Protein AF-A0A7J2IZG7-F1 (afdb_monomer)

Structure (mmCIF, N/CA/C/O backbone):
data_AF-A0A7J2IZG7-F1
#
_entry.id   AF-A0A7J2IZG7-F1
#
loop_
_atom_site.group_PDB
_atom_site.id
_atom_site.type_symbol
_atom_site.label_atom_id
_atom_site.label_alt_id
_atom_site.label_comp_id
_atom_site.label_asym_id
_atom_site.label_entity_id
_atom_site.label_seq_id
_atom_site.pdbx_PDB_ins_code
_atom_site.Cartn_x
_atom_site.Cartn_y
_atom_site.Cartn_z
_atom_site.occupancy
_atom_site.B_iso_or_equiv
_atom_site.auth_seq_id
_atom_site.auth_comp_id
_atom_site.auth_asym_id
_atom_site.auth_atom_id
_atom_site.pdbx_PDB_model_num
ATOM 1 N N . MET A 1 1 ? -26.236 -33.815 19.095 1.00 72.50 1 MET A N 1
ATOM 2 C CA . MET A 1 1 ? -26.694 -32.553 19.721 1.00 72.50 1 MET A CA 1
ATOM 3 C C . MET A 1 1 ? -25.904 -31.410 19.101 1.00 72.50 1 MET A C 1
ATOM 5 O O . MET A 1 1 ? -24.695 -31.546 18.998 1.00 72.50 1 MET A O 1
ATOM 9 N N . VAL A 1 2 ? -26.557 -30.341 18.637 1.00 78.56 2 VAL A N 1
ATOM 10 C CA . VAL A 1 2 ? -25.862 -29.136 18.138 1.00 78.56 2 VAL A CA 1
ATOM 11 C C . VAL A 1 2 ? -25.321 -28.386 19.352 1.00 78.56 2 VAL A C 1
ATOM 13 O O . VAL A 1 2 ? -26.098 -28.081 20.257 1.00 78.56 2 VAL A O 1
ATOM 16 N N . THR A 1 3 ? -24.015 -28.130 19.413 1.00 88.12 3 THR A N 1
ATOM 17 C CA . THR A 1 3 ? -23.432 -27.434 20.567 1.00 88.12 3 THR A CA 1
ATOM 18 C C . THR A 1 3 ? -23.828 -25.954 20.558 1.00 88.12 3 THR A C 1
ATOM 20 O O . THR A 1 3 ? -24.168 -25.383 19.519 1.00 88.12 3 THR A O 1
ATOM 23 N N . LYS A 1 4 ? -23.774 -25.293 21.720 1.00 85.00 4 LYS A N 1
ATOM 24 C CA . LYS A 1 4 ? -23.987 -23.836 21.821 1.00 85.00 4 LYS A CA 1
ATOM 25 C C . LYS A 1 4 ? -23.024 -23.055 20.909 1.00 85.00 4 LYS A C 1
ATOM 27 O O . LYS A 1 4 ? -23.403 -22.029 20.354 1.00 85.00 4 LYS A O 1
ATOM 32 N N . VAL A 1 5 ? -21.810 -23.575 20.718 1.00 82.50 5 VAL A N 1
ATOM 33 C CA . VAL A 1 5 ? -20.773 -23.015 19.836 1.00 82.50 5 VAL A CA 1
ATOM 34 C C . VAL A 1 5 ? -21.194 -23.096 18.371 1.00 82.50 5 VAL A C 1
ATOM 36 O O . VAL A 1 5 ? -21.150 -22.092 17.663 1.00 82.50 5 VAL A O 1
ATOM 39 N N . ASP A 1 6 ? -21.730 -24.240 17.938 1.00 89.25 6 ASP A N 1
ATOM 40 C CA . ASP A 1 6 ? -22.246 -24.405 16.573 1.00 89.25 6 ASP A CA 1
ATOM 41 C C . ASP A 1 6 ? -23.387 -23.428 16.258 1.00 89.25 6 ASP A C 1
ATOM 43 O O . ASP A 1 6 ? -23.516 -22.959 15.124 1.00 89.25 6 ASP A O 1
ATOM 47 N N . GLN A 1 7 ? -24.226 -23.110 17.251 1.00 91.38 7 GLN A N 1
ATOM 48 C CA . GLN A 1 7 ? -25.291 -22.116 17.099 1.00 91.38 7 GLN A CA 1
ATOM 49 C C . GLN A 1 7 ? -24.721 -20.707 16.904 1.00 91.38 7 GLN A C 1
ATOM 51 O O . GLN A 1 7 ? -25.135 -20.021 15.971 1.00 91.38 7 GLN A O 1
ATOM 56 N N . ILE A 1 8 ? -23.738 -20.308 17.720 1.00 89.50 8 ILE A N 1
ATOM 57 C CA . ILE A 1 8 ? -23.060 -19.005 17.607 1.00 89.50 8 ILE A CA 1
ATOM 58 C C . ILE A 1 8 ? -22.387 -18.875 16.240 1.00 89.50 8 ILE A C 1
ATOM 60 O O . ILE A 1 8 ? -22.603 -17.893 15.535 1.00 89.50 8 ILE A O 1
ATOM 64 N N . ARG A 1 9 ? -21.643 -19.898 15.809 1.00 92.06 9 ARG A N 1
ATOM 65 C CA . ARG A 1 9 ? -20.971 -19.913 14.504 1.00 92.06 9 ARG A CA 1
ATOM 66 C C . ARG A 1 9 ? -21.959 -19.753 13.346 1.00 92.06 9 ARG A C 1
ATOM 68 O O . ARG A 1 9 ? -21.699 -19.003 12.403 1.00 92.06 9 ARG A O 1
ATOM 75 N N . LYS A 1 10 ? -23.107 -20.438 13.408 1.00 94.69 10 LYS A N 1
ATOM 76 C CA . LYS A 1 10 ? -24.188 -20.286 12.419 1.00 94.69 10 LYS A CA 1
ATOM 77 C C . LYS A 1 10 ? -24.789 -18.880 12.439 1.00 94.69 10 LYS A C 1
ATOM 79 O O . LYS A 1 10 ? -25.080 -18.348 11.369 1.00 94.69 10 LYS A O 1
ATOM 84 N N . GLU A 1 11 ? -24.965 -18.279 13.615 1.00 94.38 11 GLU A N 1
ATOM 85 C CA . GLU A 1 11 ? -25.497 -16.918 13.749 1.00 94.38 11 GLU A CA 1
ATOM 86 C C . GLU A 1 11 ? -24.538 -15.874 13.163 1.00 94.38 11 GLU A C 1
ATOM 88 O O . GLU A 1 11 ? -24.967 -15.061 12.341 1.00 94.38 11 GLU A O 1
ATOM 93 N N . ILE A 1 12 ? -23.241 -15.971 13.479 1.00 94.06 12 ILE A N 1
ATOM 94 C CA . ILE A 1 12 ? -22.186 -15.101 12.941 1.00 94.06 12 ILE A CA 1
ATOM 95 C C . ILE A 1 12 ? -22.172 -15.160 11.412 1.00 94.06 12 ILE A C 1
ATOM 97 O O . ILE A 1 12 ? -22.295 -14.127 10.755 1.00 94.06 12 ILE A O 1
ATOM 101 N N . LYS A 1 13 ? -22.109 -16.367 10.829 1.00 95.06 13 LYS A N 1
ATOM 102 C CA . LYS A 1 13 ? -22.129 -16.541 9.366 1.00 95.06 13 LYS A CA 1
ATOM 103 C C . LYS A 1 13 ? -23.402 -15.975 8.740 1.00 95.06 13 LYS A C 1
ATOM 105 O O . LYS A 1 13 ? -23.339 -15.277 7.734 1.00 95.06 13 LYS A O 1
ATOM 110 N N . LYS A 1 14 ? -24.565 -16.218 9.355 1.00 96.69 14 LYS A N 1
ATOM 111 C CA . LYS A 1 14 ? -25.849 -15.688 8.876 1.00 96.69 14 LYS A CA 1
ATOM 112 C C . LYS A 1 14 ? -25.883 -14.157 8.894 1.00 96.69 14 LYS A C 1
ATOM 114 O O . LYS A 1 14 ? -26.407 -13.558 7.955 1.00 96.69 14 LYS A O 1
ATOM 119 N N . LYS A 1 15 ? -25.368 -13.517 9.951 1.00 95.38 15 LYS A N 1
ATOM 120 C CA . LYS A 1 15 ? -25.312 -12.052 10.046 1.00 95.38 15 LYS A CA 1
ATOM 121 C C . LYS A 1 15 ? -24.295 -11.467 9.071 1.00 95.38 15 LYS A C 1
ATOM 123 O O . LYS A 1 15 ? -24.625 -10.489 8.418 1.00 95.38 15 LYS A O 1
ATOM 128 N N . ALA A 1 16 ? -23.139 -12.092 8.885 1.00 92.75 16 ALA A N 1
ATOM 129 C CA . ALA A 1 16 ? -22.153 -11.631 7.914 1.00 92.75 16 ALA A CA 1
ATOM 130 C C . ALA A 1 16 ? -22.661 -11.717 6.468 1.00 92.75 16 ALA A C 1
ATOM 132 O O . ALA A 1 16 ? -22.525 -10.762 5.711 1.00 92.75 16 ALA A O 1
ATOM 133 N N . GLU A 1 17 ? -23.349 -12.802 6.100 1.00 93.88 17 GLU A N 1
ATOM 134 C CA . GLU A 1 17 ? -24.009 -12.908 4.790 1.00 93.88 17 GLU A CA 1
ATOM 135 C C . GLU A 1 17 ? -25.122 -11.864 4.615 1.00 93.88 17 GLU A C 1
ATOM 137 O O . GLU A 1 17 ? -25.330 -11.323 3.526 1.00 93.88 17 GLU A O 1
ATOM 142 N N . LYS A 1 18 ? -25.838 -11.536 5.699 1.00 95.12 18 LYS A N 1
ATOM 143 C CA . LYS A 1 18 ? -26.799 -10.429 5.692 1.00 95.12 18 LYS A CA 1
ATOM 144 C C . LYS A 1 18 ? -26.092 -9.093 5.439 1.00 95.12 18 LYS A C 1
ATOM 146 O O . LYS A 1 18 ? -26.563 -8.350 4.583 1.00 95.12 18 LYS A O 1
ATOM 151 N N . GLU A 1 19 ? -24.987 -8.812 6.129 1.00 93.00 19 GLU A N 1
ATOM 152 C CA . GLU A 1 19 ? -24.196 -7.590 5.929 1.00 93.00 19 GLU A CA 1
ATOM 153 C C . GLU A 1 19 ? -23.676 -7.473 4.502 1.00 93.00 19 GLU A C 1
ATOM 155 O O . GLU A 1 19 ? -23.896 -6.448 3.866 1.00 93.00 19 GLU A O 1
ATOM 160 N N . LYS A 1 20 ? -23.075 -8.540 3.964 1.00 93.19 20 LYS A N 1
ATOM 161 C CA . LYS A 1 20 ? -22.620 -8.608 2.571 1.00 93.19 20 LYS A CA 1
ATOM 162 C C . LYS A 1 20 ? -23.741 -8.230 1.599 1.00 93.19 20 LYS A C 1
ATOM 164 O O . LYS A 1 20 ? -23.558 -7.386 0.721 1.00 93.19 20 LYS A O 1
ATOM 169 N N . ARG A 1 21 ? -24.926 -8.832 1.765 1.00 93.75 21 ARG A N 1
ATOM 170 C CA . ARG A 1 21 ? -26.090 -8.557 0.911 1.00 93.75 21 ARG A CA 1
ATOM 171 C C . ARG A 1 21 ? -26.573 -7.112 1.037 1.00 93.75 21 ARG A C 1
ATOM 173 O O . ARG A 1 21 ? -26.917 -6.503 0.028 1.00 93.75 21 ARG A O 1
ATOM 180 N N . GLU A 1 22 ? -26.624 -6.568 2.250 1.00 92.81 22 GLU A N 1
ATOM 181 C CA . GLU A 1 22 ? -27.059 -5.186 2.496 1.00 92.81 22 GLU A CA 1
ATOM 182 C C . GLU A 1 22 ? -26.060 -4.152 1.967 1.00 92.81 22 GLU A C 1
ATOM 184 O O . GLU A 1 22 ? -26.479 -3.143 1.398 1.00 92.81 22 GLU A O 1
ATOM 189 N N . ALA A 1 23 ? -24.761 -4.436 2.081 1.00 90.56 23 ALA A N 1
ATOM 190 C CA . ALA A 1 23 ? -23.685 -3.651 1.483 1.00 90.56 23 ALA A CA 1
ATOM 191 C C . ALA A 1 23 ? -23.710 -3.694 -0.057 1.00 90.56 23 ALA A C 1
ATOM 193 O O . ALA A 1 23 ? -23.205 -2.779 -0.705 1.00 90.56 23 ALA A O 1
ATOM 194 N N . ARG A 1 24 ? -24.360 -4.719 -0.639 1.00 91.75 24 ARG A N 1
ATOM 195 C CA . ARG A 1 24 ? -24.277 -5.102 -2.062 1.00 91.75 24 ARG A CA 1
ATOM 196 C C . ARG A 1 24 ? -22.849 -5.434 -2.488 1.00 91.75 24 ARG A C 1
ATOM 198 O O . ARG A 1 24 ? -22.462 -5.171 -3.624 1.00 91.75 24 ARG A O 1
ATOM 205 N N . PHE A 1 25 ? -22.096 -6.028 -1.571 1.00 91.56 25 PHE A N 1
ATOM 206 C CA . PHE A 1 25 ? -20.735 -6.457 -1.826 1.00 91.56 25 PHE A CA 1
ATOM 207 C C . PHE A 1 25 ? -20.747 -7.709 -2.711 1.00 91.56 25 PHE A C 1
ATOM 209 O O . PHE A 1 25 ? -21.344 -8.732 -2.360 1.00 91.56 25 PHE A O 1
ATOM 216 N N . ASP A 1 26 ? -20.112 -7.612 -3.877 1.00 90.88 26 ASP A N 1
ATOM 217 C CA . ASP A 1 26 ? -20.041 -8.678 -4.880 1.00 90.88 26 ASP A CA 1
ATOM 218 C C . ASP A 1 26 ? -18.920 -9.693 -4.607 1.00 90.88 26 ASP A C 1
ATOM 220 O O . ASP A 1 26 ? -18.872 -10.745 -5.241 1.00 90.88 26 ASP A O 1
ATOM 224 N N . GLY A 1 27 ? -18.056 -9.406 -3.633 1.00 91.56 27 GLY A N 1
ATOM 225 C CA . GLY A 1 27 ? -16.977 -10.280 -3.198 1.00 91.56 27 GLY A CA 1
ATOM 226 C C . GLY A 1 27 ? -17.399 -11.441 -2.294 1.00 91.56 27 GLY A C 1
ATOM 227 O O . GLY A 1 27 ? -18.581 -11.683 -2.024 1.00 91.56 27 GLY A O 1
ATOM 228 N N . ARG A 1 28 ? -16.421 -12.198 -1.800 1.00 93.94 28 ARG A N 1
ATOM 229 C CA . ARG A 1 28 ? -16.622 -13.313 -0.863 1.00 93.94 28 ARG A CA 1
ATOM 230 C C . ARG A 1 28 ? -16.336 -12.857 0.565 1.00 93.94 28 ARG A C 1
ATOM 232 O O . ARG A 1 28 ? -15.438 -12.064 0.781 1.00 93.94 28 ARG A O 1
ATOM 239 N N . VAL A 1 29 ? -17.097 -13.360 1.536 1.00 94.56 29 VAL A N 1
ATOM 240 C CA . VAL A 1 29 ? -16.804 -13.164 2.962 1.00 94.56 29 VAL A CA 1
ATOM 241 C C . VAL A 1 29 ? -16.568 -14.541 3.573 1.00 94.56 29 VAL A C 1
ATOM 243 O O . VAL A 1 29 ? -17.490 -15.353 3.662 1.00 94.56 29 VAL A O 1
ATOM 246 N N . SER A 1 30 ? -15.323 -14.827 3.936 1.00 95.50 30 SER A N 1
ATOM 247 C CA . SER A 1 30 ? -14.917 -16.031 4.650 1.00 95.50 30 SER A CA 1
ATOM 248 C C . SER A 1 30 ? -14.811 -15.726 6.138 1.00 95.50 30 SER A C 1
ATOM 250 O O . SER A 1 30 ? -14.184 -14.753 6.550 1.00 95.50 30 SER A O 1
ATOM 252 N N . ILE A 1 31 ? -15.451 -16.563 6.954 1.00 96.62 31 ILE A N 1
ATOM 253 C CA . ILE A 1 31 ? -15.382 -16.467 8.410 1.00 96.62 31 ILE A CA 1
ATOM 254 C C . ILE A 1 31 ? -14.882 -17.787 8.962 1.00 96.62 31 ILE A C 1
ATOM 256 O O . ILE A 1 31 ? -15.552 -18.828 8.846 1.00 96.62 31 ILE A O 1
ATOM 260 N N . GLU A 1 32 ? -13.734 -17.703 9.617 1.00 96.12 32 GLU A N 1
ATOM 261 C CA . GLU A 1 32 ? -13.014 -18.831 10.167 1.00 96.12 32 GLU A CA 1
ATOM 262 C C . GLU A 1 32 ? -12.889 -18.723 11.683 1.00 96.12 32 GLU A C 1
ATOM 264 O O . GLU A 1 32 ? -12.471 -17.720 12.254 1.00 96.12 32 GLU A O 1
ATOM 269 N N . GLU A 1 33 ? -13.255 -19.809 12.348 1.00 95.94 33 GLU A N 1
ATOM 270 C CA . GLU A 1 33 ? -13.002 -19.993 13.768 1.00 95.94 33 GLU A CA 1
ATOM 271 C C . GLU A 1 33 ? -11.688 -20.756 13.904 1.00 95.94 33 GLU A C 1
ATOM 273 O O . GLU A 1 33 ? -11.514 -21.787 13.248 1.00 95.94 33 GLU A O 1
ATOM 278 N N . ARG A 1 34 ? -10.766 -20.261 14.733 1.00 95.94 34 ARG A N 1
ATOM 279 C CA . ARG A 1 34 ? -9.458 -20.890 14.952 1.00 95.94 34 ARG A CA 1
ATOM 280 C C . ARG A 1 34 ? -9.175 -21.053 16.441 1.00 95.94 34 ARG A C 1
ATOM 282 O O . ARG A 1 34 ? -9.606 -20.241 17.254 1.00 95.94 34 ARG A O 1
ATOM 289 N N . GLU A 1 35 ? -8.431 -22.092 16.809 1.00 95.62 35 GLU A N 1
ATOM 290 C CA . GLU A 1 35 ? -7.892 -22.222 18.176 1.00 95.62 35 GLU A CA 1
ATOM 291 C C . GLU A 1 35 ? -6.762 -21.207 18.390 1.00 95.62 35 GLU A C 1
ATOM 293 O O . GLU A 1 35 ? -6.706 -20.491 19.389 1.00 95.62 35 GLU A O 1
ATOM 298 N N . VAL A 1 36 ? -5.895 -21.091 17.383 1.00 92.75 36 VAL A N 1
ATOM 299 C CA . VAL A 1 36 ? -4.787 -20.144 17.338 1.00 92.75 36 VAL A CA 1
ATOM 300 C C . VAL A 1 36 ? -4.870 -19.377 16.028 1.00 92.75 36 VAL A C 1
ATOM 302 O O . VAL A 1 36 ? -4.873 -19.964 14.948 1.00 92.75 36 VAL A O 1
ATOM 305 N N . ILE A 1 37 ? -4.939 -18.054 16.132 1.00 89.81 37 ILE A N 1
ATOM 306 C CA . ILE A 1 37 ? -4.743 -17.169 14.987 1.00 89.81 37 ILE A CA 1
ATOM 307 C C . ILE A 1 37 ? -3.238 -17.041 14.805 1.00 89.81 37 ILE A C 1
ATOM 309 O O . ILE A 1 37 ? -2.526 -16.716 15.756 1.00 89.81 37 ILE A O 1
ATOM 313 N N . VAL A 1 38 ? -2.759 -17.351 13.609 1.00 86.56 38 VAL A N 1
ATOM 314 C CA . VAL A 1 38 ? -1.343 -17.269 13.265 1.00 86.56 38 VAL A CA 1
ATOM 315 C C . VAL A 1 38 ? -1.162 -16.049 12.392 1.00 86.56 38 VAL A C 1
ATOM 317 O O . VAL A 1 38 ? -1.884 -15.874 11.413 1.00 86.56 38 VAL A O 1
ATOM 320 N N . ASP A 1 39 ? -0.201 -15.218 12.763 1.00 76.19 39 ASP A N 1
ATOM 321 C CA . ASP A 1 39 ? 0.195 -14.089 11.952 1.00 76.19 39 ASP A CA 1
ATOM 322 C C . ASP A 1 39 ? 0.791 -14.614 10.635 1.00 76.19 39 ASP A C 1
ATOM 324 O O . ASP A 1 39 ? 1.742 -15.407 10.675 1.00 76.19 39 ASP A O 1
ATOM 328 N N . PRO A 1 40 ? 0.232 -14.242 9.473 1.00 70.00 40 PRO A N 1
ATOM 329 C CA . PRO A 1 40 ? 0.629 -14.845 8.207 1.00 70.00 40 PRO A CA 1
ATOM 330 C C . PRO A 1 40 ? 2.098 -14.580 7.866 1.00 70.00 40 PRO A C 1
ATOM 332 O O . PRO A 1 40 ? 2.703 -15.397 7.172 1.00 70.00 40 PRO A O 1
ATOM 335 N N . SER A 1 41 ? 2.688 -13.507 8.399 1.00 61.00 41 SER A N 1
ATOM 336 C CA . SER A 1 41 ? 4.081 -13.160 8.140 1.00 61.00 41 SER A CA 1
ATOM 337 C C . SER A 1 41 ? 5.078 -13.845 9.042 1.00 61.00 41 SER A C 1
ATOM 339 O O . SER A 1 41 ? 6.000 -14.500 8.572 1.00 61.00 41 SER A O 1
ATOM 341 N N . THR A 1 42 ? 4.890 -13.704 10.349 1.00 71.75 42 THR A N 1
ATOM 342 C CA . THR A 1 42 ? 5.840 -14.234 11.325 1.00 71.75 42 THR A CA 1
ATOM 343 C C . THR A 1 42 ? 5.633 -15.725 11.551 1.00 71.75 42 THR A C 1
ATOM 345 O O . THR A 1 42 ? 6.467 -16.370 12.178 1.00 71.75 42 THR A O 1
ATOM 348 N N . ARG A 1 43 ? 4.498 -16.277 11.092 1.00 80.69 43 ARG A N 1
ATOM 349 C CA . ARG A 1 43 ? 4.010 -17.619 11.442 1.00 80.69 43 ARG A CA 1
ATOM 350 C C . ARG A 1 43 ? 3.875 -17.827 12.954 1.00 80.69 43 ARG A C 1
ATOM 352 O O . ARG A 1 43 ? 3.699 -18.956 13.412 1.00 80.69 43 ARG A O 1
ATOM 359 N N . LEU A 1 44 ? 3.904 -16.745 13.735 1.00 79.44 44 LEU A N 1
ATOM 360 C CA . LEU A 1 44 ? 3.772 -16.786 15.181 1.00 79.44 44 LEU A CA 1
ATOM 361 C C . LEU A 1 44 ? 2.302 -16.645 15.594 1.00 79.44 44 LEU A C 1
ATOM 363 O O . LEU A 1 44 ? 1.532 -15.924 14.954 1.00 79.44 44 LEU A O 1
ATOM 367 N N . PRO A 1 45 ? 1.898 -17.284 16.702 1.00 84.12 45 PRO A N 1
ATOM 368 C CA . PRO A 1 45 ? 0.591 -17.065 17.303 1.00 84.12 45 PRO A CA 1
ATOM 369 C C . PRO A 1 45 ? 0.333 -15.586 17.634 1.00 84.12 45 PRO A C 1
ATOM 371 O O . PRO A 1 45 ? 1.095 -14.947 18.369 1.00 84.12 45 PRO A O 1
ATOM 374 N N . GLN A 1 46 ? -0.789 -15.048 17.160 1.00 84.19 46 GLN A N 1
ATOM 375 C CA . GLN A 1 46 ? -1.286 -13.744 17.579 1.00 84.19 46 GLN A CA 1
ATOM 376 C C . GLN A 1 46 ? -1.935 -13.844 18.966 1.00 84.19 46 GLN A C 1
ATOM 378 O O . GLN A 1 46 ? -2.676 -14.783 19.282 1.00 84.19 46 GLN A O 1
ATOM 383 N N . LYS A 1 47 ? -1.669 -12.847 19.820 1.00 87.62 47 LYS A N 1
ATOM 384 C CA . LYS A 1 47 ? -2.331 -12.737 21.133 1.00 87.62 47 LYS A CA 1
ATOM 385 C C . LYS A 1 47 ? -3.793 -12.303 20.973 1.00 87.62 47 LYS A C 1
ATOM 387 O O . LYS A 1 47 ? -4.653 -12.876 21.636 1.00 87.62 47 LYS A O 1
ATOM 392 N N . ASN A 1 48 ? -4.068 -11.399 20.032 1.00 90.12 48 ASN A N 1
ATOM 393 C CA . ASN A 1 48 ? -5.412 -10.909 19.725 1.00 90.12 48 ASN A CA 1
ATOM 394 C C . ASN A 1 48 ? -6.369 -12.053 19.366 1.00 90.12 48 ASN A C 1
ATOM 396 O O . ASN A 1 48 ? -5.971 -13.100 18.849 1.00 90.12 48 ASN A O 1
ATOM 400 N N . SER A 1 49 ? -7.643 -11.844 19.666 1.00 95.62 49 SER A N 1
ATOM 401 C CA . SER A 1 49 ? -8.715 -12.811 19.448 1.00 95.62 49 SER A CA 1
ATOM 402 C C . SER A 1 49 ? -9.358 -12.693 18.075 1.00 95.62 49 SER A C 1
ATOM 404 O O . SER A 1 49 ? -10.192 -13.532 17.744 1.00 95.62 49 SER A O 1
ATOM 406 N N . PHE A 1 50 ? -8.992 -11.675 17.297 1.00 95.00 50 PHE A N 1
ATOM 407 C CA . PHE A 1 50 ? -9.566 -11.380 15.991 1.00 95.00 50 PHE A CA 1
ATOM 408 C C . PHE A 1 50 ? -8.478 -10.962 15.005 1.00 95.00 50 PHE A C 1
ATOM 410 O O . PHE A 1 50 ? -7.551 -10.243 15.379 1.00 95.00 50 PHE A O 1
ATOM 417 N N . ALA A 1 51 ? -8.649 -11.368 13.752 1.00 91.75 51 ALA A N 1
ATOM 418 C CA . ALA A 1 51 ? -7.931 -10.839 12.604 1.00 91.75 51 ALA A CA 1
ATOM 419 C C . ALA A 1 51 ? -8.923 -10.635 11.454 1.00 91.75 51 ALA A C 1
ATOM 421 O O . ALA A 1 51 ? -9.885 -11.395 11.318 1.00 91.75 51 ALA A O 1
ATOM 422 N N . GLY A 1 52 ? -8.707 -9.594 10.662 1.00 90.50 52 GLY A N 1
ATOM 423 C CA . GLY A 1 52 ? -9.506 -9.260 9.493 1.00 90.50 52 GLY A CA 1
ATOM 424 C C . GLY A 1 52 ? -8.587 -8.844 8.360 1.00 90.50 52 GLY A C 1
ATOM 425 O O . GLY A 1 52 ? -7.467 -8.405 8.602 1.00 90.50 52 GLY A O 1
ATOM 426 N N . GLY A 1 53 ? -9.033 -9.030 7.132 1.00 89.75 53 GLY A N 1
ATOM 427 C CA . GLY A 1 53 ? -8.352 -8.487 5.974 1.00 89.75 53 GLY A CA 1
ATOM 428 C C . GLY A 1 53 ? -9.187 -8.674 4.724 1.00 89.75 53 GLY A C 1
ATOM 429 O O . GLY A 1 53 ? -10.048 -9.556 4.658 1.00 89.75 53 GLY A O 1
ATOM 430 N N . ILE A 1 54 ? -8.907 -7.860 3.715 1.00 86.62 54 ILE A N 1
ATOM 431 C CA . ILE A 1 54 ? -9.480 -8.007 2.384 1.00 86.62 54 ILE A CA 1
ATOM 432 C C . ILE A 1 54 ? -8.392 -8.207 1.333 1.00 86.62 54 ILE A C 1
ATOM 434 O O . ILE A 1 54 ? -7.388 -7.496 1.271 1.00 86.62 54 ILE A O 1
ATOM 438 N N . ASP A 1 55 ? -8.620 -9.181 0.460 1.00 82.69 55 ASP A N 1
ATOM 439 C CA . ASP A 1 55 ? -7.970 -9.277 -0.834 1.00 82.69 55 ASP A CA 1
ATOM 440 C C . ASP A 1 55 ? -8.905 -8.660 -1.883 1.00 82.69 55 ASP A C 1
ATOM 442 O O . ASP A 1 55 ? -9.868 -9.291 -2.295 1.00 82.69 55 ASP A O 1
ATOM 446 N N . PRO A 1 56 ? -8.695 -7.420 -2.328 1.00 72.50 56 PRO A N 1
ATOM 447 C CA . PRO A 1 56 ? -9.598 -6.716 -3.226 1.00 72.50 56 PRO A CA 1
ATOM 448 C C . PRO A 1 56 ? -9.434 -7.108 -4.699 1.00 72.50 56 PRO A C 1
ATOM 450 O O . PRO A 1 56 ? -10.301 -6.745 -5.493 1.00 72.50 56 PRO A O 1
ATOM 453 N N . LYS A 1 57 ? -8.402 -7.882 -5.083 1.00 76.50 57 LYS A N 1
ATOM 454 C CA . LYS A 1 57 ? -8.338 -8.499 -6.422 1.00 76.50 57 LYS A CA 1
ATOM 455 C C . LYS A 1 57 ? -9.377 -9.598 -6.541 1.00 76.50 57 LYS A C 1
ATOM 457 O O . LYS A 1 57 ? -10.118 -9.654 -7.518 1.00 76.50 57 LYS A O 1
ATOM 462 N N . THR A 1 58 ? -9.429 -10.465 -5.538 1.00 85.75 58 THR A N 1
ATOM 463 C CA . THR A 1 58 ? -10.444 -11.524 -5.434 1.00 85.75 58 THR A CA 1
ATOM 464 C C . THR A 1 58 ? -11.745 -11.029 -4.797 1.00 85.75 58 THR A C 1
ATOM 466 O O . THR A 1 58 ? -12.776 -11.694 -4.894 1.00 85.75 58 THR A O 1
ATOM 469 N N . LYS A 1 59 ? -11.701 -9.846 -4.174 1.00 87.88 59 LYS A N 1
ATOM 470 C CA . LYS A 1 59 ? -12.722 -9.296 -3.277 1.00 87.88 59 LYS A CA 1
ATOM 471 C C . LYS A 1 59 ? -13.077 -10.270 -2.149 1.00 87.88 59 LYS A C 1
ATOM 473 O O . LYS A 1 59 ? -14.241 -10.380 -1.770 1.00 87.88 59 LYS A O 1
ATOM 478 N N . GLU A 1 60 ? -12.107 -11.017 -1.638 1.00 91.69 60 GLU A N 1
ATOM 479 C CA . GLU A 1 60 ? -12.306 -11.933 -0.517 1.00 91.69 60 GLU A CA 1
ATOM 480 C C . GLU A 1 60 ? -11.976 -11.228 0.801 1.00 91.69 60 GLU A C 1
ATOM 482 O O . GLU A 1 60 ? -10.838 -10.845 1.048 1.00 91.69 60 GLU A O 1
ATOM 487 N N . VAL A 1 61 ? -12.992 -11.038 1.641 1.00 91.31 61 VAL A N 1
ATOM 488 C CA . VAL A 1 61 ? -12.850 -10.639 3.043 1.00 91.31 61 VAL A CA 1
ATOM 489 C C . VAL A 1 61 ? -12.631 -11.899 3.860 1.00 91.31 61 VAL A C 1
ATOM 491 O O . VAL A 1 61 ? -13.504 -12.768 3.880 1.00 91.31 61 VAL A O 1
ATOM 494 N N . GLU A 1 62 ? -11.516 -11.989 4.566 1.00 94.25 62 GLU A N 1
ATOM 495 C CA . GLU A 1 62 ? -11.239 -13.063 5.511 1.00 94.25 62 GLU A CA 1
ATOM 496 C C . 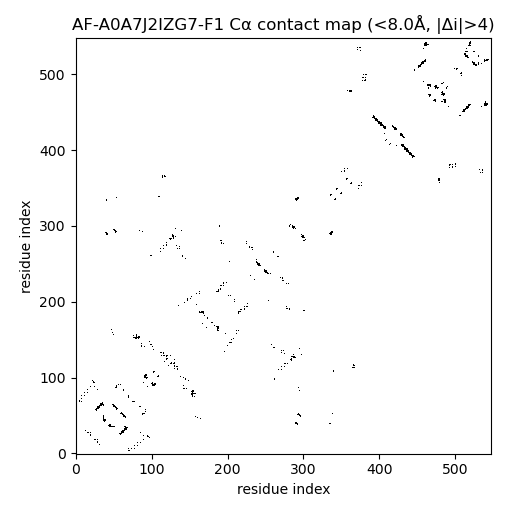GLU A 1 62 ? -11.309 -12.522 6.938 1.00 94.25 62 GLU A C 1
ATOM 498 O O . GLU A 1 62 ? -10.647 -11.546 7.285 1.00 94.25 62 GLU A O 1
ATOM 503 N N . ILE A 1 63 ? -12.123 -13.158 7.781 1.00 95.19 63 ILE A N 1
ATOM 504 C CA . ILE A 1 63 ? -12.240 -12.812 9.197 1.00 95.19 63 ILE A CA 1
ATOM 505 C C . ILE A 1 63 ? -11.974 -14.059 10.020 1.00 95.19 63 ILE A C 1
ATOM 507 O O . ILE A 1 63 ? -12.692 -15.057 9.914 1.00 95.19 63 ILE A O 1
ATOM 511 N N . GLN A 1 64 ? -10.969 -13.980 10.881 1.00 95.88 64 GLN A N 1
ATOM 512 C CA . GLN A 1 64 ? -10.611 -15.038 11.810 1.00 95.88 64 GLN A CA 1
ATOM 513 C C . GLN A 1 64 ? -10.955 -14.609 13.237 1.00 95.88 64 GLN A C 1
ATOM 515 O O . GLN A 1 64 ? -10.714 -13.467 13.630 1.00 95.88 64 GLN A O 1
ATOM 520 N N . TYR A 1 65 ? -11.494 -15.526 14.039 1.00 96.62 65 TYR A N 1
ATOM 521 C CA . TYR A 1 65 ? -11.699 -15.294 15.469 1.00 96.62 65 TYR A CA 1
ATOM 522 C C . TYR A 1 65 ? -11.336 -16.519 16.315 1.00 96.62 65 TYR A C 1
ATOM 524 O O . TYR A 1 65 ? -11.495 -17.665 15.885 1.00 96.62 65 TYR A O 1
ATOM 532 N N . LYS A 1 66 ? -10.858 -16.281 17.543 1.00 96.19 66 LYS A N 1
ATOM 533 C CA . LYS A 1 66 ? -10.509 -17.347 18.489 1.00 96.19 66 LYS A CA 1
ATOM 534 C C . LYS A 1 66 ? -11.754 -18.034 19.037 1.00 96.19 66 LYS A C 1
ATOM 536 O O . LYS A 1 66 ? -12.627 -17.378 19.615 1.00 96.19 66 LYS A O 1
ATOM 541 N N . ARG A 1 67 ? -11.790 -19.364 18.943 1.00 95.44 67 ARG A N 1
ATOM 542 C CA . ARG A 1 67 ? -12.872 -20.201 19.479 1.00 95.44 67 ARG A CA 1
ATOM 543 C C . ARG A 1 67 ? -13.122 -19.936 20.962 1.00 95.44 67 ARG A C 1
ATOM 545 O O . ARG A 1 67 ? -14.247 -19.640 21.358 1.00 95.44 67 ARG A O 1
ATOM 552 N N . GLU A 1 68 ? -12.061 -19.954 21.766 1.00 95.44 68 GLU A N 1
ATOM 553 C CA . GLU A 1 68 ? -12.131 -19.717 23.213 1.00 95.44 68 GLU A CA 1
ATOM 554 C C . GLU A 1 68 ? -12.809 -18.374 23.548 1.00 95.44 68 GLU A C 1
ATOM 556 O O . GLU A 1 68 ? -13.619 -18.278 24.477 1.00 95.44 68 GLU A O 1
ATOM 561 N N . TYR A 1 69 ? -12.521 -17.324 22.770 1.00 95.19 69 TYR A N 1
ATOM 562 C CA . TYR A 1 69 ? -13.134 -16.014 22.971 1.00 95.19 69 TYR A CA 1
ATOM 563 C C . TYR A 1 69 ? -14.634 -16.049 22.655 1.00 95.19 69 TYR A C 1
ATOM 565 O O . TYR A 1 69 ? -15.434 -15.506 23.421 1.00 95.19 69 TYR A O 1
ATOM 573 N N . ALA A 1 70 ? -15.036 -16.706 21.564 1.00 95.00 70 ALA A N 1
ATOM 574 C CA . ALA A 1 70 ? -16.443 -16.855 21.190 1.00 95.00 70 ALA A CA 1
ATOM 575 C C . ALA A 1 70 ? -17.243 -17.682 22.208 1.00 95.00 70 ALA A C 1
ATOM 577 O O . ALA A 1 70 ? -18.393 -17.352 22.498 1.00 95.00 70 ALA A O 1
ATOM 578 N N . GLU A 1 71 ? -16.631 -18.694 22.820 1.00 94.69 71 GLU A N 1
ATOM 579 C CA . GLU A 1 71 ? -17.252 -19.490 23.883 1.00 94.69 71 GLU A CA 1
ATOM 580 C C . GLU A 1 71 ? -17.494 -18.660 25.152 1.00 94.69 71 GLU A C 1
ATOM 582 O O . GLU A 1 71 ? -18.589 -18.686 25.727 1.00 94.69 71 GLU A O 1
ATOM 587 N N . LYS A 1 72 ? -16.496 -17.870 25.567 1.00 95.56 72 LYS A N 1
ATOM 588 C CA . LYS A 1 72 ? -16.560 -17.039 26.781 1.00 95.56 72 LYS A CA 1
ATOM 589 C C . LYS A 1 72 ? -17.417 -15.786 26.607 1.00 95.56 72 LYS A C 1
ATOM 591 O O . LYS A 1 72 ? -18.106 -15.365 27.537 1.00 95.56 72 LYS A O 1
ATOM 596 N N . LYS A 1 73 ? -17.350 -15.148 25.437 1.00 96.12 73 LYS A N 1
ATOM 597 C CA . LYS A 1 73 ? -17.918 -13.820 25.159 1.00 96.12 73 LYS A CA 1
ATOM 598 C C . LYS A 1 73 ? -18.700 -13.819 23.825 1.00 96.12 73 LYS A C 1
ATOM 600 O O . LYS A 1 73 ? -18.430 -12.975 22.968 1.00 96.12 73 LYS A O 1
ATOM 605 N N . PRO A 1 74 ? -19.731 -14.670 23.646 1.00 95.31 74 PRO A N 1
ATOM 606 C CA . PRO A 1 74 ? -20.355 -14.930 22.340 1.00 95.31 74 PRO A CA 1
ATOM 607 C C . PRO A 1 74 ? -20.929 -13.687 21.661 1.00 95.31 74 PRO A C 1
ATOM 609 O O . PRO A 1 74 ? -20.657 -13.429 20.494 1.00 95.31 74 PRO A O 1
ATOM 612 N N . LYS A 1 75 ? -21.657 -12.849 22.411 1.00 95.31 75 LYS A N 1
ATOM 613 C CA . LYS A 1 75 ? -22.211 -11.597 21.873 1.00 95.31 75 LYS A CA 1
ATOM 614 C C . LYS A 1 75 ? -21.127 -10.585 21.493 1.00 95.31 75 LYS A C 1
ATOM 616 O O . LYS A 1 75 ? -21.356 -9.791 20.588 1.00 95.31 75 LYS A O 1
ATOM 621 N N . LYS A 1 76 ? -19.981 -10.560 22.189 1.00 96.19 76 LYS A N 1
ATOM 622 C CA . LYS A 1 76 ? -18.876 -9.666 21.806 1.00 96.19 76 LYS A CA 1
ATOM 623 C C . LYS A 1 76 ? -18.226 -10.170 20.524 1.00 96.19 76 LYS A C 1
ATOM 625 O O . LYS A 1 76 ? -18.124 -9.396 19.586 1.00 96.19 76 LYS A O 1
ATOM 630 N N . ALA A 1 77 ? -17.898 -11.463 20.477 1.00 96.19 77 ALA A N 1
ATOM 631 C CA . ALA A 1 77 ? -17.308 -12.104 19.306 1.00 96.19 77 ALA A CA 1
ATOM 632 C C . ALA A 1 77 ? -18.140 -11.866 18.048 1.00 96.19 77 ALA A C 1
ATOM 634 O O . ALA A 1 77 ? -17.619 -11.398 17.045 1.00 96.19 77 ALA A O 1
ATOM 635 N N . GLU A 1 78 ? -19.449 -12.096 18.142 1.00 96.12 78 GLU A N 1
ATOM 636 C CA . GLU A 1 78 ? -20.360 -11.874 17.031 1.00 96.12 78 GLU A CA 1
ATOM 637 C C . GLU A 1 78 ? -20.312 -10.438 16.506 1.00 96.12 78 GLU A C 1
ATOM 639 O O . GLU A 1 78 ? -20.048 -10.223 15.329 1.00 96.12 78 GLU A O 1
ATOM 644 N N . ASN A 1 79 ? -20.545 -9.444 17.362 1.00 96.50 79 ASN A N 1
ATOM 645 C CA . ASN A 1 79 ? -20.568 -8.054 16.912 1.00 96.50 79 ASN A CA 1
ATOM 646 C C . ASN A 1 79 ? -19.195 -7.590 16.410 1.00 96.50 79 ASN A C 1
ATOM 648 O O . ASN A 1 79 ? -19.142 -6.810 15.467 1.00 96.50 79 ASN A O 1
ATOM 652 N N . THR A 1 80 ? -18.100 -8.063 17.014 1.00 96.94 80 THR A N 1
ATOM 653 C CA . THR A 1 80 ? -16.741 -7.758 16.553 1.00 96.94 80 THR A CA 1
ATOM 654 C C . THR A 1 80 ? -16.487 -8.314 15.160 1.00 96.94 80 THR A C 1
ATOM 656 O O . THR A 1 80 ? -16.058 -7.557 14.300 1.00 96.94 80 THR A O 1
ATOM 659 N N . VAL A 1 81 ? -16.831 -9.578 14.895 1.00 96.62 81 VAL A N 1
ATOM 660 C CA . VAL A 1 81 ? -16.706 -10.170 13.552 1.00 96.62 81 VAL A CA 1
ATOM 661 C C . VAL A 1 81 ? -17.540 -9.400 12.527 1.00 96.62 81 VAL A C 1
ATOM 663 O O . VAL A 1 81 ? -17.070 -9.130 11.427 1.00 96.62 81 VAL A O 1
ATOM 666 N N . ILE A 1 82 ? -18.761 -9.002 12.888 1.00 96.69 82 ILE A N 1
ATOM 667 C CA . ILE A 1 82 ? -19.635 -8.226 12.001 1.00 96.69 82 ILE A CA 1
ATOM 668 C C . ILE A 1 82 ? -19.058 -6.845 11.682 1.00 96.69 82 ILE A C 1
ATOM 670 O O . ILE A 1 82 ? -19.044 -6.448 10.519 1.00 96.69 82 ILE A O 1
ATOM 674 N N . ASP A 1 83 ? -18.574 -6.119 12.685 1.00 96.50 83 ASP A N 1
ATOM 675 C CA . ASP A 1 83 ? -18.025 -4.783 12.471 1.00 96.50 83 ASP A CA 1
ATOM 676 C C . ASP A 1 83 ? -16.664 -4.806 11.759 1.00 96.50 83 ASP A C 1
ATOM 678 O O . ASP A 1 83 ? -16.430 -3.937 10.923 1.00 96.50 83 ASP A O 1
ATOM 682 N N . ILE A 1 84 ? -15.815 -5.812 12.010 1.00 95.56 84 ILE A N 1
ATOM 683 C CA . ILE A 1 84 ? -14.603 -6.052 11.206 1.00 95.56 84 ILE A CA 1
ATOM 684 C C . ILE A 1 84 ? -15.004 -6.309 9.752 1.00 95.56 84 ILE A C 1
ATOM 686 O O . ILE A 1 84 ? -14.487 -5.666 8.854 1.00 95.56 84 ILE A O 1
ATOM 690 N N . GLY A 1 85 ? -15.998 -7.165 9.500 1.00 94.00 85 GLY A N 1
ATOM 691 C CA . GLY A 1 85 ? -16.464 -7.415 8.135 1.00 94.00 85 GLY A CA 1
ATOM 692 C C . GLY A 1 85 ? -16.957 -6.156 7.422 1.00 94.00 85 GLY A C 1
ATOM 693 O O . GLY A 1 85 ? -16.653 -5.958 6.251 1.00 94.00 85 GLY A O 1
ATOM 694 N N . ARG A 1 86 ? -17.676 -5.269 8.120 1.00 94.19 86 ARG A N 1
ATOM 695 C CA . ARG A 1 86 ? -18.089 -3.967 7.563 1.00 94.19 86 ARG A CA 1
ATOM 696 C C . ARG A 1 86 ? -16.890 -3.078 7.232 1.00 94.19 86 ARG A C 1
ATOM 698 O O . ARG A 1 86 ? -16.903 -2.427 6.191 1.00 94.19 86 ARG A O 1
ATOM 705 N N . HIS A 1 87 ? -15.887 -3.057 8.108 1.00 93.88 87 HIS A N 1
ATOM 706 C CA . HIS A 1 87 ? -14.632 -2.342 7.892 1.00 93.88 87 HIS A CA 1
ATOM 707 C C . HIS A 1 87 ? -13.926 -2.845 6.634 1.00 93.88 87 HIS A C 1
ATOM 709 O O . HIS A 1 87 ? -13.756 -2.079 5.694 1.00 93.88 87 HIS A O 1
ATOM 715 N N . GLU A 1 88 ? -13.666 -4.148 6.540 1.00 91.62 88 GLU A N 1
ATOM 716 C CA . GLU A 1 88 ? -12.974 -4.730 5.385 1.00 91.62 88 GLU A CA 1
ATOM 717 C C . GLU A 1 88 ? -13.738 -4.524 4.063 1.00 91.62 88 GLU A C 1
ATOM 719 O O . GLU A 1 88 ? -13.138 -4.255 3.028 1.00 91.62 88 GLU A O 1
ATOM 724 N N . ILE A 1 89 ? -15.077 -4.587 4.070 1.00 89.56 89 ILE A N 1
ATOM 725 C CA . ILE A 1 89 ? -15.890 -4.298 2.871 1.00 89.56 89 ILE A CA 1
ATOM 726 C C . ILE A 1 89 ? -15.752 -2.826 2.437 1.00 89.56 89 ILE A C 1
ATOM 728 O O . ILE A 1 89 ? -15.827 -2.521 1.239 1.00 89.56 89 ILE A O 1
ATOM 732 N N . THR A 1 90 ? -15.566 -1.908 3.390 1.00 86.81 90 THR A N 1
ATOM 733 C CA . THR A 1 90 ? -15.500 -0.467 3.115 1.00 86.81 90 THR A CA 1
ATOM 734 C C . THR A 1 90 ? -14.250 -0.105 2.314 1.00 86.81 90 THR A C 1
ATOM 736 O O . THR A 1 90 ? -14.375 0.665 1.360 1.00 86.81 90 THR A O 1
ATOM 739 N N . HIS A 1 91 ? -13.119 -0.777 2.550 1.00 82.31 91 HIS A N 1
ATOM 740 C CA . HIS A 1 91 ? -11.877 -0.603 1.783 1.00 82.31 91 HIS A CA 1
ATOM 741 C C . HIS A 1 91 ? -12.051 -0.754 0.253 1.00 82.31 91 HIS A C 1
ATOM 743 O O . HIS A 1 91 ? -11.314 -0.156 -0.536 1.00 82.31 91 HIS A O 1
ATOM 749 N N . VAL A 1 92 ? -13.065 -1.499 -0.219 1.00 73.81 92 VAL A N 1
ATOM 750 C CA . VAL A 1 92 ? -13.232 -1.884 -1.642 1.00 73.81 92 VAL A CA 1
ATOM 751 C C . VAL A 1 92 ? -14.416 -1.193 -2.309 1.00 73.81 92 VAL A C 1
ATOM 753 O O . VAL A 1 92 ? -15.220 -1.835 -2.977 1.00 73.81 92 VAL A O 1
ATOM 756 N N . LYS A 1 93 ? -14.566 0.133 -2.127 1.00 66.31 93 LYS A N 1
ATOM 757 C CA . LYS A 1 93 ? -15.661 0.957 -2.715 1.00 66.31 93 LYS A CA 1
ATOM 758 C C . LYS A 1 93 ? -17.077 0.369 -2.509 1.00 66.31 93 LYS A C 1
ATOM 760 O O . LYS A 1 93 ? -18.028 0.782 -3.173 1.00 66.31 93 LYS A O 1
ATOM 765 N N . GLY A 1 94 ? -17.210 -0.612 -1.617 1.00 62.03 94 GLY A N 1
ATOM 766 C CA . GLY A 1 94 ? -18.090 -1.766 -1.817 1.00 62.03 94 GLY A CA 1
ATOM 767 C C . GLY A 1 94 ? -19.208 -1.882 -0.797 1.00 62.03 94 GLY A C 1
ATOM 768 O O . GLY A 1 94 ? -20.005 -2.814 -0.880 1.00 62.03 94 GLY A O 1
ATOM 769 N N . ASP A 1 95 ? -19.308 -0.929 0.128 1.00 73.69 95 ASP A N 1
ATOM 770 C CA . ASP A 1 95 ? -20.491 -0.761 0.959 1.00 73.69 95 ASP A CA 1
ATOM 771 C C . ASP A 1 95 ? -21.298 0.449 0.476 1.00 73.69 95 ASP A C 1
ATOM 773 O O . ASP A 1 95 ? -20.963 1.604 0.727 1.00 73.69 95 ASP A O 1
ATOM 777 N N . ARG A 1 96 ? -22.420 0.190 -0.205 1.00 79.31 96 ARG A N 1
ATOM 778 C CA . ARG A 1 96 ? -23.319 1.247 -0.703 1.00 79.31 96 ARG A CA 1
ATOM 779 C C . ARG A 1 96 ? -23.959 2.082 0.425 1.00 79.31 96 ARG A C 1
ATOM 781 O O . ARG A 1 96 ? -24.590 3.104 0.153 1.00 79.31 96 ARG A O 1
ATOM 788 N N . ARG A 1 97 ? -23.880 1.631 1.682 1.00 81.00 97 ARG A N 1
ATOM 789 C CA . ARG A 1 97 ? -24.485 2.295 2.850 1.00 81.00 97 ARG A CA 1
ATOM 790 C C . ARG A 1 97 ? -23.595 3.412 3.393 1.00 81.00 97 ARG A C 1
ATOM 792 O O . ARG A 1 97 ? -24.112 4.347 4.014 1.00 81.00 97 ARG A O 1
ATOM 799 N N . VAL A 1 98 ? -22.287 3.344 3.147 1.00 77.94 98 VAL A N 1
ATOM 800 C CA . VAL A 1 98 ? -21.349 4.430 3.453 1.00 77.94 98 VAL A CA 1
ATOM 801 C C . VAL A 1 98 ? -21.151 5.313 2.225 1.00 77.94 98 VAL A C 1
ATOM 803 O O . VAL A 1 98 ? -21.438 4.919 1.098 1.00 77.94 98 VAL A O 1
ATOM 806 N N . LYS A 1 99 ? -20.744 6.566 2.450 1.00 68.19 99 LYS A N 1
ATOM 807 C CA . LYS A 1 99 ? -20.596 7.538 1.358 1.00 68.19 99 LYS A CA 1
ATOM 808 C C . LYS A 1 99 ? -19.445 7.164 0.427 1.00 68.19 99 LYS A C 1
ATOM 810 O O . LYS A 1 99 ? -19.617 7.236 -0.785 1.00 68.19 99 LYS A O 1
ATOM 815 N N . GLN A 1 100 ? -18.313 6.779 1.010 1.00 74.25 100 GLN A N 1
ATOM 816 C CA . GLN A 1 100 ? -17.055 6.468 0.342 1.00 74.25 100 GLN A CA 1
ATOM 817 C C . GLN A 1 100 ? -16.288 5.431 1.168 1.00 74.25 100 GLN A C 1
ATOM 819 O O . GLN A 1 100 ? -16.399 5.415 2.395 1.00 74.25 100 GLN A O 1
ATOM 824 N N . GLY A 1 101 ? -15.530 4.587 0.473 1.00 77.50 101 GLY A N 1
ATOM 825 C CA . GLY A 1 101 ? -14.518 3.717 1.064 1.00 77.50 101 GLY A CA 1
ATOM 826 C C . GLY A 1 101 ? -13.131 4.329 0.931 1.00 77.50 101 GLY A C 1
ATOM 827 O O . GLY A 1 101 ? -12.860 4.962 -0.094 1.00 77.50 101 GLY A O 1
ATOM 828 N N . CYS A 1 102 ? -12.268 4.153 1.926 1.00 78.69 102 CYS A N 1
ATOM 829 C CA . CYS A 1 102 ? -10.884 4.605 1.910 1.00 78.69 102 CYS A CA 1
ATOM 830 C C . CYS A 1 102 ? -9.944 3.405 1.709 1.00 78.69 102 CYS A C 1
ATOM 832 O O . CYS A 1 102 ? -10.168 2.375 2.319 1.00 78.69 102 CYS A O 1
ATOM 834 N N . PRO A 1 103 ? -8.939 3.484 0.822 1.00 82.88 103 PRO A N 1
ATOM 835 C CA . PRO A 1 103 ? -8.725 4.538 -0.168 1.00 82.88 103 PRO A CA 1
ATOM 836 C C . PRO A 1 103 ? -9.668 4.391 -1.377 1.00 82.88 103 PRO A C 1
ATOM 838 O O . PRO A 1 103 ? -9.762 5.289 -2.213 1.00 82.88 103 PRO A O 1
ATOM 841 N N . GLY A 1 104 ? -10.347 3.247 -1.526 1.00 82.62 104 GLY A N 1
ATOM 842 C CA . GLY A 1 104 ? -11.306 2.954 -2.596 1.00 82.62 104 GLY A CA 1
ATOM 843 C C . GLY A 1 104 ? -10.720 2.810 -4.015 1.00 82.62 104 GLY A C 1
ATOM 844 O O . GLY A 1 104 ? -11.369 2.234 -4.889 1.00 82.62 104 GLY A O 1
ATOM 845 N N . THR A 1 105 ? -9.518 3.325 -4.285 1.00 85.12 105 THR A N 1
ATOM 846 C CA . THR A 1 105 ? -8.764 3.166 -5.546 1.00 85.12 105 THR A CA 1
ATOM 847 C C . THR A 1 105 ? -7.266 3.163 -5.287 1.00 85.12 105 THR A C 1
ATOM 849 O O . THR A 1 105 ? -6.817 3.886 -4.397 1.00 85.12 105 THR A O 1
ATOM 852 N N . LEU A 1 106 ? -6.504 2.487 -6.152 1.00 84.06 106 LEU A N 1
ATOM 853 C CA . LEU A 1 106 ? -5.041 2.494 -6.117 1.00 84.06 106 LEU A CA 1
ATOM 854 C C . LEU A 1 106 ? -4.473 3.912 -6.250 1.00 84.06 106 LEU A C 1
ATOM 856 O O . LEU A 1 106 ? -3.550 4.269 -5.532 1.00 84.06 106 LEU A O 1
ATOM 860 N N . GLU A 1 107 ? -5.045 4.758 -7.109 1.00 88.44 107 GLU A N 1
ATOM 861 C CA . GLU A 1 107 ? -4.546 6.122 -7.316 1.00 88.44 107 GLU A CA 1
ATOM 862 C C . GLU A 1 107 ? -4.610 6.973 -6.040 1.00 88.44 107 GLU A C 1
ATOM 864 O O . GLU A 1 107 ? -3.712 7.772 -5.779 1.00 88.44 107 GLU A O 1
ATOM 869 N N . LYS A 1 108 ? -5.662 6.794 -5.234 1.00 91.31 108 LYS A N 1
ATOM 870 C CA . LYS A 1 108 ? -5.812 7.487 -3.946 1.00 91.31 108 LYS A CA 1
ATOM 871 C C . LYS A 1 108 ? -4.879 6.921 -2.890 1.00 91.31 108 LYS A C 1
ATOM 873 O O . LYS A 1 108 ? -4.282 7.707 -2.162 1.00 91.31 108 LYS A O 1
ATOM 878 N N . HIS A 1 109 ? -4.722 5.598 -2.851 1.00 91.44 109 HIS A N 1
ATOM 879 C CA . HIS A 1 109 ? -3.739 4.964 -1.981 1.00 91.44 109 HIS A CA 1
ATOM 880 C C . HIS A 1 109 ? -2.335 5.505 -2.270 1.00 91.44 109 HIS A C 1
ATOM 882 O O . HIS A 1 109 ? -1.671 5.977 -1.359 1.00 91.44 109 HIS A O 1
ATOM 888 N N . ILE A 1 110 ? -1.920 5.547 -3.543 1.00 89.00 110 ILE A N 1
ATOM 889 C CA . ILE A 1 110 ? -0.616 6.091 -3.954 1.00 89.00 110 ILE A CA 1
ATOM 890 C C . ILE A 1 110 ? -0.469 7.554 -3.518 1.00 89.00 110 ILE A C 1
ATOM 892 O O . ILE A 1 110 ? 0.579 7.926 -3.003 1.00 89.00 110 ILE A O 1
ATOM 896 N N . ALA A 1 111 ? -1.509 8.380 -3.667 1.00 93.38 111 ALA A N 1
ATOM 897 C CA . ALA A 1 111 ? -1.451 9.781 -3.251 1.00 93.38 111 ALA A CA 1
ATOM 898 C C . ALA A 1 111 ? -1.288 9.948 -1.725 1.00 93.38 111 ALA A C 1
ATOM 900 O O . ALA A 1 111 ? -0.527 10.806 -1.277 1.00 93.38 111 ALA A O 1
ATOM 901 N N . ILE A 1 112 ? -1.971 9.119 -0.924 1.00 95.56 112 ILE A N 1
ATOM 902 C CA . ILE A 1 112 ? -1.792 9.055 0.537 1.00 95.56 112 ILE A CA 1
ATOM 903 C C . ILE A 1 112 ? -0.373 8.570 0.861 1.00 95.56 112 ILE A C 1
ATOM 905 O O . ILE A 1 112 ? 0.340 9.201 1.641 1.00 95.56 112 ILE A O 1
ATOM 909 N N . TYR A 1 113 ? 0.059 7.485 0.220 1.00 94.19 113 TYR A N 1
ATOM 910 C CA . TYR A 1 113 ? 1.362 6.861 0.413 1.00 94.19 113 TYR A CA 1
ATOM 911 C C . TYR A 1 113 ? 2.513 7.823 0.121 1.00 94.19 113 TYR A C 1
ATOM 913 O O . TYR A 1 113 ? 3.456 7.918 0.906 1.00 94.19 113 TYR A O 1
ATOM 921 N N . GLU A 1 114 ? 2.449 8.563 -0.987 1.00 92.56 114 GLU A N 1
ATOM 922 C CA . GLU A 1 114 ? 3.440 9.575 -1.360 1.00 92.56 114 GLU A CA 1
ATOM 923 C C . GLU A 1 114 ? 3.543 10.678 -0.306 1.00 92.56 114 GLU A C 1
ATOM 925 O O . GLU A 1 114 ? 4.654 11.011 0.115 1.00 92.56 114 GLU A O 1
ATOM 930 N N . ALA A 1 115 ? 2.401 11.190 0.162 1.00 97.12 115 ALA A N 1
ATOM 931 C CA . ALA A 1 115 ? 2.350 12.242 1.171 1.00 97.12 115 ALA A CA 1
ATOM 932 C C . ALA A 1 115 ? 2.954 11.791 2.512 1.00 97.12 115 ALA A C 1
ATOM 934 O O . ALA A 1 115 ? 3.714 12.532 3.138 1.00 97.12 115 ALA A O 1
ATOM 935 N N . VAL A 1 116 ? 2.670 10.555 2.933 1.00 96.75 116 VAL A N 1
ATOM 936 C CA . VAL A 1 116 ? 3.262 9.951 4.137 1.00 96.75 116 VAL A CA 1
ATOM 937 C C . VAL A 1 116 ? 4.759 9.679 3.941 1.00 96.75 116 VAL A C 1
ATOM 939 O O . VAL A 1 116 ? 5.564 9.978 4.825 1.00 96.75 116 VAL A O 1
ATOM 942 N N . SER A 1 117 ? 5.157 9.156 2.777 1.00 95.25 117 SER A N 1
ATOM 943 C CA . SER A 1 117 ? 6.556 8.833 2.457 1.00 95.25 117 SER A CA 1
ATOM 944 C C . SER A 1 117 ? 7.455 10.063 2.498 1.00 95.25 117 SER A C 1
ATOM 946 O O . SER A 1 117 ? 8.550 9.994 3.050 1.00 95.25 117 SER A O 1
ATOM 948 N N . GLU A 1 118 ? 6.998 11.191 1.941 1.00 95.00 118 GLU A N 1
ATOM 949 C CA . GLU A 1 118 ? 7.725 12.470 1.954 1.00 95.00 118 GLU A CA 1
ATOM 950 C C . GLU A 1 118 ? 8.128 12.878 3.384 1.00 95.00 118 GLU A C 1
ATOM 952 O O . GLU A 1 118 ? 9.262 13.298 3.632 1.00 95.00 118 GLU A O 1
ATOM 957 N N . VAL A 1 119 ? 7.217 12.695 4.342 1.00 97.44 119 VAL A N 1
ATOM 958 C CA . VAL A 1 119 ? 7.424 13.053 5.751 1.00 97.44 119 VAL A CA 1
ATOM 959 C C . VAL A 1 119 ? 8.311 12.050 6.476 1.00 97.44 119 VAL A C 1
ATOM 961 O O . VAL A 1 119 ? 9.190 12.443 7.239 1.00 97.44 119 VAL A O 1
ATOM 964 N N . LEU A 1 120 ? 8.045 10.756 6.315 1.00 95.81 120 LEU A N 1
ATOM 965 C CA . LEU A 1 120 ? 8.674 9.733 7.148 1.00 95.81 120 LEU A CA 1
ATOM 966 C C . LEU A 1 120 ? 10.066 9.357 6.644 1.00 95.81 120 LEU A C 1
ATOM 968 O O . LEU A 1 120 ? 11.001 9.284 7.443 1.00 95.81 120 LEU A O 1
ATOM 972 N N . MET A 1 121 ? 10.245 9.189 5.331 1.00 92.69 121 MET A N 1
ATOM 973 C CA . MET A 1 121 ? 11.548 8.809 4.776 1.00 92.69 121 MET A CA 1
ATOM 974 C C . MET A 1 121 ? 12.602 9.899 5.009 1.00 92.69 121 MET A C 1
ATOM 976 O O . MET A 1 121 ? 13.756 9.585 5.290 1.00 92.69 121 MET A O 1
ATOM 980 N N . SER A 1 122 ? 12.212 11.181 4.992 1.00 94.31 122 SER A N 1
ATOM 981 C CA . SER A 1 122 ? 13.117 12.295 5.325 1.00 94.31 122 SER A CA 1
ATOM 982 C C . SER A 1 122 ? 13.560 12.309 6.796 1.00 94.31 122 SER A C 1
ATOM 984 O O . SER A 1 122 ? 14.591 12.895 7.119 1.00 94.31 122 SER A O 1
ATOM 986 N N . LYS A 1 123 ? 12.829 11.619 7.681 1.00 96.38 123 LYS A N 1
ATOM 987 C CA . LYS A 1 123 ? 13.163 11.418 9.101 1.00 96.38 123 LYS A CA 1
ATOM 988 C C . LYS A 1 123 ? 13.855 10.070 9.376 1.00 96.38 123 LYS A C 1
ATOM 990 O O . LYS A 1 123 ? 14.029 9.711 10.537 1.00 96.38 123 LYS A O 1
ATOM 995 N N . GLY A 1 124 ? 14.227 9.318 8.336 1.00 94.50 124 GLY A N 1
ATOM 996 C CA . GLY A 1 124 ? 14.937 8.037 8.452 1.00 94.50 124 GLY A CA 1
ATOM 997 C C . GLY A 1 124 ? 14.053 6.815 8.725 1.00 94.50 124 GLY A C 1
ATOM 998 O O . GLY A 1 124 ? 14.583 5.741 8.998 1.00 94.50 124 GLY A O 1
ATOM 999 N N . TYR A 1 125 ? 12.727 6.949 8.655 1.00 93.94 125 TYR A N 1
ATOM 1000 C CA . TYR A 1 125 ? 11.807 5.813 8.770 1.00 93.94 125 TYR A CA 1
ATOM 1001 C C . TYR A 1 125 ? 11.872 4.920 7.527 1.00 93.94 125 TYR A C 1
ATOM 1003 O O . TYR A 1 125 ? 12.125 5.394 6.415 1.00 93.94 125 TYR A O 1
ATOM 1011 N N . ASN A 1 126 ? 11.617 3.624 7.711 1.00 88.38 126 ASN A N 1
ATOM 1012 C CA . ASN A 1 126 ? 11.669 2.648 6.625 1.00 88.38 126 ASN A CA 1
ATOM 1013 C C . ASN A 1 126 ? 10.315 2.529 5.891 1.00 88.38 126 ASN A C 1
ATOM 1015 O O . ASN A 1 126 ? 9.325 3.174 6.237 1.00 88.38 126 ASN A O 1
ATOM 1019 N N . GLN A 1 127 ? 10.261 1.690 4.855 1.00 86.31 127 GLN A N 1
ATOM 1020 C CA . GLN A 1 127 ? 9.045 1.496 4.061 1.00 86.31 127 GLN A CA 1
ATOM 1021 C C . GLN A 1 127 ? 7.884 0.883 4.867 1.00 86.31 127 GLN A C 1
ATOM 1023 O O . GLN A 1 127 ? 6.727 1.218 4.624 1.00 86.31 127 GLN A O 1
ATOM 1028 N N . PHE A 1 128 ? 8.168 0.028 5.850 1.00 84.81 128 PHE A N 1
ATOM 1029 C CA . PHE A 1 128 ? 7.139 -0.588 6.690 1.00 84.81 128 PHE A CA 1
ATOM 1030 C C . PHE A 1 128 ? 6.489 0.430 7.626 1.00 84.81 128 PHE A C 1
ATOM 1032 O O . PHE A 1 128 ? 5.280 0.377 7.842 1.00 84.81 128 PHE A O 1
ATOM 1039 N N . ASP A 1 129 ? 7.262 1.390 8.137 1.00 90.62 129 ASP A N 1
ATOM 1040 C CA . ASP A 1 129 ? 6.736 2.504 8.929 1.00 90.62 129 ASP A CA 1
ATOM 1041 C C . ASP A 1 129 ? 5.773 3.367 8.102 1.00 90.62 129 ASP A C 1
ATOM 1043 O O . ASP A 1 129 ? 4.724 3.785 8.592 1.00 90.62 129 ASP A O 1
ATOM 1047 N N . VAL A 1 130 ? 6.104 3.595 6.826 1.00 92.19 130 VAL A N 1
ATOM 1048 C CA . VAL A 1 130 ? 5.225 4.294 5.878 1.00 92.19 130 VAL A CA 1
ATOM 1049 C C . VAL A 1 130 ? 3.922 3.528 5.688 1.00 92.19 130 VAL A C 1
ATOM 1051 O O . VAL A 1 130 ? 2.858 4.096 5.916 1.00 92.19 130 VAL A O 1
ATOM 1054 N N . GLN A 1 131 ? 3.995 2.241 5.343 1.00 88.44 131 GLN A N 1
ATOM 1055 C CA . GLN A 1 131 ? 2.818 1.383 5.150 1.00 88.44 131 GLN A CA 1
ATOM 1056 C C . GLN A 1 131 ? 1.920 1.345 6.383 1.00 88.44 131 GLN A C 1
ATOM 1058 O O . GLN A 1 131 ? 0.702 1.472 6.290 1.00 88.44 131 GLN A O 1
ATOM 1063 N N . TYR A 1 132 ? 2.534 1.231 7.558 1.00 89.69 132 TYR A N 1
ATOM 1064 C CA . TYR A 1 132 ? 1.843 1.269 8.836 1.00 89.69 132 TYR A CA 1
ATOM 1065 C C . TYR A 1 132 ? 1.021 2.552 8.991 1.00 89.69 132 TYR A C 1
ATOM 1067 O O . TYR A 1 132 ? -0.157 2.493 9.342 1.00 89.69 132 TYR A O 1
ATOM 1075 N N . ILE A 1 133 ? 1.639 3.714 8.758 1.00 95.00 133 ILE A N 1
ATOM 1076 C CA . ILE A 1 133 ? 0.979 5.014 8.919 1.00 95.00 133 ILE A CA 1
ATOM 1077 C C . ILE A 1 133 ? -0.110 5.220 7.866 1.00 95.00 133 ILE A C 1
ATOM 1079 O O . ILE A 1 133 ? -1.171 5.741 8.205 1.00 95.00 133 ILE A O 1
ATOM 1083 N N . VAL A 1 134 ? 0.125 4.788 6.624 1.00 94.69 134 VAL A N 1
ATOM 1084 C CA . VAL A 1 134 ? -0.878 4.817 5.550 1.00 94.69 134 VAL A CA 1
ATOM 1085 C C . VAL A 1 134 ? -2.104 4.000 5.953 1.00 94.69 134 VAL A C 1
ATOM 1087 O O . VAL A 1 134 ? -3.201 4.549 5.985 1.00 94.69 134 VAL A O 1
ATOM 1090 N N . ASN A 1 135 ? -1.915 2.745 6.373 1.00 91.06 135 ASN A N 1
ATOM 1091 C CA . ASN A 1 135 ? -3.009 1.876 6.814 1.00 91.06 135 ASN A CA 1
ATOM 1092 C C . ASN A 1 135 ? -3.749 2.457 8.022 1.00 91.06 135 ASN A C 1
ATOM 1094 O O . ASN A 1 135 ? -4.973 2.491 8.041 1.00 91.06 135 ASN A O 1
ATOM 1098 N N . ALA A 1 136 ? -3.025 2.984 9.016 1.00 94.38 136 ALA A N 1
ATOM 1099 C CA . ALA A 1 136 ? -3.652 3.627 10.168 1.00 94.38 136 ALA A CA 1
ATOM 1100 C C . ALA A 1 136 ? -4.481 4.859 9.762 1.00 94.38 136 ALA A C 1
ATOM 1102 O O . ALA A 1 136 ? -5.555 5.090 10.315 1.00 94.38 136 ALA A O 1
ATOM 1103 N N . PHE A 1 137 ? -4.011 5.655 8.800 1.00 96.94 137 PHE A N 1
ATOM 1104 C CA . PHE A 1 137 ? -4.770 6.791 8.288 1.00 96.94 137 PHE A CA 1
ATOM 1105 C C . PHE A 1 137 ? -6.026 6.345 7.521 1.00 96.94 137 PHE A C 1
ATOM 1107 O O . PHE A 1 137 ? -7.106 6.881 7.768 1.00 96.94 137 PHE A O 1
ATOM 1114 N N . GLU A 1 138 ? -5.912 5.347 6.643 1.00 94.38 138 GLU A N 1
ATOM 1115 C CA . GLU A 1 138 ? -7.044 4.783 5.893 1.00 94.38 138 GLU A CA 1
ATOM 1116 C C . GLU A 1 138 ? -8.099 4.192 6.842 1.00 94.38 138 GLU A C 1
ATOM 1118 O O . GLU A 1 138 ? -9.276 4.557 6.771 1.00 94.38 138 GLU A O 1
ATOM 1123 N N . ASP A 1 139 ? -7.669 3.404 7.832 1.00 94.12 139 ASP A N 1
ATOM 1124 C CA . ASP A 1 139 ? -8.538 2.837 8.867 1.00 94.12 139 ASP A CA 1
ATOM 1125 C C . ASP A 1 139 ? -9.225 3.920 9.708 1.00 94.12 139 ASP A C 1
ATOM 1127 O O . ASP A 1 139 ? -10.378 3.762 10.120 1.00 94.12 139 ASP A O 1
ATOM 1131 N N . PHE A 1 140 ? -8.539 5.036 9.979 1.00 95.56 140 PHE A N 1
ATOM 1132 C CA . PHE A 1 140 ? -9.133 6.183 10.663 1.00 95.56 140 PHE A CA 1
ATOM 1133 C C . PHE A 1 140 ? -10.311 6.754 9.866 1.00 95.56 140 PHE A C 1
ATOM 1135 O O . PHE A 1 140 ? -11.371 6.988 10.455 1.00 95.56 140 PHE A O 1
ATOM 1142 N N . ILE A 1 141 ? -10.162 6.938 8.552 1.00 94.88 141 ILE A N 1
ATOM 1143 C CA . ILE A 1 141 ? -11.241 7.428 7.683 1.00 94.88 141 ILE A CA 1
ATOM 1144 C C . ILE A 1 141 ? -12.395 6.417 7.631 1.00 94.88 141 ILE A C 1
ATOM 1146 O O . ILE A 1 141 ? -13.555 6.788 7.849 1.00 94.88 141 ILE A O 1
ATOM 1150 N N . ASP A 1 142 ? -12.092 5.136 7.438 1.00 92.00 142 ASP A N 1
ATOM 1151 C CA . ASP A 1 142 ? -13.102 4.083 7.307 1.00 92.00 142 ASP A CA 1
ATOM 1152 C C . ASP A 1 142 ? -13.902 3.862 8.593 1.00 92.00 142 ASP A C 1
ATOM 1154 O O . ASP A 1 142 ? -15.139 3.852 8.579 1.00 92.00 142 ASP A O 1
ATOM 1158 N N . ASN A 1 143 ? -13.236 3.787 9.744 1.00 93.69 143 ASN A N 1
ATOM 1159 C CA . ASN A 1 143 ? -13.914 3.607 11.030 1.00 93.69 143 ASN A CA 1
ATOM 1160 C C . ASN A 1 143 ? -14.808 4.792 11.386 1.00 93.69 143 ASN A C 1
ATOM 1162 O O . ASN A 1 143 ? -15.858 4.638 12.024 1.00 93.69 143 ASN A O 1
ATOM 1166 N N . ILE A 1 144 ? -14.416 5.988 10.961 1.00 91.88 144 ILE A N 1
ATOM 1167 C CA . ILE A 1 144 ? -15.219 7.190 11.118 1.00 91.88 144 ILE A CA 1
ATOM 1168 C C . ILE A 1 144 ? -16.471 7.131 10.246 1.00 91.88 144 ILE A C 1
ATOM 1170 O O . ILE A 1 144 ? -17.568 7.389 10.758 1.00 91.88 144 ILE A O 1
ATOM 1174 N N . ASN A 1 145 ? -16.332 6.721 8.987 1.00 90.69 145 ASN A N 1
ATOM 1175 C CA . ASN A 1 145 ? -17.446 6.541 8.058 1.00 90.69 145 ASN A CA 1
ATOM 1176 C C . ASN A 1 145 ? -18.442 5.490 8.539 1.00 90.69 145 ASN A C 1
ATOM 1178 O O . ASN A 1 145 ? -19.654 5.728 8.523 1.00 90.69 145 ASN A O 1
ATOM 1182 N N . LEU A 1 146 ? -17.946 4.371 9.062 1.00 92.19 146 LEU A N 1
ATOM 1183 C CA . LEU A 1 146 ? -18.790 3.364 9.694 1.00 92.19 146 LEU A CA 1
ATOM 1184 C C . LEU A 1 146 ? -19.535 3.925 10.904 1.00 92.19 146 LEU A C 1
ATOM 1186 O O . LEU A 1 146 ? -20.727 3.669 11.066 1.00 92.19 146 LEU A O 1
ATOM 1190 N N . SER A 1 147 ? -18.872 4.730 11.737 1.00 92.81 147 SER A N 1
ATOM 1191 C CA . SER A 1 147 ? -19.483 5.291 12.947 1.00 92.81 147 SER A CA 1
ATOM 1192 C C . SER A 1 147 ? -20.637 6.267 12.677 1.00 92.81 147 SER A C 1
ATOM 1194 O O . SER A 1 147 ? -21.434 6.536 13.583 1.00 92.81 147 SER A O 1
ATOM 1196 N N . ASP A 1 148 ? -20.722 6.844 11.474 1.00 91.00 148 ASP A N 1
ATOM 1197 C CA . ASP A 1 148 ? -21.841 7.704 11.064 1.00 91.00 148 ASP A CA 1
ATOM 1198 C C . ASP A 1 148 ? -23.121 6.890 10.822 1.00 91.00 148 ASP A C 1
ATOM 1200 O O . ASP A 1 148 ? -24.229 7.358 11.082 1.00 91.00 148 ASP A O 1
ATOM 1204 N N . ARG A 1 149 ? -22.969 5.646 10.355 1.00 91.12 149 ARG A N 1
ATOM 1205 C CA . ARG A 1 149 ? -24.078 4.791 9.910 1.00 91.12 149 ARG A CA 1
ATOM 1206 C C . ARG A 1 149 ? -24.414 3.657 10.867 1.00 91.12 149 ARG A C 1
ATOM 1208 O O . ARG A 1 149 ? -25.562 3.216 10.898 1.00 91.12 149 ARG A O 1
ATOM 1215 N N . PHE A 1 150 ? -23.442 3.191 11.643 1.00 93.31 150 PHE A N 1
ATOM 1216 C CA . PHE A 1 150 ? -23.553 1.977 12.440 1.00 93.31 150 PHE A CA 1
ATOM 1217 C C . PHE A 1 150 ? -23.188 2.206 13.908 1.00 93.31 150 PHE A C 1
ATOM 1219 O O . PHE A 1 150 ? -22.344 3.027 14.270 1.00 93.31 150 PHE A O 1
ATOM 1226 N N . ASP A 1 151 ? -23.809 1.408 14.775 1.00 92.25 151 ASP A N 1
ATOM 1227 C CA . ASP A 1 151 ? -23.405 1.269 16.171 1.00 92.25 151 ASP A CA 1
ATOM 1228 C C . ASP A 1 151 ? -22.200 0.322 16.255 1.00 92.25 151 ASP A C 1
ATOM 1230 O O . ASP A 1 151 ? -22.353 -0.884 16.428 1.00 92.25 151 ASP A O 1
ATOM 1234 N N . ILE A 1 152 ? -21.005 0.896 16.113 1.00 93.94 152 ILE A N 1
ATOM 1235 C CA . ILE A 1 152 ? -19.683 0.240 16.054 1.00 93.94 152 ILE A CA 1
ATOM 1236 C C . ILE A 1 152 ? -19.221 -0.395 17.389 1.00 93.94 152 ILE A C 1
ATOM 1238 O O . ILE A 1 152 ? -18.093 -0.209 17.857 1.00 93.94 152 ILE A O 1
ATOM 1242 N N . LYS A 1 153 ? -20.117 -1.106 18.084 1.00 96.31 153 LYS A N 1
ATOM 1243 C CA . LYS A 1 153 ? -19.816 -1.805 19.350 1.00 96.31 153 LYS A CA 1
ATOM 1244 C C . LYS A 1 153 ? -18.753 -2.879 19.168 1.00 96.31 153 LYS A C 1
ATOM 1246 O O . LYS A 1 153 ? -17.937 -3.069 20.067 1.00 96.31 153 LYS A O 1
ATOM 1251 N N . GLY A 1 154 ? -18.789 -3.575 18.040 1.00 96.62 154 GLY A N 1
ATOM 1252 C CA . GLY A 1 154 ? -17.831 -4.598 17.668 1.00 96.62 154 GLY A CA 1
ATOM 1253 C C . GLY A 1 154 ? -16.422 -4.044 17.522 1.00 96.62 154 GLY A C 1
ATOM 1254 O O . GLY A 1 154 ? -15.512 -4.636 18.099 1.00 96.62 154 GLY A O 1
ATOM 1255 N N . LEU A 1 155 ? -16.250 -2.881 16.876 1.00 96.06 155 LEU A N 1
ATOM 1256 C CA . LEU A 1 155 ? -14.945 -2.201 16.813 1.00 96.06 155 LEU A CA 1
ATOM 1257 C C . LEU A 1 155 ? -14.452 -1.780 18.201 1.00 96.06 155 LEU A C 1
ATOM 1259 O O . LEU A 1 155 ? -13.289 -1.975 18.531 1.00 96.06 155 LEU A O 1
ATOM 1263 N N . ILE A 1 156 ? -15.327 -1.268 19.073 1.00 97.25 156 ILE A N 1
ATOM 1264 C CA . ILE A 1 156 ? -14.932 -0.942 20.456 1.00 97.25 156 ILE A CA 1
ATOM 1265 C C . ILE A 1 156 ? -14.434 -2.195 21.192 1.00 97.25 156 ILE A C 1
ATOM 1267 O O . ILE A 1 156 ? -13.474 -2.118 21.954 1.00 97.25 156 ILE A O 1
ATOM 1271 N N . TRP A 1 157 ? -15.067 -3.350 20.978 1.00 97.12 157 TRP A N 1
ATOM 1272 C CA . TRP A 1 157 ? -14.619 -4.613 21.569 1.00 97.12 157 TRP A CA 1
ATOM 1273 C C . TRP A 1 157 ? -13.366 -5.183 20.918 1.00 97.12 157 TRP A C 1
ATOM 1275 O O . TRP A 1 157 ? -12.575 -5.804 21.621 1.00 97.12 157 TRP A O 1
ATOM 1285 N N . PHE A 1 158 ? -13.157 -4.927 19.630 1.00 96.25 158 PHE A N 1
ATOM 1286 C CA . PHE A 1 158 ? -11.900 -5.209 18.956 1.00 96.25 158 PHE A CA 1
ATOM 1287 C C . PHE A 1 158 ? -10.754 -4.418 19.599 1.00 96.25 158 PHE A C 1
ATOM 1289 O O . PHE A 1 158 ? -9.781 -5.009 20.052 1.00 96.25 158 PHE A O 1
ATOM 1296 N N . TYR A 1 159 ? -10.907 -3.102 19.773 1.00 96.12 159 TYR A N 1
ATOM 1297 C CA . TYR A 1 159 ? -9.896 -2.288 20.453 1.00 96.12 159 TYR A CA 1
ATOM 1298 C C . TYR A 1 159 ? -9.711 -2.683 21.922 1.00 96.12 159 TYR A C 1
ATOM 1300 O O . TYR A 1 159 ? -8.585 -2.677 22.419 1.00 96.12 159 TYR A O 1
ATOM 1308 N N . GLU A 1 160 ? -10.785 -3.061 22.626 1.00 96.12 160 GLU A N 1
ATOM 1309 C CA . GLU A 1 160 ? -10.675 -3.636 23.972 1.00 96.12 160 GLU A CA 1
ATOM 1310 C C . GLU A 1 160 ? -9.820 -4.909 23.960 1.00 96.12 160 GLU A C 1
ATOM 1312 O O . GLU A 1 160 ? -8.935 -5.023 24.798 1.00 96.12 160 GLU A O 1
ATOM 1317 N N . ASP A 1 161 ? -10.043 -5.825 23.015 1.00 95.12 161 ASP A N 1
ATOM 1318 C CA . ASP A 1 161 ? -9.261 -7.056 22.864 1.00 95.12 161 ASP A CA 1
ATOM 1319 C C . ASP A 1 161 ? -7.786 -6.766 22.554 1.00 95.12 161 ASP A C 1
ATOM 1321 O O . ASP A 1 161 ? -6.914 -7.332 23.210 1.00 95.12 161 ASP A O 1
ATOM 1325 N N . VAL A 1 162 ? -7.489 -5.814 21.665 1.00 91.75 162 VAL A N 1
ATOM 1326 C CA . VAL A 1 162 ? -6.106 -5.363 21.424 1.00 91.75 162 VAL A CA 1
ATOM 1327 C C . VAL A 1 162 ? -5.476 -4.812 22.708 1.00 91.75 162 VAL A C 1
ATOM 1329 O O . VAL A 1 162 ? -4.307 -5.063 22.979 1.00 91.75 162 VAL A O 1
ATOM 1332 N N . GLY A 1 163 ? -6.244 -4.104 23.541 1.00 92.31 163 GLY A N 1
ATOM 1333 C CA . GLY A 1 163 ? -5.770 -3.584 24.828 1.00 92.31 163 GLY A CA 1
ATOM 1334 C C . GLY A 1 163 ? -5.604 -4.658 25.906 1.00 92.31 163 GLY A C 1
ATOM 1335 O O . GLY A 1 163 ? -4.713 -4.551 26.741 1.00 92.31 163 GLY A O 1
ATOM 1336 N N . GLU A 1 164 ? -6.443 -5.702 25.911 1.00 91.50 164 GLU A N 1
ATOM 1337 C CA . GLU A 1 164 ? -6.283 -6.878 26.787 1.00 91.50 164 GLU A CA 1
ATOM 1338 C C . GLU A 1 164 ? -5.017 -7.669 26.436 1.00 91.50 164 GLU A C 1
ATOM 1340 O O . GLU A 1 164 ? -4.412 -8.264 27.325 1.00 91.50 164 GLU A O 1
ATOM 1345 N N . ASN A 1 165 ? -4.622 -7.645 25.162 1.00 87.12 165 ASN A N 1
ATOM 1346 C CA . ASN A 1 165 ? -3.534 -8.444 24.606 1.00 87.12 165 ASN A CA 1
ATOM 1347 C C . ASN A 1 165 ? -2.273 -7.636 24.262 1.00 87.12 165 ASN A C 1
ATOM 1349 O O . ASN A 1 165 ? -1.322 -8.205 23.708 1.00 87.12 165 ASN A O 1
ATOM 1353 N N . SER A 1 166 ? -2.243 -6.335 24.570 1.00 84.31 166 SER A N 1
ATOM 1354 C CA . SER A 1 166 ? -1.056 -5.519 24.341 1.00 84.31 166 SER A CA 1
ATOM 1355 C C . SER A 1 166 ? 0.052 -5.977 25.283 1.00 84.31 166 SER A C 1
ATOM 1357 O O . SER A 1 166 ? -0.116 -6.079 26.498 1.00 84.31 166 SER A O 1
ATOM 1359 N N . GLU A 1 167 ? 1.191 -6.337 24.697 1.00 72.69 167 GLU A N 1
ATOM 1360 C CA . GLU A 1 167 ? 2.318 -6.866 25.450 1.00 72.69 167 GLU A CA 1
ATOM 1361 C C . GLU A 1 167 ? 2.883 -5.756 26.331 1.00 72.69 167 GLU A C 1
ATOM 1363 O O . GLU A 1 167 ? 3.328 -4.723 25.834 1.00 72.69 167 GLU A O 1
ATOM 1368 N N . SER A 1 168 ? 2.857 -5.950 27.650 1.00 69.38 168 SER A N 1
ATOM 1369 C CA . SER A 1 168 ? 3.545 -5.008 28.525 1.00 69.38 168 SER A CA 1
ATOM 1370 C C . SER A 1 168 ? 5.055 -5.086 28.271 1.00 69.38 168 SER A C 1
ATOM 1372 O O . SER A 1 168 ? 5.589 -6.158 27.982 1.00 69.38 168 SER A O 1
ATOM 1374 N N . LEU A 1 169 ? 5.774 -3.973 28.446 1.00 64.19 169 LEU A N 1
ATOM 1375 C CA . LEU A 1 169 ? 7.246 -3.972 28.412 1.00 64.19 169 LEU A CA 1
ATOM 1376 C C . LEU A 1 169 ? 7.849 -5.052 29.324 1.00 64.19 169 LEU A C 1
ATOM 1378 O O . LEU A 1 169 ? 8.899 -5.610 29.019 1.00 64.19 169 LEU A O 1
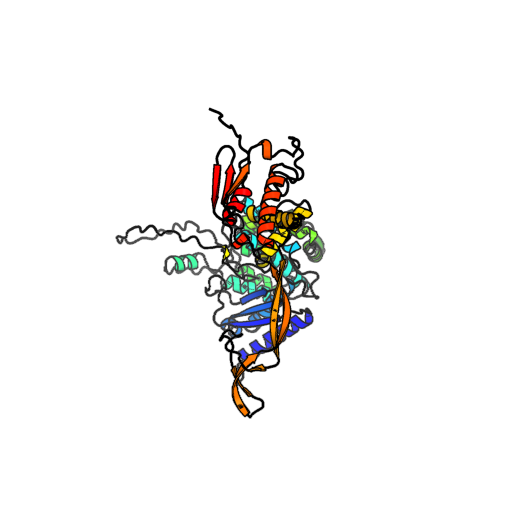ATOM 1382 N N . VAL A 1 170 ? 7.161 -5.370 30.425 1.00 66.06 170 VAL A N 1
ATOM 1383 C CA . VAL A 1 170 ? 7.577 -6.429 31.340 1.00 66.06 170 VAL A CA 1
ATOM 1384 C C . VAL A 1 170 ? 7.439 -7.798 30.686 1.00 66.06 170 VAL A C 1
ATOM 1386 O O . VAL A 1 170 ? 8.414 -8.527 30.676 1.00 66.06 170 VAL A O 1
ATOM 1389 N N . GLU A 1 171 ? 6.307 -8.121 30.062 1.00 71.56 171 GLU A N 1
ATOM 1390 C CA . GLU A 1 171 ? 6.135 -9.390 29.334 1.00 71.56 171 GLU A CA 1
ATOM 1391 C C . GLU A 1 171 ? 7.151 -9.553 28.194 1.00 71.56 171 GLU A C 1
ATOM 1393 O O . GLU A 1 171 ? 7.699 -10.638 27.993 1.00 71.56 171 GLU A O 1
ATOM 1398 N N . LYS A 1 172 ? 7.441 -8.471 27.458 1.00 71.44 172 LYS A N 1
ATOM 1399 C CA . LYS A 1 172 ? 8.464 -8.485 26.401 1.00 71.44 172 LYS A CA 1
ATOM 1400 C C . LYS A 1 172 ? 9.844 -8.816 26.977 1.00 71.44 172 LYS A C 1
ATOM 1402 O O . LYS A 1 172 ? 10.559 -9.638 26.407 1.00 71.44 172 LYS A O 1
ATOM 1407 N N . PHE A 1 173 ? 10.189 -8.213 28.116 1.00 70.06 173 PHE A N 1
ATOM 1408 C CA . PHE A 1 173 ? 11.427 -8.486 28.847 1.00 70.06 173 PHE A CA 1
ATOM 1409 C C . PHE A 1 173 ? 11.462 -9.918 29.396 1.00 70.06 173 PHE A C 1
ATOM 1411 O O . PHE A 1 173 ? 12.457 -10.618 29.229 1.00 70.06 173 PHE A O 1
ATOM 1418 N N . GLU A 1 174 ? 10.368 -10.385 30.002 1.00 78.81 174 GLU A N 1
ATOM 1419 C CA . GLU A 1 174 ? 10.248 -11.751 30.515 1.00 78.81 174 GLU A CA 1
ATOM 1420 C C . GLU A 1 174 ? 10.496 -12.784 29.412 1.00 78.81 174 GLU A C 1
ATOM 1422 O O . GLU A 1 174 ? 11.229 -13.747 29.629 1.00 78.81 174 GLU A O 1
ATOM 1427 N N . ARG A 1 175 ? 9.943 -12.552 28.212 1.00 77.75 175 ARG A N 1
ATOM 1428 C CA . ARG A 1 175 ? 10.164 -13.400 27.034 1.00 77.75 175 ARG A CA 1
ATOM 1429 C C . ARG A 1 175 ? 11.611 -13.350 26.553 1.00 77.75 175 ARG A C 1
ATOM 1431 O O . ARG A 1 175 ? 12.186 -14.395 26.283 1.00 77.75 175 ARG A O 1
ATOM 1438 N N . MET A 1 176 ? 12.180 -12.153 26.429 1.00 75.69 176 MET A N 1
ATOM 1439 C CA . MET A 1 176 ? 13.521 -11.964 25.870 1.00 75.69 176 MET A CA 1
ATOM 1440 C C . MET A 1 176 ? 14.615 -12.569 26.757 1.00 75.69 176 MET A C 1
ATOM 1442 O O . MET A 1 176 ? 15.575 -13.129 26.245 1.00 75.69 176 MET A O 1
ATOM 1446 N N . PHE A 1 177 ? 14.454 -12.500 28.080 1.00 81.81 177 PHE A N 1
ATOM 1447 C CA . PHE A 1 177 ? 15.462 -12.977 29.031 1.00 81.81 177 PHE A CA 1
ATOM 1448 C C . PHE A 1 177 ? 15.086 -14.288 29.726 1.00 81.81 177 PHE A C 1
ATOM 1450 O O . PHE A 1 177 ? 15.823 -14.750 30.593 1.00 81.81 177 PHE A O 1
ATOM 1457 N N . ASN A 1 178 ? 13.940 -14.880 29.378 1.00 83.19 178 ASN A N 1
ATOM 1458 C CA . ASN A 1 178 ? 13.383 -16.057 30.047 1.00 83.19 178 ASN A CA 1
ATOM 1459 C C . ASN A 1 178 ? 13.320 -15.895 31.587 1.00 83.19 178 ASN A C 1
ATOM 1461 O O . ASN A 1 178 ? 13.600 -16.820 32.353 1.00 83.19 178 ASN A O 1
ATOM 1465 N N . VAL A 1 179 ? 12.974 -14.692 32.061 1.00 84.25 179 VAL A N 1
ATOM 1466 C CA . VAL A 1 179 ? 12.860 -14.358 33.493 1.00 84.25 179 VAL A CA 1
ATOM 1467 C C . VAL A 1 179 ? 11.401 -14.088 33.819 1.00 84.25 179 VAL A C 1
ATOM 1469 O O . VAL A 1 179 ? 10.742 -13.377 33.084 1.00 84.25 179 VAL A O 1
ATOM 1472 N N . LYS A 1 180 ? 10.889 -14.585 34.949 1.00 80.88 180 LYS A N 1
ATOM 1473 C CA . LYS A 1 180 ? 9.563 -14.188 35.454 1.00 80.88 180 LYS A CA 1
ATOM 1474 C C . LYS A 1 180 ? 9.682 -12.973 36.372 1.00 80.88 180 LYS A C 1
ATOM 1476 O O . LYS A 1 180 ? 10.205 -13.068 37.482 1.00 80.88 180 LYS A O 1
ATOM 1481 N N . VAL A 1 181 ? 9.150 -11.843 35.938 1.00 75.69 181 VAL A N 1
ATOM 1482 C CA . VAL A 1 181 ? 9.025 -10.593 36.676 1.00 75.69 181 VAL A CA 1
ATOM 1483 C C . VAL A 1 181 ? 7.580 -10.462 37.168 1.00 75.69 181 VAL A C 1
ATOM 1485 O O . VAL A 1 181 ? 6.652 -10.160 3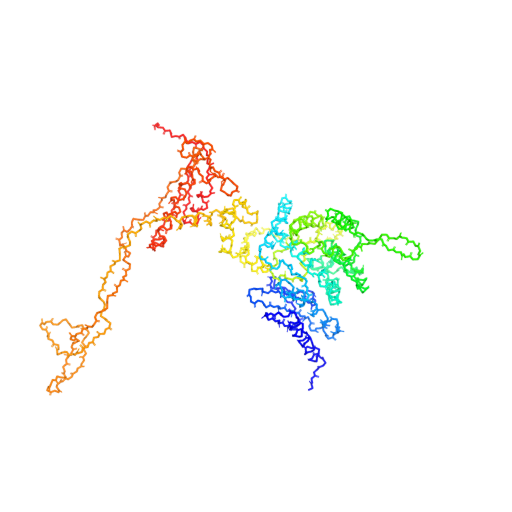6.427 1.00 75.69 181 VAL A O 1
ATOM 1488 N N . LYS A 1 182 ? 7.365 -10.626 38.479 1.00 69.69 182 LYS A N 1
ATOM 1489 C CA . LYS A 1 182 ? 6.044 -10.425 39.100 1.00 69.69 182 LYS A CA 1
ATOM 1490 C C . LYS A 1 182 ? 5.634 -8.945 39.076 1.00 69.69 182 LYS A C 1
ATOM 1492 O O . LYS A 1 182 ? 5.711 -8.268 40.099 1.00 69.69 182 LYS A O 1
ATOM 1497 N N . THR A 1 183 ? 5.143 -8.431 37.951 1.00 65.25 183 THR A N 1
ATOM 1498 C CA . THR A 1 183 ? 4.442 -7.139 37.916 1.00 65.25 183 THR A CA 1
ATOM 1499 C C . THR A 1 183 ? 2.964 -7.326 37.633 1.00 65.25 183 THR A C 1
ATOM 1501 O O . THR A 1 183 ? 2.578 -7.944 36.652 1.00 65.25 183 THR A O 1
ATOM 1504 N N . LYS A 1 184 ? 2.120 -6.723 38.474 1.00 69.94 184 LYS A N 1
ATOM 1505 C CA . LYS A 1 184 ? 0.662 -6.646 38.277 1.00 69.94 184 LYS A CA 1
ATOM 1506 C C . LYS A 1 184 ? 0.242 -5.469 37.380 1.00 69.94 184 LYS A C 1
ATOM 1508 O O . LYS A 1 184 ? -0.898 -5.011 37.476 1.00 69.94 184 LYS A O 1
ATOM 1513 N N . LYS A 1 185 ? 1.150 -4.898 36.578 1.00 78.56 185 LYS A N 1
ATOM 1514 C CA . LYS A 1 185 ? 0.786 -3.760 35.725 1.00 78.56 185 LYS A CA 1
ATOM 1515 C C . LYS A 1 185 ? -0.147 -4.265 34.631 1.00 78.56 185 LYS A C 1
ATOM 1517 O O . LYS A 1 185 ? 0.195 -5.178 33.894 1.00 78.56 185 LYS A O 1
ATOM 1522 N N . LYS A 1 186 ? -1.347 -3.685 34.576 1.00 83.69 186 LYS A N 1
ATOM 1523 C CA . LYS A 1 186 ? -2.313 -3.978 33.516 1.00 83.69 186 LYS A CA 1
ATOM 1524 C C . LYS A 1 186 ? -1.725 -3.553 32.164 1.00 83.69 186 LYS A C 1
ATOM 1526 O O . LYS A 1 186 ? -1.030 -2.531 32.139 1.00 83.69 186 LYS A O 1
ATOM 1531 N N . PRO A 1 187 ? -2.029 -4.282 31.082 1.00 88.94 187 PRO A N 1
ATOM 1532 C CA . PRO A 1 187 ? -1.601 -3.909 29.743 1.00 88.94 187 PRO A CA 1
ATOM 1533 C C . PRO A 1 187 ? -2.134 -2.517 29.375 1.00 88.94 187 PRO A C 1
ATOM 1535 O O . PRO A 1 187 ? -3.202 -2.087 29.833 1.00 88.94 187 PRO A O 1
ATOM 1538 N N . LYS A 1 188 ? -1.328 -1.784 28.611 1.00 92.56 188 LYS A N 1
ATOM 1539 C CA . LYS A 1 188 ? -1.602 -0.433 28.115 1.00 92.56 188 LYS A CA 1
ATOM 1540 C C . LYS A 1 188 ? -1.310 -0.395 26.623 1.00 92.56 188 LYS A C 1
ATOM 1542 O O . LYS A 1 188 ? -0.534 -1.215 26.137 1.00 92.56 188 LYS A O 1
ATOM 1547 N N . TYR A 1 189 ? -1.952 0.516 25.906 1.00 93.00 189 TYR A N 1
ATOM 1548 C CA . TYR A 1 189 ? -1.598 0.758 24.512 1.00 93.00 189 TYR A CA 1
ATOM 1549 C C . TYR A 1 189 ? -0.224 1.415 24.404 1.00 93.00 189 TYR A C 1
ATOM 1551 O O . TYR A 1 189 ? 0.195 2.128 25.322 1.00 93.00 189 TYR A O 1
ATOM 1559 N N . SER A 1 190 ? 0.405 1.228 23.245 1.00 91.44 190 SER A N 1
ATOM 1560 C CA . SER A 1 190 ? 1.510 2.081 22.828 1.00 91.44 190 SER A CA 1
ATOM 1561 C C . SER A 1 190 ? 1.040 3.514 22.638 1.00 91.44 190 SER A C 1
ATOM 1563 O O . SER A 1 190 ? -0.147 3.772 22.436 1.00 91.44 190 SER A O 1
ATOM 1565 N N . GLU A 1 191 ? 1.972 4.459 22.701 1.00 95.25 191 GLU A N 1
ATOM 1566 C CA . GLU A 1 191 ? 1.656 5.887 22.606 1.00 95.25 191 GLU A CA 1
ATOM 1567 C C . GLU A 1 191 ? 0.960 6.226 21.287 1.00 95.25 191 GLU A C 1
ATOM 1569 O O . GLU A 1 191 ? -0.118 6.824 21.297 1.00 95.25 191 GLU A O 1
ATOM 1574 N N . PHE A 1 192 ? 1.522 5.756 20.168 1.00 95.69 192 PHE A N 1
ATOM 1575 C CA . PHE A 1 192 ? 0.899 5.871 18.853 1.00 95.69 192 PHE A CA 1
ATOM 1576 C C . PHE A 1 192 ? -0.506 5.252 18.839 1.00 95.69 192 PHE A C 1
ATOM 1578 O O . PHE A 1 192 ? -1.468 5.902 18.429 1.00 95.69 192 PHE A O 1
ATOM 1585 N N . TYR A 1 193 ? -0.651 4.003 19.301 1.00 94.56 193 TYR A N 1
ATOM 1586 C CA . TYR A 1 193 ? -1.923 3.290 19.187 1.00 94.56 193 TYR A CA 1
ATOM 1587 C C . TYR A 1 193 ? -2.997 3.911 20.086 1.00 94.56 193 TYR A C 1
ATOM 1589 O O . TYR A 1 193 ? -4.160 4.011 19.702 1.00 94.56 193 TYR A O 1
ATOM 1597 N N . GLU A 1 194 ? -2.619 4.410 21.263 1.00 96.38 194 GLU A N 1
ATOM 1598 C CA . GLU A 1 194 ? -3.501 5.197 22.116 1.00 96.38 194 GLU A CA 1
ATOM 1599 C C . GLU A 1 194 ? -3.955 6.485 21.432 1.00 96.38 194 GLU A C 1
ATOM 1601 O O . GLU A 1 194 ? -5.147 6.794 21.487 1.00 96.38 194 GLU A O 1
ATOM 1606 N N . ALA A 1 195 ? -3.041 7.231 20.803 1.00 98.00 195 ALA A N 1
ATOM 1607 C CA . ALA A 1 195 ? -3.393 8.422 20.037 1.00 98.00 195 ALA A CA 1
ATOM 1608 C C . ALA A 1 195 ? -4.389 8.065 18.925 1.00 98.00 195 ALA A C 1
ATOM 1610 O O . ALA A 1 195 ? -5.442 8.692 18.814 1.00 98.00 195 ALA A O 1
ATOM 1611 N N . PHE A 1 196 ? -4.118 6.996 18.176 1.00 97.50 196 PHE A N 1
ATOM 1612 C CA . PHE A 1 196 ? -4.960 6.521 17.080 1.00 97.50 196 PHE A CA 1
ATOM 1613 C C . PHE A 1 196 ? -6.367 6.135 17.559 1.00 97.50 196 PHE A C 1
ATOM 1615 O O . PHE A 1 196 ? -7.369 6.611 17.020 1.00 97.50 196 PHE A O 1
ATOM 1622 N N . VAL A 1 197 ? -6.468 5.336 18.624 1.00 96.50 197 VAL A N 1
ATOM 1623 C CA . VAL A 1 197 ? -7.754 4.931 19.215 1.00 96.50 197 VAL A CA 1
ATOM 1624 C C . VAL A 1 197 ? -8.496 6.133 19.799 1.00 96.50 197 VAL A C 1
ATOM 1626 O O . VAL A 1 197 ? -9.707 6.262 19.609 1.00 96.50 197 VAL A O 1
ATOM 1629 N N . LYS A 1 198 ? -7.799 7.046 20.490 1.00 97.56 198 LYS A N 1
ATOM 1630 C CA . LYS A 1 198 ? -8.409 8.268 21.033 1.00 97.56 198 LYS A CA 1
ATOM 1631 C C . LYS A 1 198 ? -8.963 9.149 19.931 1.00 97.56 198 LYS A C 1
ATOM 1633 O O . LYS A 1 198 ? -10.089 9.617 20.090 1.00 97.56 198 LYS A O 1
ATOM 1638 N N . LEU A 1 199 ? -8.206 9.356 18.852 1.00 97.31 199 LEU A N 1
ATOM 1639 C CA . LEU A 1 199 ? -8.619 10.166 17.713 1.00 97.31 199 LEU A CA 1
ATOM 1640 C C . LEU A 1 199 ? -9.932 9.632 17.135 1.00 97.31 199 LEU A C 1
ATOM 1642 O O . LEU A 1 199 ? -10.915 10.367 17.090 1.00 97.31 199 LEU A O 1
ATOM 1646 N N . GLN A 1 200 ? -9.993 8.340 16.809 1.00 95.69 200 GLN A N 1
ATOM 1647 C CA . GLN A 1 200 ? -11.213 7.699 16.311 1.00 95.69 200 GLN A CA 1
ATOM 1648 C C . GLN A 1 200 ? -12.368 7.785 17.315 1.00 95.69 200 GLN A C 1
ATOM 1650 O O . GLN A 1 200 ? -13.489 8.162 16.966 1.00 95.69 200 GLN A O 1
ATOM 1655 N N . ALA A 1 201 ? -12.094 7.516 18.595 1.00 95.19 201 ALA A N 1
ATOM 1656 C CA . ALA A 1 201 ? -13.091 7.579 19.653 1.00 95.19 201 ALA A CA 1
ATOM 1657 C C . ALA A 1 201 ? -13.718 8.973 19.800 1.00 95.19 201 ALA A C 1
ATOM 1659 O O . ALA A 1 201 ? -14.856 9.062 20.269 1.00 95.19 201 ALA A O 1
ATOM 1660 N N . MET A 1 202 ? -13.055 10.060 19.382 1.00 93.94 202 MET A N 1
ATOM 1661 C CA . MET A 1 202 ? -13.673 11.395 19.346 1.00 93.94 202 MET A CA 1
ATOM 1662 C C . MET A 1 202 ? -14.893 11.437 18.421 1.00 93.94 202 MET A C 1
ATOM 1664 O O . MET A 1 202 ? -15.865 12.126 18.727 1.00 93.94 202 MET A O 1
ATOM 1668 N N . PHE A 1 203 ? -14.879 10.647 17.349 1.00 92.94 203 PHE A N 1
ATOM 1669 C CA . PHE A 1 203 ? -15.930 10.600 16.340 1.00 92.94 203 PHE A CA 1
ATOM 1670 C C . PHE A 1 203 ? -16.988 9.541 16.615 1.00 92.94 203 PHE A C 1
ATOM 1672 O O . PHE A 1 203 ? -17.971 9.491 15.895 1.00 92.94 203 PHE A O 1
ATOM 1679 N N . TRP A 1 204 ? -16.855 8.701 17.638 1.00 93.00 204 TRP A N 1
ATOM 1680 C CA . TRP A 1 204 ? -17.842 7.655 17.910 1.00 93.00 204 TRP A CA 1
ATOM 1681 C C . TRP A 1 204 ? -18.967 8.154 18.820 1.00 93.00 204 TRP A C 1
ATOM 1683 O O . TRP A 1 204 ? -18.709 8.600 19.940 1.00 93.00 204 TRP A O 1
ATOM 1693 N N . ASN A 1 205 ? -20.231 7.995 18.416 1.00 88.31 205 ASN A N 1
ATOM 1694 C CA . ASN A 1 205 ? -21.391 8.361 19.249 1.00 88.31 205 ASN A CA 1
ATOM 1695 C C . ASN A 1 205 ? -21.793 7.273 20.269 1.00 88.31 205 ASN A C 1
ATOM 1697 O O . ASN A 1 205 ? -22.931 7.206 20.726 1.00 88.31 205 ASN A O 1
ATOM 1701 N N . ASN A 1 206 ? -20.868 6.376 20.618 1.00 89.88 206 ASN A N 1
ATOM 1702 C CA . ASN A 1 206 ? -21.152 5.252 21.499 1.00 89.88 206 ASN A CA 1
ATOM 1703 C C . ASN A 1 206 ? -20.559 5.489 22.898 1.00 89.88 206 ASN A C 1
ATOM 1705 O O . ASN A 1 206 ? -19.333 5.528 23.035 1.00 89.88 206 ASN A O 1
ATOM 1709 N N . PRO A 1 207 ? -21.373 5.586 23.966 1.00 89.19 207 PRO A N 1
ATOM 1710 C CA . PRO A 1 207 ? -20.865 5.802 25.322 1.00 89.19 207 PRO A CA 1
ATOM 1711 C C . PRO A 1 207 ? -19.973 4.655 25.821 1.00 89.19 207 PRO A C 1
ATOM 1713 O O . PRO A 1 207 ? -19.127 4.874 26.692 1.00 89.19 207 PRO A O 1
ATOM 1716 N N . LYS A 1 208 ? -20.099 3.446 25.251 1.00 92.25 208 LYS A N 1
ATOM 1717 C CA . LYS A 1 208 ? -19.279 2.286 25.632 1.00 92.25 208 LYS A CA 1
ATOM 1718 C C . LYS A 1 208 ? -17.794 2.465 25.335 1.00 92.25 208 LYS A C 1
ATOM 1720 O O . LYS A 1 208 ? -16.995 1.790 25.976 1.00 92.25 208 LYS A O 1
ATOM 1725 N N . LYS A 1 209 ? -17.403 3.407 24.468 1.00 93.75 209 LYS A N 1
ATOM 1726 C CA . LYS A 1 209 ? -15.991 3.719 24.178 1.00 93.75 209 LYS A CA 1
ATOM 1727 C C . LYS A 1 209 ? -15.170 4.061 25.429 1.00 93.75 209 LYS A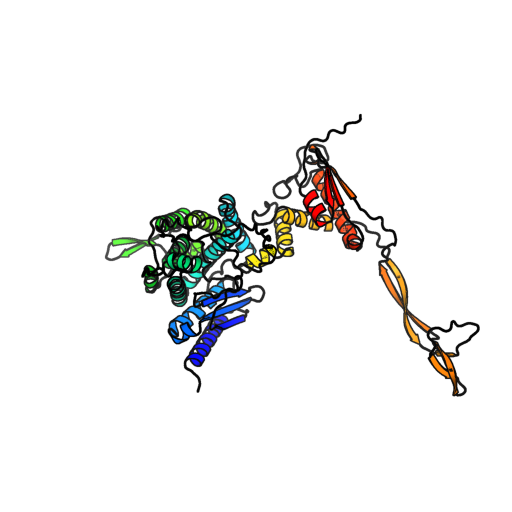 C 1
ATOM 1729 O O . LYS A 1 209 ? -13.966 3.848 25.447 1.00 93.75 209 LYS A O 1
ATOM 1734 N N . ARG A 1 210 ? -15.820 4.508 26.517 1.00 95.75 210 ARG A N 1
ATOM 1735 C CA . ARG A 1 210 ? -15.182 4.751 27.827 1.00 95.75 210 ARG A CA 1
ATOM 1736 C C . ARG A 1 210 ? -14.493 3.515 28.412 1.00 95.75 210 ARG A C 1
ATOM 1738 O O . ARG A 1 210 ? -13.598 3.675 29.236 1.00 95.75 210 ARG A O 1
ATOM 1745 N N . ILE A 1 211 ? -14.871 2.302 27.991 1.00 96.38 211 ILE A N 1
ATOM 1746 C CA . ILE A 1 211 ? -14.203 1.066 28.419 1.00 96.38 211 ILE A CA 1
ATOM 1747 C C . ILE A 1 211 ? -12.722 1.043 28.025 1.00 96.38 211 ILE A C 1
ATOM 1749 O O . ILE A 1 211 ? -11.928 0.431 28.731 1.00 96.38 211 ILE A O 1
ATOM 1753 N N . LEU A 1 212 ? -12.347 1.752 26.956 1.00 96.75 212 LEU A N 1
ATOM 1754 C CA . LEU A 1 212 ? -10.979 1.814 26.444 1.00 96.75 212 LEU A CA 1
ATOM 1755 C C . LEU A 1 212 ? -10.055 2.656 27.335 1.00 96.75 212 LEU A C 1
ATOM 1757 O O . LEU A 1 212 ? -8.851 2.422 27.356 1.00 96.75 212 LEU A O 1
ATOM 1761 N N . ASN A 1 213 ? -10.610 3.549 28.169 1.00 96.69 213 ASN A N 1
ATOM 1762 C CA . ASN A 1 213 ? -9.833 4.404 29.076 1.00 96.69 213 ASN A CA 1
ATOM 1763 C C . ASN A 1 213 ? -8.925 3.605 30.021 1.00 96.69 213 ASN A C 1
ATOM 1765 O O . ASN A 1 213 ? -7.874 4.092 30.431 1.00 96.69 213 ASN A O 1
ATOM 1769 N N . LYS A 1 214 ? -9.292 2.360 30.362 1.00 95.62 214 LYS A N 1
ATOM 1770 C CA . LYS A 1 214 ? -8.459 1.509 31.224 1.00 95.62 214 LYS A CA 1
ATOM 1771 C C . LYS A 1 214 ? -7.124 1.117 30.573 1.00 95.62 214 LYS A C 1
ATOM 1773 O O . LYS A 1 214 ? -6.194 0.810 31.318 1.00 95.62 214 LYS A O 1
ATOM 1778 N N . TYR A 1 215 ? -7.002 1.190 29.245 1.00 95.50 215 TYR A N 1
ATOM 1779 C CA . TYR A 1 215 ? -5.778 0.892 28.487 1.00 95.50 215 TYR A CA 1
ATOM 1780 C C . TYR A 1 215 ? -4.958 2.136 28.127 1.00 95.50 215 TYR A C 1
ATOM 1782 O O . TYR A 1 215 ? -3.832 2.004 27.662 1.00 95.50 215 TYR A O 1
ATOM 1790 N N . TYR A 1 216 ? -5.478 3.337 28.386 1.00 96.06 216 TYR A N 1
ATOM 1791 C CA . TYR A 1 216 ? -4.772 4.589 28.120 1.00 96.06 216 TYR A CA 1
ATOM 1792 C C . TYR A 1 216 ? -3.681 4.854 29.171 1.00 96.06 216 TYR A C 1
ATOM 1794 O O . TYR A 1 216 ? -3.863 4.606 30.370 1.00 96.06 216 TYR A O 1
ATOM 1802 N N . THR A 1 217 ? -2.540 5.348 28.707 1.00 94.56 217 THR A N 1
ATOM 1803 C CA . THR A 1 217 ? -1.397 5.861 29.465 1.00 94.56 217 THR A CA 1
ATOM 1804 C C . THR A 1 217 ? -1.586 7.326 29.852 1.00 94.56 217 THR A C 1
ATOM 1806 O O . THR A 1 217 ? -1.117 7.721 30.915 1.00 94.56 217 THR A O 1
ATOM 1809 N N . HIS A 1 218 ? -2.324 8.106 29.048 1.00 95.75 218 HIS A N 1
ATOM 1810 C CA . HIS A 1 218 ? -2.561 9.542 29.251 1.00 95.75 218 HIS A CA 1
ATOM 1811 C C . HIS A 1 218 ? -1.292 10.403 29.283 1.00 95.75 218 HIS A C 1
ATOM 1813 O O . HIS A 1 218 ? -1.271 11.443 29.943 1.00 95.75 218 HIS A O 1
ATOM 1819 N N . LYS A 1 219 ? -0.253 9.994 28.555 1.00 96.75 219 LYS A N 1
ATOM 1820 C CA . LYS A 1 219 ? 0.959 10.798 28.403 1.00 96.75 219 LYS A CA 1
ATOM 1821 C C . LYS A 1 219 ? 0.662 12.167 27.750 1.00 96.75 219 LYS A C 1
ATOM 1823 O O . LYS A 1 219 ? -0.181 12.217 26.845 1.00 96.75 219 LYS A O 1
ATOM 1828 N N . PRO A 1 220 ? 1.286 13.272 28.207 1.00 97.88 220 PRO A N 1
ATOM 1829 C CA . PRO A 1 220 ? 1.077 14.610 27.642 1.00 97.88 220 PRO A CA 1
ATOM 1830 C C . PRO A 1 220 ? 1.324 14.693 26.132 1.00 97.88 220 PRO A C 1
ATOM 1832 O O . PRO A 1 220 ? 0.537 15.315 25.425 1.00 97.88 220 PRO A O 1
ATOM 1835 N N . GLU A 1 221 ? 2.335 13.985 25.636 1.00 97.75 221 GLU A N 1
ATOM 1836 C CA . GLU A 1 221 ? 2.752 13.941 24.231 1.00 97.75 221 GLU A CA 1
ATOM 1837 C C . GLU A 1 221 ? 1.623 13.422 23.323 1.00 97.75 221 GLU A C 1
ATOM 1839 O O . GLU A 1 221 ? 1.420 13.903 22.209 1.00 97.75 221 GLU A O 1
ATOM 1844 N N . ILE A 1 222 ? 0.812 12.483 23.827 1.00 98.00 222 ILE A N 1
ATOM 1845 C CA . ILE A 1 222 ? -0.367 11.957 23.121 1.00 98.00 222 ILE A CA 1
ATOM 1846 C C . ILE A 1 222 ? -1.436 13.042 22.991 1.00 98.00 222 ILE A C 1
ATOM 1848 O O . ILE A 1 222 ? -2.092 13.157 21.957 1.00 98.00 222 ILE A O 1
ATOM 1852 N N . LYS A 1 223 ? -1.649 13.827 24.053 1.00 97.75 223 LYS A N 1
ATOM 1853 C CA . LYS A 1 223 ? -2.622 14.923 24.035 1.00 97.75 223 LYS A CA 1
ATOM 1854 C C . LYS A 1 223 ? -2.175 16.009 23.056 1.00 97.75 223 LYS A C 1
ATOM 1856 O O . LYS A 1 223 ? -2.981 16.415 22.227 1.00 97.75 223 LYS A O 1
ATOM 1861 N N . GLU A 1 224 ? -0.910 16.408 23.129 1.00 98.25 224 GLU A N 1
ATOM 1862 C CA . GLU A 1 224 ? -0.305 17.396 22.235 1.00 98.25 224 GLU A CA 1
ATOM 1863 C C . GLU A 1 224 ? -0.416 16.967 20.765 1.00 98.25 224 GLU A C 1
ATOM 1865 O O . GLU A 1 224 ? -0.915 17.725 19.940 1.00 98.25 224 GLU A O 1
ATOM 1870 N N . THR A 1 225 ? -0.068 15.713 20.453 1.00 98.44 225 THR A N 1
ATOM 1871 C CA . THR A 1 225 ? -0.196 15.136 19.101 1.00 98.44 225 THR A CA 1
ATOM 1872 C C . THR A 1 225 ? -1.624 15.266 18.560 1.00 98.44 225 THR A C 1
ATOM 1874 O O . THR A 1 225 ? -1.836 15.665 17.414 1.00 98.44 225 THR A O 1
ATOM 1877 N N . LEU A 1 226 ? -2.631 14.961 19.387 1.00 98.38 226 LEU A N 1
ATOM 1878 C CA . LEU A 1 226 ? -4.039 15.052 18.995 1.00 98.38 226 LEU A CA 1
ATOM 1879 C C . LEU A 1 226 ? -4.511 16.497 18.816 1.00 98.38 226 LEU A C 1
ATOM 1881 O O . LEU A 1 226 ? -5.286 16.771 17.901 1.00 98.38 226 LEU A O 1
ATOM 1885 N N . GLU A 1 227 ? -4.086 17.410 19.688 1.00 97.75 227 GLU A N 1
ATOM 1886 C CA . GLU A 1 227 ? -4.432 18.832 19.598 1.00 97.75 227 GLU A CA 1
ATOM 1887 C C . GLU A 1 227 ? -3.823 19.458 18.340 1.00 97.75 227 GLU A C 1
ATOM 1889 O O . GLU A 1 227 ? -4.566 20.038 17.545 1.00 97.75 227 GLU A O 1
ATOM 1894 N N . ASN A 1 228 ? -2.535 19.218 18.087 1.00 98.50 228 ASN A N 1
ATOM 1895 C CA . ASN A 1 228 ? -1.846 19.683 16.886 1.00 98.50 228 ASN A CA 1
ATOM 1896 C C . ASN A 1 228 ? -2.470 19.108 15.613 1.00 98.50 228 ASN A C 1
ATOM 1898 O O . ASN A 1 228 ? -2.709 19.852 14.664 1.00 98.50 228 ASN A O 1
ATOM 1902 N N . PHE A 1 229 ? -2.790 17.807 15.580 1.00 98.38 229 PHE A N 1
ATOM 1903 C CA . PHE A 1 229 ? -3.458 17.214 14.422 1.00 98.38 229 PHE A CA 1
ATOM 1904 C C . PHE A 1 229 ? -4.802 17.899 14.151 1.00 98.38 229 PHE A C 1
ATOM 1906 O O . PHE A 1 229 ? -5.073 18.298 13.020 1.00 98.38 229 PHE A O 1
ATOM 1913 N N . LEU A 1 230 ? -5.647 18.077 15.174 1.00 97.62 230 LEU A N 1
ATOM 1914 C CA . LEU A 1 230 ? -6.963 18.709 15.020 1.00 97.62 230 LEU A CA 1
ATOM 1915 C C . LEU A 1 230 ? -6.871 20.185 14.617 1.00 97.62 230 LEU A C 1
ATOM 1917 O O . LEU A 1 230 ? -7.728 20.665 13.875 1.00 97.62 230 LEU A O 1
ATOM 1921 N N . GLU A 1 231 ? -5.875 20.910 15.117 1.00 97.81 231 GLU A N 1
ATOM 1922 C CA . GLU A 1 231 ? -5.639 22.309 14.771 1.00 97.81 231 GLU A CA 1
ATOM 1923 C C . GLU A 1 231 ? -5.133 22.450 13.335 1.00 97.81 231 GLU A C 1
ATOM 1925 O O . GLU A 1 231 ? -5.772 23.122 12.525 1.00 97.81 231 GLU A O 1
ATOM 1930 N N . ARG A 1 232 ? -4.042 21.755 12.995 1.00 98.25 232 ARG A N 1
ATOM 1931 C CA . ARG A 1 232 ? -3.386 21.844 11.684 1.00 98.25 232 ARG A CA 1
ATOM 1932 C C . ARG A 1 232 ? -4.254 21.295 10.555 1.00 98.25 232 ARG A C 1
ATOM 1934 O O . ARG A 1 232 ? -4.240 21.846 9.463 1.00 98.25 232 ARG A O 1
ATOM 1941 N N . SER A 1 233 ? -5.054 20.260 10.818 1.00 97.69 233 SER A N 1
ATOM 1942 C CA . SER A 1 233 ? -6.028 19.736 9.846 1.00 97.69 233 SER A CA 1
ATOM 1943 C C . SER A 1 233 ? -7.252 20.637 9.648 1.00 97.69 233 SER A C 1
ATOM 1945 O O . SER A 1 233 ? -8.083 20.335 8.794 1.00 97.69 233 SER A O 1
ATOM 1947 N N . GLY A 1 234 ? -7.424 21.692 10.455 1.00 97.56 234 GLY A N 1
ATOM 1948 C CA . GLY A 1 234 ? -8.609 22.555 10.447 1.00 97.56 234 GLY A CA 1
ATOM 1949 C C . GLY A 1 234 ? -9.851 21.945 11.112 1.00 97.56 234 GLY A C 1
ATOM 1950 O O . GLY A 1 234 ? -10.867 22.622 11.268 1.00 97.56 234 GLY A O 1
ATOM 1951 N N . LEU A 1 235 ? -9.792 20.692 11.575 1.00 96.50 235 LEU A N 1
ATOM 1952 C CA . LEU A 1 235 ? -10.922 20.002 12.207 1.00 96.50 235 LEU A CA 1
ATOM 1953 C C . LEU A 1 235 ? -11.400 20.685 13.497 1.00 96.50 235 LEU A C 1
ATOM 1955 O O . LEU A 1 235 ? -12.583 20.616 13.828 1.00 96.50 235 LEU A O 1
ATOM 1959 N N . ASN A 1 236 ? -10.510 21.368 14.221 1.00 95.69 236 ASN A N 1
ATOM 1960 C CA . ASN A 1 236 ? -10.860 22.108 15.436 1.00 95.69 236 ASN A CA 1
ATOM 1961 C C . ASN A 1 236 ? -11.713 23.362 15.158 1.00 95.69 236 ASN A C 1
ATOM 1963 O O . ASN A 1 236 ? -12.370 23.866 16.068 1.00 95.69 236 ASN A O 1
ATOM 1967 N N . GLN A 1 237 ? -11.725 23.859 13.917 1.00 96.50 237 GLN A N 1
ATOM 1968 C CA . GLN A 1 237 ? -12.528 25.019 13.509 1.00 96.50 237 GLN A CA 1
ATOM 1969 C C . GLN A 1 237 ? -13.992 24.636 13.233 1.00 96.50 237 GLN A C 1
ATOM 1971 O O . GLN A 1 237 ? -14.873 25.491 13.216 1.00 96.50 237 GLN A O 1
ATOM 1976 N N . LEU A 1 238 ? -14.275 23.341 13.059 1.00 96.56 238 LEU A N 1
ATOM 1977 C CA . LEU A 1 238 ? -15.604 22.816 12.751 1.00 96.56 238 LEU A CA 1
ATOM 1978 C C . LEU A 1 238 ? -16.414 22.629 14.038 1.00 96.56 238 LEU A C 1
ATOM 1980 O O . LEU A 1 238 ? -16.562 21.524 14.571 1.00 96.56 238 LEU A O 1
ATOM 1984 N N . LYS A 1 239 ? -16.919 23.743 14.563 1.00 95.88 239 LYS A N 1
ATOM 1985 C CA . LYS A 1 239 ? -17.742 23.805 15.773 1.00 95.88 239 LYS A CA 1
ATOM 1986 C C . LYS A 1 239 ? -19.120 24.374 15.456 1.00 95.88 239 LYS A C 1
ATOM 1988 O O . LYS A 1 239 ? -19.273 25.220 14.584 1.00 95.88 239 LYS A O 1
ATOM 1993 N N . THR A 1 240 ? -20.115 23.927 16.208 1.00 96.38 240 THR A N 1
ATOM 1994 C CA . THR A 1 240 ? -21.462 24.492 16.223 1.00 96.38 240 THR A CA 1
ATOM 1995 C C . THR A 1 240 ? -21.786 24.961 17.632 1.00 96.38 240 THR A C 1
ATOM 1997 O O . THR A 1 240 ? -21.368 24.354 18.621 1.00 96.38 240 THR A O 1
ATOM 2000 N N . LYS A 1 241 ? -22.550 26.043 17.737 1.00 96.62 241 LYS A N 1
ATOM 2001 C CA . LYS A 1 241 ? -23.044 26.531 19.021 1.00 96.62 241 LYS A CA 1
ATOM 2002 C C . LYS A 1 241 ? -24.335 25.800 19.364 1.00 96.62 241 LYS A C 1
ATOM 2004 O O . LYS A 1 241 ? -25.239 25.713 18.535 1.00 96.62 241 LYS A O 1
ATOM 2009 N N . ILE A 1 242 ? -24.406 25.232 20.564 1.00 95.75 242 ILE A N 1
ATOM 2010 C CA . ILE A 1 242 ? -25.627 24.625 21.102 1.00 95.75 242 ILE A CA 1
ATOM 2011 C C . ILE A 1 242 ? -25.966 25.264 22.443 1.00 95.75 242 ILE A C 1
ATOM 2013 O O . ILE A 1 242 ? -25.081 25.657 23.201 1.00 95.75 242 ILE A O 1
ATOM 2017 N N . ASN A 1 243 ? -27.255 25.357 22.754 1.00 95.62 243 ASN A N 1
ATOM 2018 C CA . ASN A 1 243 ? -27.705 25.843 24.050 1.00 95.62 243 ASN A CA 1
ATOM 2019 C C . ASN A 1 243 ? -27.829 24.660 25.024 1.00 95.62 243 ASN A C 1
ATOM 2021 O O . ASN A 1 243 ? -28.666 23.778 24.826 1.00 95.62 243 ASN A O 1
ATOM 2025 N N . VAL A 1 244 ? -26.986 24.625 26.059 1.00 94.50 244 VAL A N 1
ATOM 2026 C CA . VAL A 1 244 ? -27.029 23.621 27.132 1.00 94.50 244 VAL A CA 1
ATOM 2027 C C . VAL A 1 244 ? -27.331 24.344 28.439 1.00 94.50 244 VAL A C 1
ATOM 2029 O O . VAL A 1 244 ? -26.522 25.132 28.924 1.00 94.50 244 VAL A O 1
ATOM 2032 N N . ASN A 1 245 ? -28.501 24.072 29.023 1.00 94.50 245 ASN A N 1
ATOM 2033 C CA . ASN A 1 245 ? -28.962 24.694 30.271 1.00 94.50 245 ASN A CA 1
ATOM 2034 C C . ASN A 1 245 ? -28.963 26.238 30.233 1.00 94.50 245 ASN A C 1
ATOM 2036 O O . ASN A 1 245 ? -28.547 26.885 31.193 1.00 94.50 245 ASN A O 1
ATOM 2040 N N . GLY A 1 246 ? -29.383 26.840 29.117 1.00 94.88 246 GLY A N 1
ATOM 2041 C CA . GLY A 1 246 ? -29.448 28.296 28.954 1.00 94.88 246 GLY A CA 1
ATOM 2042 C C . GLY A 1 246 ? -28.110 28.962 28.614 1.00 94.88 246 GLY A C 1
ATOM 2043 O O . GLY A 1 246 ? -28.089 30.170 28.390 1.00 94.88 246 GLY A O 1
ATOM 2044 N N . LYS A 1 247 ? -27.002 28.209 28.556 1.00 95.81 247 LYS A N 1
ATOM 2045 C CA . LYS A 1 247 ? -25.682 28.711 28.156 1.00 95.81 247 LYS A CA 1
ATOM 2046 C C . LYS A 1 247 ? -25.335 28.229 26.756 1.00 95.81 247 LYS A C 1
ATOM 2048 O O . LYS A 1 247 ? -25.443 27.042 26.451 1.00 95.81 247 LYS A O 1
ATOM 2053 N N . GLU A 1 248 ? -24.894 29.156 25.916 1.00 96.31 248 GLU A N 1
ATOM 2054 C CA . GLU A 1 248 ? -24.354 28.837 24.601 1.00 96.31 248 GLU A CA 1
ATOM 2055 C C . GLU A 1 248 ? -22.960 28.220 24.771 1.00 96.31 248 GLU A C 1
ATOM 2057 O O . GLU A 1 248 ? -22.057 28.832 25.341 1.00 96.31 248 GLU A O 1
ATOM 2062 N N . VAL A 1 249 ? -22.805 26.973 24.331 1.00 96.31 249 VAL A N 1
ATOM 2063 C CA . VAL A 1 249 ? -21.546 26.228 24.391 1.00 96.31 249 VAL A CA 1
ATOM 2064 C C . VAL A 1 249 ? -21.167 25.819 22.976 1.00 96.31 249 VAL A C 1
ATOM 2066 O O . VAL A 1 249 ? -21.977 25.256 22.238 1.00 96.31 249 VAL A O 1
ATOM 2069 N N . GLU A 1 250 ? -19.920 26.081 22.597 1.00 95.38 250 GLU A N 1
ATOM 2070 C CA . GLU A 1 250 ? -19.355 25.556 21.359 1.00 95.38 250 GLU A CA 1
ATOM 2071 C C . GLU A 1 250 ? -19.027 24.074 21.519 1.00 95.38 250 GLU A C 1
ATOM 2073 O O . GLU A 1 250 ? -18.211 23.675 22.353 1.00 95.38 250 GLU A O 1
ATOM 2078 N N . VAL A 1 251 ? -19.647 23.251 20.682 1.00 93.50 251 VAL A N 1
ATOM 2079 C CA . VAL A 1 251 ? -19.347 21.826 20.572 1.00 93.50 251 VAL A CA 1
ATOM 2080 C C . VAL A 1 251 ? -18.847 21.522 19.171 1.00 93.50 251 VAL A C 1
ATOM 2082 O O . VAL A 1 251 ? -19.185 22.206 18.211 1.00 93.50 251 VAL A O 1
ATOM 2085 N N . ARG A 1 252 ? -18.030 20.481 19.032 1.00 92.38 252 ARG A N 1
ATOM 2086 C CA . ARG A 1 252 ? -17.555 20.042 17.715 1.00 92.38 252 ARG A CA 1
ATOM 2087 C C . ARG A 1 252 ? -18.737 19.601 16.856 1.00 92.38 252 ARG A C 1
ATOM 2089 O O . ARG A 1 252 ? -19.529 18.758 17.284 1.00 92.38 252 ARG A O 1
ATOM 2096 N N . ASP A 1 253 ? -18.834 20.139 15.645 1.00 94.88 253 ASP A N 1
ATOM 2097 C CA . ASP A 1 253 ? -19.827 19.699 14.672 1.00 94.88 253 ASP A CA 1
ATOM 2098 C C . ASP A 1 253 ? -19.324 18.422 14.000 1.00 94.88 253 ASP A C 1
ATOM 2100 O O . ASP A 1 253 ? -18.620 18.436 12.988 1.00 94.88 253 ASP A O 1
ATOM 2104 N N . ARG A 1 254 ? -19.711 17.285 14.582 1.00 91.50 254 ARG A N 1
ATOM 2105 C CA . ARG A 1 254 ? -19.344 15.963 14.074 1.00 91.50 254 ARG A CA 1
ATOM 2106 C C . ARG A 1 254 ? -19.721 15.796 12.602 1.00 91.50 254 ARG A C 1
ATOM 2108 O O . ARG A 1 254 ? -18.944 15.209 11.862 1.00 91.50 254 ARG A O 1
ATOM 2115 N N . LYS A 1 255 ? -20.880 16.292 12.160 1.00 92.38 255 LYS A N 1
ATOM 2116 C CA . LYS A 1 255 ? -21.333 16.113 10.774 1.00 92.38 255 LYS A CA 1
ATOM 2117 C C . LYS A 1 255 ? -20.474 16.934 9.813 1.00 92.38 255 LYS A C 1
ATOM 2119 O O . LYS A 1 255 ? -20.106 16.425 8.755 1.00 92.38 255 LYS A O 1
ATOM 2124 N N . ALA A 1 256 ? -20.122 18.163 10.187 1.00 95.38 256 ALA A N 1
ATOM 2125 C CA . ALA A 1 256 ? -19.188 18.980 9.417 1.00 95.38 256 ALA A CA 1
ATOM 2126 C C . ALA A 1 256 ? -17.802 18.326 9.342 1.00 95.38 256 ALA A C 1
ATOM 2128 O O . ALA A 1 256 ? -17.258 18.195 8.248 1.00 95.38 256 ALA A O 1
ATOM 2129 N N . MET A 1 257 ? -17.270 17.831 10.466 1.00 95.12 257 MET A N 1
ATOM 2130 C CA . MET A 1 257 ? -15.988 17.117 10.483 1.00 95.12 257 MET A CA 1
ATOM 2131 C C . MET A 1 257 ? -16.017 15.841 9.632 1.00 95.12 257 MET A C 1
ATOM 2133 O O . MET A 1 257 ? -15.072 15.573 8.902 1.00 95.12 257 MET A O 1
ATOM 2137 N N . LEU A 1 258 ? -17.108 15.070 9.676 1.00 91.75 258 LEU A N 1
ATOM 2138 C CA . LEU A 1 258 ? -17.288 13.883 8.837 1.00 91.75 258 LEU A CA 1
ATOM 2139 C C . LEU A 1 258 ? -17.290 14.229 7.348 1.00 91.75 258 LEU A C 1
ATOM 2141 O O . LEU A 1 258 ? -16.652 13.547 6.554 1.00 91.75 258 LEU A O 1
ATOM 2145 N N . ASN A 1 259 ? -18.002 15.285 6.952 1.00 93.25 259 ASN A N 1
ATOM 2146 C CA . ASN A 1 259 ? -17.999 15.740 5.562 1.00 93.25 259 ASN A CA 1
ATOM 2147 C C . ASN A 1 259 ? -16.611 16.237 5.137 1.00 93.25 259 ASN A C 1
ATOM 2149 O O . ASN A 1 259 ? -16.204 15.995 4.008 1.00 93.25 259 ASN A O 1
ATOM 2153 N N . TYR A 1 260 ? -15.891 16.897 6.046 1.00 95.44 260 TYR A N 1
ATOM 2154 C CA . TYR A 1 260 ? -14.529 17.365 5.820 1.00 95.44 260 TYR A CA 1
ATOM 2155 C C . TYR A 1 260 ? -13.552 16.204 5.594 1.00 95.44 260 TYR A C 1
ATOM 2157 O O . TYR A 1 260 ? -12.812 16.210 4.616 1.00 95.44 260 TYR A O 1
ATOM 2165 N N . LEU A 1 261 ? -13.584 15.190 6.465 1.00 94.19 261 LEU A N 1
ATOM 2166 C CA . LEU A 1 261 ? -12.741 13.992 6.371 1.00 94.19 261 LEU A CA 1
ATOM 2167 C C . LEU A 1 261 ? -13.060 13.131 5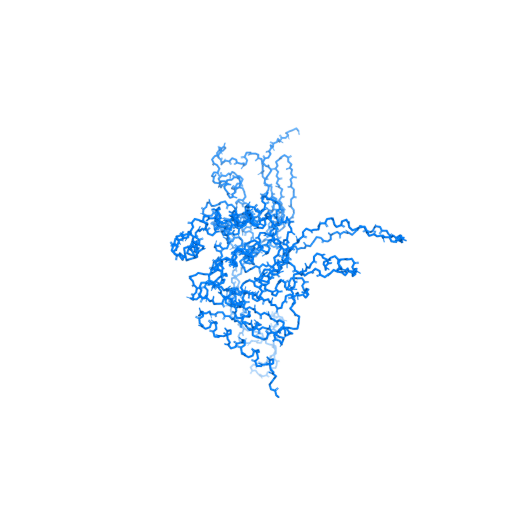.140 1.00 94.19 261 LEU A C 1
ATOM 2169 O O . LEU A 1 261 ? -12.180 12.452 4.626 1.00 94.19 261 LEU A O 1
ATOM 2173 N N . ASN A 1 262 ? -14.294 13.183 4.638 1.00 91.25 262 ASN A N 1
ATOM 2174 C CA . ASN A 1 262 ? -14.706 12.494 3.411 1.00 91.25 262 ASN A CA 1
ATOM 2175 C C . ASN A 1 262 ? -14.339 13.235 2.117 1.00 91.25 262 ASN A C 1
ATOM 2177 O O . ASN A 1 262 ? -14.651 12.758 1.026 1.00 91.25 262 ASN A O 1
ATOM 2181 N N . ASN A 1 263 ? -13.694 14.401 2.204 1.00 93.81 263 ASN A N 1
ATOM 2182 C CA . ASN A 1 263 ? -13.172 15.055 1.016 1.00 93.81 263 ASN A CA 1
ATOM 2183 C C . ASN A 1 263 ? -11.865 14.380 0.574 1.00 93.81 263 ASN A C 1
ATOM 2185 O O . ASN A 1 263 ? -10.790 14.679 1.091 1.00 93.81 263 ASN A O 1
ATOM 2189 N N . GLU A 1 264 ? -11.976 13.491 -0.410 1.00 93.19 264 GLU A N 1
ATOM 2190 C CA . GLU A 1 264 ? -10.873 12.670 -0.921 1.00 93.19 264 GLU A CA 1
ATOM 2191 C C . GLU A 1 264 ? -9.728 13.503 -1.516 1.00 93.19 264 GLU A C 1
ATOM 2193 O O . GLU A 1 264 ? -8.573 13.087 -1.466 1.00 93.19 264 GLU A O 1
ATOM 2198 N N . GLU A 1 265 ? -10.018 14.707 -2.022 1.00 94.75 265 GLU A N 1
ATOM 2199 C CA . GLU A 1 265 ? -8.997 15.635 -2.532 1.00 94.75 265 GLU A CA 1
ATOM 2200 C C . GLU A 1 265 ? -8.064 16.137 -1.420 1.00 94.75 265 GLU A C 1
ATOM 2202 O O . GLU A 1 265 ? -6.935 16.537 -1.690 1.00 94.75 265 GLU A O 1
ATOM 2207 N N . ARG A 1 266 ? -8.521 16.088 -0.162 1.00 96.44 266 ARG A N 1
ATOM 2208 C CA . ARG A 1 266 ? -7.752 16.502 1.020 1.00 96.44 266 ARG A CA 1
ATOM 2209 C C . ARG A 1 266 ? -7.022 15.355 1.696 1.00 96.44 266 ARG A C 1
ATOM 2211 O O . ARG A 1 266 ? -6.238 15.606 2.606 1.00 96.44 266 ARG A O 1
ATOM 2218 N N . TRP A 1 267 ? -7.257 14.107 1.290 1.00 96.50 267 TRP A N 1
ATOM 2219 C CA . TRP A 1 267 ? -6.613 12.957 1.925 1.00 96.50 267 TRP A CA 1
ATOM 2220 C C . TRP A 1 267 ? -5.083 13.026 1.903 1.00 96.50 267 TRP A C 1
ATOM 2222 O O . TRP A 1 267 ? -4.512 12.772 2.958 1.00 96.50 267 TRP A O 1
ATOM 2232 N N . PRO A 1 268 ? -4.400 13.441 0.815 1.00 97.44 268 PRO A N 1
ATOM 2233 C CA . PRO A 1 268 ? -2.942 13.581 0.842 1.00 97.44 268 PRO A CA 1
ATOM 2234 C C . PRO A 1 268 ? -2.455 14.601 1.883 1.00 97.44 268 PRO A C 1
ATOM 2236 O O . PRO A 1 268 ? -1.534 14.319 2.643 1.00 97.44 268 PRO A O 1
ATOM 2239 N N . GLU A 1 269 ? -3.103 15.767 1.979 1.00 98.12 269 GLU A N 1
ATOM 2240 C CA . GLU A 1 269 ? -2.758 16.796 2.971 1.00 98.12 269 GLU A CA 1
ATOM 2241 C C . GLU A 1 269 ? -3.019 16.308 4.404 1.00 98.12 269 GLU A C 1
ATOM 2243 O O . GLU A 1 269 ? -2.173 16.453 5.286 1.00 98.12 269 GLU A O 1
ATOM 2248 N N . LEU A 1 270 ? -4.167 15.668 4.637 1.00 98.00 270 LEU A N 1
ATOM 2249 C CA . LEU A 1 270 ? -4.516 15.112 5.941 1.00 98.00 270 LEU A CA 1
ATOM 2250 C C . LEU A 1 270 ? -3.583 13.976 6.356 1.00 98.00 270 LEU A C 1
ATOM 2252 O O . LEU A 1 270 ? -3.184 13.928 7.518 1.00 98.00 270 LEU A O 1
ATOM 2256 N N . ALA A 1 271 ? -3.204 13.106 5.422 1.00 98.25 271 ALA A N 1
ATOM 2257 C CA . ALA A 1 271 ? -2.248 12.031 5.647 1.00 98.25 271 ALA A CA 1
ATOM 2258 C C . ALA A 1 271 ? -0.850 12.579 5.951 1.00 98.25 271 ALA A C 1
ATOM 2260 O O . ALA A 1 271 ? -0.182 12.072 6.851 1.00 98.25 271 ALA A O 1
ATOM 2261 N N . LYS A 1 272 ? -0.434 13.661 5.276 1.00 98.38 272 LYS A N 1
ATOM 2262 C CA . LYS A 1 272 ? 0.814 14.376 5.573 1.00 98.38 272 LYS A CA 1
ATOM 2263 C C . LYS A 1 272 ? 0.827 14.904 7.010 1.00 98.38 272 LYS A C 1
ATOM 2265 O O . LYS A 1 272 ? 1.746 14.591 7.763 1.00 98.38 272 LYS A O 1
ATOM 2270 N N . ILE A 1 273 ? -0.215 15.634 7.422 1.00 98.62 273 ILE A N 1
ATOM 2271 C CA . ILE A 1 273 ? -0.338 16.167 8.794 1.00 98.62 273 ILE A CA 1
ATOM 2272 C C . ILE A 1 273 ? -0.410 15.023 9.815 1.00 98.62 273 ILE A C 1
ATOM 2274 O O . ILE A 1 273 ? 0.228 15.088 10.866 1.00 98.62 273 ILE A O 1
ATOM 2278 N N . PHE A 1 274 ? -1.159 13.960 9.506 1.00 98.50 274 PHE A N 1
ATOM 2279 C CA . PHE A 1 274 ? -1.242 12.765 10.344 1.00 98.50 274 PHE A CA 1
ATOM 2280 C C . PHE A 1 274 ? 0.143 12.144 10.544 1.00 98.50 274 PHE A C 1
ATOM 2282 O O . PHE A 1 274 ? 0.548 11.941 11.685 1.00 98.50 274 PHE A O 1
ATOM 2289 N N . ALA A 1 275 ? 0.906 11.922 9.470 1.00 98.19 275 ALA A N 1
ATOM 2290 C CA . ALA A 1 275 ? 2.261 11.386 9.540 1.00 98.19 275 ALA A CA 1
ATOM 2291 C C . ALA A 1 275 ? 3.207 12.297 10.335 1.00 98.19 275 ALA A C 1
ATOM 2293 O O . ALA A 1 275 ? 3.972 11.808 11.160 1.00 98.19 275 ALA A O 1
ATOM 2294 N N . GLU A 1 276 ? 3.145 13.616 10.137 1.00 98.31 276 GLU A N 1
ATOM 2295 C CA . GLU A 1 276 ? 4.013 14.572 10.834 1.00 98.31 276 GLU A CA 1
ATOM 2296 C C . GLU A 1 276 ? 3.804 14.585 12.349 1.00 98.31 276 GLU A C 1
ATOM 2298 O O . GLU A 1 276 ? 4.785 14.656 13.097 1.00 98.31 276 GLU A O 1
ATOM 2303 N N . GLU A 1 277 ? 2.546 14.532 12.791 1.00 98.50 277 GLU A N 1
ATOM 2304 C CA . GLU A 1 277 ? 2.193 14.558 14.208 1.00 98.50 277 GLU A CA 1
ATOM 2305 C C . GLU A 1 277 ? 2.354 13.178 14.847 1.00 98.50 277 GLU A C 1
ATOM 2307 O O . GLU A 1 277 ? 3.024 13.046 15.869 1.00 98.50 277 GLU A O 1
ATOM 2312 N N . PHE A 1 278 ? 1.812 12.127 14.232 1.00 97.88 278 PHE A N 1
ATOM 2313 C CA . PHE A 1 278 ? 1.829 10.795 14.829 1.00 97.88 278 PHE A CA 1
ATOM 2314 C C . PHE A 1 278 ? 3.213 10.137 14.810 1.00 97.88 278 PHE A C 1
ATOM 2316 O O . PHE A 1 278 ? 3.507 9.352 15.713 1.00 97.88 278 PHE A O 1
ATOM 2323 N N . SER A 1 279 ? 4.108 10.495 13.875 1.00 97.00 279 SER A N 1
ATOM 2324 C CA . SER A 1 279 ? 5.490 9.992 13.901 1.00 97.00 279 SER A CA 1
ATOM 2325 C C . SER A 1 279 ? 6.253 10.422 15.156 1.00 97.00 279 SER A C 1
ATOM 2327 O O . SER A 1 279 ? 7.267 9.823 15.482 1.00 97.00 279 SER A O 1
ATOM 2329 N N . LYS A 1 280 ? 5.807 11.468 15.870 1.00 97.25 280 LYS A N 1
ATOM 2330 C CA . LYS A 1 280 ? 6.435 11.909 17.132 1.00 97.25 280 LYS A CA 1
ATOM 2331 C C . LYS A 1 280 ? 6.286 10.869 18.250 1.00 97.25 280 LYS A C 1
ATOM 2333 O O . LYS A 1 280 ? 7.065 10.879 19.195 1.00 97.25 280 LYS A O 1
ATOM 2338 N N . LEU A 1 281 ? 5.304 9.973 18.123 1.00 96.50 281 LEU A N 1
ATOM 2339 C CA . LEU A 1 281 ? 5.011 8.882 19.059 1.00 96.50 281 LEU A CA 1
ATOM 2340 C C . LEU A 1 281 ? 5.621 7.540 18.609 1.00 96.50 281 LEU A C 1
ATOM 2342 O O . LEU A 1 281 ? 5.265 6.480 19.132 1.00 96.50 281 LEU A O 1
ATOM 2346 N N . MET A 1 282 ? 6.494 7.579 17.600 1.00 94.19 282 MET A N 1
ATOM 2347 C CA . MET A 1 282 ? 7.165 6.435 16.988 1.00 94.19 282 MET A CA 1
ATOM 2348 C C . MET A 1 282 ? 8.674 6.694 16.910 1.00 94.19 282 MET A C 1
ATOM 2350 O O . MET A 1 282 ? 9.148 7.802 17.157 1.00 94.19 282 MET A O 1
ATOM 2354 N N . GLN A 1 283 ? 9.432 5.650 16.591 1.00 91.81 283 GLN A N 1
ATOM 2355 C CA . GLN A 1 283 ? 10.854 5.728 16.250 1.00 91.81 283 GLN A CA 1
ATOM 2356 C C . GLN A 1 283 ? 11.071 5.055 14.889 1.00 91.81 283 GLN A C 1
ATOM 2358 O O . GLN A 1 283 ? 10.271 4.192 14.532 1.00 91.81 283 GLN A O 1
ATOM 2363 N N . PRO A 1 284 ? 12.118 5.392 14.122 1.00 93.31 284 PRO A N 1
ATOM 2364 C CA . PRO A 1 284 ? 12.449 4.656 12.903 1.00 93.31 284 PRO A CA 1
ATOM 2365 C C . PRO A 1 284 ? 12.554 3.142 13.145 1.00 93.31 284 PRO A C 1
ATOM 2367 O O . PRO A 1 284 ? 13.177 2.704 14.114 1.00 93.31 284 PRO A O 1
ATOM 2370 N N . GLY A 1 285 ? 11.927 2.335 12.285 1.00 86.19 285 GLY A N 1
ATOM 2371 C CA . GLY A 1 285 ? 11.804 0.890 12.493 1.00 86.19 285 GLY A CA 1
ATOM 2372 C C . GLY A 1 285 ? 10.769 0.501 13.553 1.00 86.19 285 GLY A C 1
ATOM 2373 O O . GLY A 1 285 ? 10.899 -0.547 14.193 1.00 86.19 285 GLY A O 1
ATOM 2374 N N . TYR A 1 286 ? 9.757 1.346 13.764 1.00 86.56 286 TYR A N 1
ATOM 2375 C CA . TYR A 1 286 ? 8.629 1.071 14.651 1.00 86.56 286 TYR A CA 1
ATOM 2376 C C . TYR A 1 286 ? 7.790 -0.088 14.126 1.00 86.56 286 TYR A C 1
ATOM 2378 O O . TYR A 1 286 ? 7.433 -0.989 14.884 1.00 86.56 286 TYR A O 1
ATOM 2386 N N . ALA A 1 287 ? 7.467 -0.063 12.838 1.00 83.88 287 ALA A N 1
ATOM 2387 C CA . ALA A 1 287 ? 6.790 -1.143 12.160 1.00 83.88 287 ALA A CA 1
ATOM 2388 C C . ALA A 1 287 ? 7.814 -2.206 11.768 1.00 83.88 287 ALA A C 1
ATOM 2390 O O . ALA A 1 287 ? 8.817 -1.936 11.104 1.00 83.88 287 ALA A O 1
ATOM 2391 N N . LEU A 1 288 ? 7.542 -3.441 12.177 1.00 69.44 288 LEU A N 1
ATOM 2392 C CA . LEU A 1 288 ? 8.270 -4.581 11.646 1.00 69.44 288 LEU A CA 1
ATOM 2393 C C . LEU A 1 288 ? 7.793 -4.871 10.209 1.00 69.44 288 LEU A C 1
ATOM 2395 O O . LEU A 1 288 ? 6.649 -4.548 9.872 1.00 69.44 288 LEU A O 1
ATOM 2399 N N . PRO A 1 289 ? 8.633 -5.512 9.381 1.00 56.84 289 PRO A N 1
ATOM 2400 C CA . PRO A 1 289 ? 8.220 -6.142 8.130 1.00 56.84 289 PRO A CA 1
ATOM 2401 C C . PRO A 1 289 ? 7.164 -7.214 8.425 1.00 56.84 289 PRO A C 1
ATOM 2403 O O . PRO A 1 289 ? 7.488 -8.377 8.640 1.00 56.84 289 PRO A O 1
ATOM 2406 N N . ILE A 1 290 ? 5.893 -6.817 8.514 1.00 51.56 290 ILE A N 1
ATOM 2407 C CA . ILE A 1 290 ? 4.780 -7.714 8.843 1.00 51.56 290 ILE A CA 1
ATOM 2408 C C . ILE A 1 290 ? 3.878 -7.840 7.619 1.00 51.56 290 ILE A C 1
ATOM 2410 O O . ILE A 1 290 ? 3.043 -6.973 7.351 1.00 51.56 290 ILE A O 1
ATOM 2414 N N . PRO A 1 291 ? 4.025 -8.928 6.855 1.00 41.25 291 PRO A N 1
ATOM 2415 C CA . PRO A 1 291 ? 2.997 -9.349 5.932 1.00 41.25 291 PRO A CA 1
ATOM 2416 C C . PRO A 1 291 ? 1.594 -9.564 6.499 1.00 41.25 291 PRO A C 1
ATOM 2418 O O . PRO A 1 291 ? 1.390 -10.308 7.450 1.00 41.25 291 PRO A O 1
ATOM 2421 N N . GLY A 1 292 ? 0.616 -8.960 5.819 1.00 44.47 292 GLY A N 1
ATOM 2422 C CA . GLY A 1 292 ? -0.790 -9.362 5.867 1.00 44.47 292 GLY A CA 1
ATOM 2423 C C . GLY A 1 292 ? -1.670 -8.700 6.927 1.00 44.47 292 GLY A C 1
ATOM 2424 O O . GLY A 1 292 ? -2.546 -9.375 7.459 1.00 44.47 292 GLY A O 1
ATOM 2425 N N . LEU A 1 293 ? -1.496 -7.410 7.230 1.00 43.03 293 LEU A N 1
ATOM 2426 C CA . LEU A 1 293 ? -2.402 -6.697 8.139 1.00 43.03 293 LEU A CA 1
ATOM 2427 C C . LEU A 1 293 ? -3.269 -5.670 7.403 1.00 43.03 293 LEU A C 1
ATOM 2429 O O . LEU A 1 293 ? -2.831 -4.554 7.143 1.00 43.03 293 LEU A O 1
ATOM 2433 N N . GLY A 1 294 ? -4.522 -6.053 7.142 1.00 39.09 294 GLY A N 1
ATOM 2434 C CA . GLY A 1 294 ? -5.653 -5.143 7.328 1.00 39.09 294 GLY A CA 1
ATOM 2435 C C . GLY A 1 294 ? -6.022 -5.148 8.815 1.00 39.09 294 GLY A C 1
ATOM 2436 O O . GLY A 1 294 ? -5.991 -6.202 9.446 1.00 39.09 294 GLY A O 1
ATOM 2437 N N . GLY A 1 295 ? -6.250 -3.980 9.416 1.00 40.81 295 GLY A N 1
ATOM 2438 C CA . GLY A 1 295 ? -6.952 -3.779 10.694 1.00 40.81 295 GLY A CA 1
ATOM 2439 C C . GLY A 1 295 ? -6.393 -4.373 12.004 1.00 40.81 295 GLY A C 1
ATOM 2440 O O . GLY A 1 295 ? -6.648 -3.820 13.077 1.00 40.81 295 GLY A O 1
ATOM 2441 N N . ALA A 1 296 ? -5.619 -5.463 11.998 1.00 39.41 296 ALA A N 1
ATOM 2442 C CA . ALA A 1 296 ? -5.181 -6.184 13.194 1.00 39.41 296 ALA A CA 1
ATOM 2443 C C . ALA A 1 296 ? -3.936 -5.567 13.848 1.00 39.41 296 ALA A C 1
ATOM 2445 O O . ALA A 1 296 ? -2.943 -6.246 14.078 1.00 39.41 296 ALA A O 1
ATOM 2446 N N . GLY A 1 297 ? -4.022 -4.272 14.180 1.00 45.19 297 GLY A N 1
ATOM 2447 C CA . GLY A 1 297 ? -3.142 -3.583 15.127 1.00 45.19 297 GLY A CA 1
ATOM 2448 C C . GLY A 1 297 ? -1.672 -3.924 14.927 1.00 45.19 297 GLY A C 1
ATOM 2449 O O . GLY A 1 297 ? -1.089 -4.685 15.701 1.00 45.19 297 GLY A O 1
ATOM 2450 N N . THR A 1 298 ? -1.089 -3.365 13.877 1.00 41.88 298 THR A N 1
ATOM 2451 C CA . THR A 1 298 ? 0.341 -3.428 13.610 1.00 41.88 298 THR A CA 1
ATOM 2452 C C . THR A 1 298 ? 1.116 -3.113 14.902 1.00 41.88 298 THR A C 1
ATOM 2454 O O . THR A 1 298 ? 0.921 -2.084 15.564 1.00 41.88 298 THR A O 1
ATOM 2457 N N . ARG A 1 299 ? 1.947 -4.070 15.336 1.00 52.41 299 ARG A N 1
ATOM 2458 C CA . ARG A 1 299 ? 2.722 -3.967 16.575 1.00 52.41 299 ARG A CA 1
ATOM 2459 C C . ARG A 1 299 ? 3.830 -2.948 16.383 1.00 52.41 299 ARG A C 1
ATOM 2461 O O . ARG A 1 299 ? 4.767 -3.186 15.632 1.00 52.41 299 ARG A O 1
ATOM 2468 N N . GLY A 1 300 ? 3.728 -1.848 17.106 1.00 45.78 300 GLY A N 1
ATOM 2469 C CA . GLY A 1 300 ? 4.827 -0.923 17.260 1.00 45.78 300 GLY A CA 1
ATOM 2470 C C . GLY A 1 300 ? 5.977 -1.472 18.078 1.00 45.78 300 GLY A C 1
ATOM 2471 O O . GLY A 1 300 ? 5.758 -2.050 19.147 1.00 45.78 300 GLY A O 1
ATOM 2472 N N . ARG A 1 301 ? 7.210 -1.221 17.642 1.00 44.34 301 ARG A N 1
ATOM 2473 C CA . ARG A 1 301 ? 8.392 -1.332 18.490 1.00 44.34 301 ARG A CA 1
ATOM 2474 C C . ARG A 1 301 ? 8.367 -0.164 19.477 1.00 44.34 301 ARG A C 1
ATOM 2476 O O . ARG A 1 301 ? 8.827 0.931 19.182 1.00 44.34 301 ARG A O 1
ATOM 2483 N N . GLU A 1 302 ? 7.786 -0.377 20.655 1.00 48.38 302 GLU A N 1
ATOM 2484 C CA . GLU A 1 302 ? 8.009 0.548 21.768 1.00 48.38 302 GLU A CA 1
ATOM 2485 C C . GLU A 1 302 ? 9.487 0.541 22.158 1.00 48.38 302 GLU A C 1
ATOM 2487 O O . GLU A 1 302 ? 10.125 -0.522 22.141 1.00 48.38 302 GLU A O 1
ATOM 2492 N N . ASN A 1 303 ? 9.981 1.731 22.515 1.00 41.91 303 ASN A N 1
ATOM 2493 C CA . ASN A 1 303 ? 11.334 1.991 22.989 1.00 41.91 303 ASN A CA 1
ATOM 2494 C C . ASN A 1 303 ? 11.834 0.842 23.870 1.00 41.91 303 ASN A C 1
ATOM 2496 O O . ASN A 1 303 ? 11.263 0.553 24.928 1.00 41.91 303 ASN A O 1
ATOM 2500 N N . GLU A 1 304 ? 12.946 0.231 23.461 1.00 39.31 304 GLU A N 1
ATOM 2501 C CA . GLU A 1 304 ? 13.887 -0.364 24.402 1.00 39.31 304 GLU A CA 1
ATOM 2502 C C . GLU A 1 304 ? 14.405 0.785 25.269 1.00 39.31 304 GLU A C 1
ATOM 2504 O O . GLU A 1 304 ? 15.452 1.373 25.030 1.00 39.31 304 GLU A O 1
ATOM 2509 N N . VAL A 1 305 ? 13.603 1.187 26.256 1.00 37.00 305 VAL A N 1
ATOM 2510 C CA . VAL A 1 305 ? 14.104 1.978 27.370 1.00 37.00 305 VAL A CA 1
ATOM 2511 C C . VAL A 1 305 ? 15.274 1.172 27.916 1.00 37.00 305 VAL A C 1
ATOM 2513 O O . VAL A 1 305 ? 15.106 -0.019 28.185 1.00 37.00 305 VAL A O 1
ATOM 2516 N N . GLU A 1 306 ? 16.442 1.800 28.072 1.00 35.91 306 GLU A N 1
ATOM 2517 C CA . GLU A 1 306 ? 17.511 1.296 28.931 1.00 35.91 306 GLU A CA 1
ATOM 2518 C C . GLU A 1 306 ? 16.909 1.066 30.318 1.00 35.91 306 GLU A C 1
ATOM 2520 O O . GLU A 1 306 ? 16.870 1.929 31.200 1.00 35.91 306 GLU A O 1
ATOM 2525 N N . VAL A 1 307 ? 16.358 -0.121 30.515 1.00 35.62 307 VAL A N 1
ATOM 2526 C CA . VAL A 1 307 ? 15.885 -0.570 31.798 1.00 35.62 307 VAL A CA 1
ATOM 2527 C C . VAL A 1 307 ? 17.160 -0.859 32.582 1.00 35.62 307 VAL A C 1
ATOM 2529 O O . VAL A 1 307 ? 17.676 -1.973 32.580 1.00 35.62 307 VAL A O 1
ATOM 2532 N N . ARG A 1 308 ? 17.691 0.169 33.264 1.00 33.62 308 ARG A N 1
ATOM 2533 C CA . ARG A 1 308 ? 18.703 0.038 34.326 1.00 33.62 308 ARG A CA 1
ATOM 2534 C C . ARG A 1 308 ? 18.086 -0.697 35.522 1.00 33.62 308 ARG A C 1
ATOM 2536 O O . ARG A 1 308 ? 17.983 -0.165 36.625 1.00 33.62 308 ARG A O 1
ATOM 2543 N N . ILE A 1 309 ? 17.641 -1.935 35.327 1.00 40.00 309 ILE A N 1
ATOM 2544 C CA . ILE A 1 309 ? 17.400 -2.850 36.434 1.00 40.00 309 ILE A CA 1
ATOM 2545 C C . ILE A 1 309 ? 18.779 -3.320 36.875 1.00 40.00 309 ILE A C 1
ATOM 2547 O O . ILE A 1 309 ? 19.526 -3.915 36.101 1.00 40.00 309 ILE A O 1
ATOM 2551 N N . LYS A 1 310 ? 19.119 -3.045 38.138 1.00 33.00 310 LYS A N 1
ATOM 2552 C CA . LYS A 1 310 ? 20.263 -3.653 38.823 1.00 33.00 310 LYS A CA 1
ATOM 2553 C C . LYS A 1 310 ? 20.022 -5.161 38.923 1.00 33.00 310 LYS A C 1
ATOM 2555 O O . LYS A 1 310 ? 19.582 -5.665 39.954 1.00 33.00 310 LYS A O 1
ATOM 2560 N N . VAL A 1 311 ? 20.274 -5.883 37.837 1.00 35.97 311 VAL A N 1
ATOM 2561 C CA . VAL A 1 311 ? 20.328 -7.339 37.837 1.00 35.97 311 VAL A CA 1
ATOM 2562 C C . VAL A 1 311 ? 21.594 -7.707 38.603 1.00 35.97 311 VAL A C 1
ATOM 2564 O O . VAL A 1 311 ? 22.706 -7.444 38.150 1.00 35.97 311 VAL A O 1
ATOM 2567 N N . LYS A 1 312 ? 21.446 -8.294 39.795 1.00 33.22 312 LYS A N 1
ATOM 2568 C CA . LYS A 1 312 ? 22.558 -8.977 40.466 1.00 33.22 312 LYS A CA 1
ATOM 2569 C C . LYS A 1 312 ? 22.906 -10.215 39.630 1.00 33.22 312 LYS A C 1
ATOM 2571 O O . LYS A 1 312 ? 22.366 -11.290 39.873 1.00 33.22 312 LYS A O 1
ATOM 2576 N N . LYS A 1 313 ? 23.763 -10.054 38.615 1.00 34.47 313 LYS A N 1
ATOM 2577 C CA . LYS A 1 313 ? 24.336 -11.172 37.853 1.00 34.47 313 LYS A CA 1
ATOM 2578 C C . LYS A 1 313 ? 25.247 -11.980 38.782 1.00 34.47 313 LYS A C 1
ATOM 2580 O O . LYS A 1 313 ? 26.196 -11.446 39.352 1.00 34.47 313 LYS A O 1
ATOM 2585 N N . LYS A 1 314 ? 24.947 -13.270 38.931 1.00 33.12 314 LYS A N 1
ATOM 2586 C CA . LYS A 1 314 ? 25.872 -14.275 39.465 1.00 33.12 314 LYS A CA 1
ATOM 2587 C C . LYS A 1 314 ? 26.828 -14.625 38.314 1.00 33.12 314 LYS A C 1
ATOM 2589 O O . LYS A 1 314 ? 26.349 -14.929 37.227 1.00 33.12 314 LYS A O 1
ATOM 2594 N N . LYS A 1 315 ? 28.142 -14.486 38.520 1.00 33.19 315 LYS A N 1
ATOM 2595 C CA . LYS A 1 315 ? 29.173 -14.766 37.505 1.00 33.19 315 LYS A CA 1
ATOM 2596 C C . LYS A 1 315 ? 29.306 -16.278 37.263 1.00 33.19 315 LYS A C 1
ATOM 2598 O O . LYS A 1 315 ? 29.640 -17.006 38.191 1.00 33.19 315 LYS A O 1
ATOM 2603 N N . SER A 1 316 ? 29.112 -16.681 36.017 1.00 34.19 316 SER A N 1
ATOM 2604 C CA . SER A 1 316 ? 29.699 -17.833 35.313 1.00 34.19 316 SER A CA 1
ATOM 2605 C C . SER A 1 316 ? 29.767 -17.358 33.853 1.00 34.19 316 SER A C 1
ATOM 2607 O O . SER A 1 316 ? 28.782 -16.792 33.390 1.00 34.19 316 SER A O 1
ATOM 2609 N N . GLY A 1 317 ? 30.873 -17.360 33.121 1.00 43.56 317 GLY A N 1
ATOM 2610 C CA . GLY A 1 317 ? 32.037 -18.234 33.136 1.00 43.56 317 GLY A CA 1
ATOM 2611 C C . GLY A 1 317 ? 32.071 -18.854 31.741 1.00 43.56 317 GLY A C 1
ATOM 2612 O O . GLY A 1 317 ? 31.328 -19.803 31.543 1.00 43.56 317 GLY A O 1
ATOM 2613 N N . ASP A 1 318 ? 32.861 -18.223 30.865 1.00 51.97 318 ASP A N 1
ATOM 2614 C CA . ASP A 1 318 ? 33.304 -18.593 29.508 1.00 51.97 318 ASP A CA 1
ATOM 2615 C C . ASP A 1 318 ? 32.246 -18.796 28.408 1.00 51.97 318 ASP A C 1
ATOM 2617 O O . ASP A 1 318 ? 31.298 -19.544 28.599 1.00 51.97 318 ASP A O 1
ATOM 2621 N N . GLU A 1 319 ? 32.424 -18.109 27.267 1.00 42.69 319 GLU A N 1
ATOM 2622 C CA . GLU A 1 319 ? 32.238 -18.662 25.910 1.00 42.69 319 GLU A CA 1
ATOM 2623 C C . GLU A 1 319 ? 32.603 -17.648 24.806 1.00 42.69 319 GLU A C 1
ATOM 2625 O O . GLU A 1 319 ? 32.453 -16.434 24.970 1.00 42.69 319 GLU A O 1
ATOM 2630 N N . ASP A 1 320 ? 33.143 -18.217 23.727 1.00 44.75 320 ASP A N 1
ATOM 2631 C CA . ASP A 1 320 ? 33.836 -17.622 22.586 1.00 44.75 320 ASP A CA 1
ATOM 2632 C C . ASP A 1 320 ? 32.911 -16.882 21.597 1.00 44.75 320 ASP A C 1
ATOM 2634 O O . ASP A 1 320 ? 31.757 -17.255 21.385 1.00 44.75 320 ASP A O 1
ATOM 2638 N N . GLU A 1 321 ? 33.443 -15.829 20.967 1.00 35.34 321 GLU A N 1
ATOM 2639 C CA . GLU A 1 321 ? 32.779 -15.059 19.908 1.00 35.34 321 GLU A CA 1
ATOM 2640 C C . GLU A 1 321 ? 32.945 -15.765 18.550 1.00 35.34 321 GLU A C 1
ATOM 2642 O O . GLU A 1 321 ? 33.995 -15.682 17.914 1.00 35.34 321 GLU A O 1
ATOM 2647 N N . GLU A 1 322 ? 31.895 -16.449 18.088 1.00 36.88 322 GLU A N 1
ATOM 2648 C CA . GLU A 1 322 ? 31.711 -16.776 16.669 1.00 36.88 322 GLU A CA 1
ATOM 2649 C C . GLU A 1 322 ? 31.080 -15.572 15.949 1.00 36.88 322 GLU A C 1
ATOM 2651 O O . GLU A 1 322 ? 29.945 -15.178 16.233 1.00 36.88 322 GLU A O 1
ATOM 2656 N N . GLU A 1 323 ? 31.815 -14.988 14.997 1.00 37.09 323 GLU A N 1
ATOM 2657 C CA . GLU A 1 323 ? 31.281 -14.033 14.023 1.00 37.09 323 GLU A CA 1
ATOM 2658 C C . GLU A 1 323 ? 30.290 -14.755 13.099 1.00 37.09 323 GLU A C 1
ATOM 2660 O O . GLU A 1 323 ? 30.670 -15.457 12.162 1.00 37.09 323 GLU A O 1
ATOM 2665 N N . SER A 1 324 ? 28.995 -14.592 13.368 1.00 31.59 324 SER A N 1
ATOM 2666 C CA . SER A 1 324 ? 27.941 -15.033 12.462 1.00 31.59 324 SER A CA 1
ATOM 2667 C C . SER A 1 324 ? 27.875 -14.098 11.253 1.00 31.59 324 SER A C 1
ATOM 2669 O O . SER A 1 324 ? 27.544 -12.920 11.402 1.00 31.59 324 SER A O 1
ATOM 2671 N N . GLU A 1 325 ? 28.148 -14.628 10.060 1.00 34.22 325 GLU A N 1
ATOM 2672 C CA . GLU A 1 325 ? 27.820 -13.978 8.791 1.00 34.22 325 GLU A CA 1
ATOM 2673 C C . GLU A 1 325 ? 26.310 -13.679 8.765 1.00 34.22 325 GLU A C 1
ATOM 2675 O O . GLU A 1 325 ? 25.478 -14.588 8.777 1.00 34.22 325 GLU A O 1
ATOM 2680 N N . GLU A 1 326 ? 25.941 -12.394 8.781 1.00 30.38 326 GLU A N 1
ATOM 2681 C CA . GLU A 1 326 ? 24.557 -11.959 8.597 1.00 30.38 326 GLU A CA 1
ATOM 2682 C C . GLU A 1 326 ? 24.103 -12.344 7.181 1.00 30.38 326 GLU A C 1
ATOM 2684 O O . GLU A 1 326 ? 24.365 -11.636 6.206 1.00 30.38 326 GLU A O 1
ATOM 2689 N N . GLU A 1 327 ? 23.404 -13.475 7.056 1.00 34.59 327 GLU A N 1
ATOM 2690 C CA . GLU A 1 327 ? 22.617 -13.789 5.867 1.00 34.59 327 GLU A CA 1
ATOM 2691 C C . GLU A 1 327 ? 21.600 -12.658 5.655 1.00 34.59 327 GLU A C 1
ATOM 2693 O O . GLU A 1 327 ? 20.602 -12.529 6.370 1.00 34.59 327 GLU A O 1
ATOM 2698 N N . GLY A 1 328 ? 21.882 -11.792 4.678 1.00 30.02 328 GLY A N 1
ATOM 2699 C CA . GLY A 1 328 ? 21.003 -10.699 4.292 1.00 30.02 328 GLY A CA 1
ATOM 2700 C C . GLY A 1 328 ? 19.626 -11.240 3.915 1.00 30.02 328 GLY A C 1
ATOM 2701 O O . GLY A 1 328 ? 19.466 -11.892 2.886 1.00 30.02 328 GLY A O 1
ATOM 2702 N N . ILE A 1 329 ? 18.633 -10.964 4.759 1.00 36.75 329 ILE A N 1
ATOM 2703 C CA . ILE A 1 329 ? 17.236 -11.332 4.531 1.00 36.75 329 ILE A CA 1
ATOM 2704 C C . ILE A 1 329 ? 16.774 -10.717 3.199 1.00 36.75 329 ILE A C 1
ATOM 2706 O O . ILE A 1 329 ? 16.799 -9.497 3.031 1.00 36.75 329 ILE A O 1
ATOM 2710 N N . ASP A 1 330 ? 16.346 -11.559 2.253 1.00 44.69 330 ASP A N 1
ATOM 2711 C CA . ASP A 1 330 ? 15.779 -11.134 0.968 1.00 44.69 330 ASP A CA 1
ATOM 2712 C C . ASP A 1 330 ? 14.385 -10.523 1.179 1.00 44.69 330 ASP A C 1
ATOM 2714 O O . ASP A 1 330 ? 13.356 -11.208 1.186 1.00 44.69 330 ASP A O 1
ATOM 2718 N N . TRP A 1 331 ? 14.363 -9.210 1.403 1.00 45.03 331 TRP A N 1
ATOM 2719 C CA . TRP A 1 331 ? 13.161 -8.436 1.711 1.00 45.03 331 TRP A CA 1
ATOM 2720 C C . TRP A 1 331 ? 12.123 -8.409 0.574 1.00 45.03 331 TRP A C 1
ATOM 2722 O O . TRP A 1 331 ? 10.945 -8.165 0.849 1.00 45.03 331 TRP A O 1
ATOM 2732 N N . ASP A 1 332 ? 12.515 -8.719 -0.669 1.00 48.19 332 ASP A N 1
ATOM 2733 C CA . ASP A 1 332 ? 11.605 -8.775 -1.823 1.00 48.19 332 ASP A CA 1
ATOM 2734 C C . ASP A 1 332 ? 10.724 -10.040 -1.814 1.00 48.19 332 ASP A C 1
ATOM 2736 O O . ASP A 1 332 ? 9.677 -10.077 -2.464 1.00 48.19 332 ASP A O 1
ATOM 2740 N N . SER A 1 333 ? 11.081 -11.056 -1.019 1.00 47.06 333 SER A N 1
ATOM 2741 C CA . SER A 1 333 ? 10.315 -12.304 -0.881 1.00 47.06 333 SER A CA 1
ATOM 2742 C C . SER A 1 333 ? 9.087 -12.206 0.047 1.00 47.06 333 SER A C 1
ATOM 2744 O O . SER A 1 333 ? 8.283 -13.138 0.126 1.00 47.06 333 SER A O 1
ATOM 2746 N N . PHE A 1 334 ? 8.896 -11.083 0.750 1.00 48.22 334 PHE A N 1
ATOM 2747 C CA . PHE A 1 334 ? 7.832 -10.933 1.748 1.00 48.22 334 PHE A CA 1
ATOM 2748 C C . PHE A 1 334 ? 6.511 -10.432 1.131 1.00 48.22 334 PHE A C 1
ATOM 2750 O O . PHE A 1 334 ? 6.362 -9.250 0.804 1.00 48.22 334 PHE A O 1
ATOM 2757 N N . GLU A 1 335 ? 5.491 -11.299 1.066 1.00 51.16 335 GLU A N 1
ATOM 2758 C CA . GLU A 1 335 ? 4.140 -11.041 0.507 1.00 51.16 335 GLU A CA 1
ATOM 2759 C C . GLU A 1 335 ? 3.225 -10.167 1.401 1.00 51.16 335 GLU A C 1
ATOM 2761 O O . GLU A 1 335 ? 2.053 -10.458 1.638 1.00 51.16 335 GLU A O 1
ATOM 2766 N N . GLY A 1 336 ? 3.773 -9.086 1.954 1.00 47.81 336 GLY A N 1
ATOM 2767 C CA . GLY A 1 336 ? 3.128 -8.282 2.985 1.00 47.81 336 GLY A CA 1
ATOM 2768 C C . GLY A 1 336 ? 2.591 -6.909 2.628 1.00 47.81 336 GLY A C 1
ATOM 2769 O O . GLY A 1 336 ? 3.206 -6.231 1.815 1.00 47.81 336 GLY A O 1
ATOM 2770 N N . GLY A 1 337 ? 1.514 -6.488 3.297 1.00 51.81 337 GLY A N 1
ATOM 2771 C CA . GLY A 1 337 ? 0.926 -5.146 3.227 1.00 51.81 337 GLY A CA 1
ATOM 2772 C C . GLY A 1 337 ? -0.584 -5.207 3.003 1.00 51.81 337 GLY A C 1
ATOM 2773 O O . GLY A 1 337 ? -1.141 -6.304 2.854 1.00 51.81 337 GLY A O 1
ATOM 2774 N N . ASN A 1 338 ? -1.249 -4.049 2.959 1.00 62.81 338 ASN A N 1
ATOM 2775 C CA . ASN A 1 338 ? -2.600 -3.999 2.413 1.00 62.81 338 ASN A CA 1
ATOM 2776 C C . ASN A 1 338 ? -2.541 -4.399 0.922 1.00 62.81 338 ASN A C 1
ATOM 2778 O O . ASN A 1 338 ? -1.492 -4.714 0.353 1.00 62.81 338 ASN A O 1
ATOM 2782 N N . TYR A 1 339 ? -3.670 -4.486 0.243 1.00 67.31 339 TYR A N 1
ATOM 2783 C CA . TYR A 1 339 ? -3.611 -4.858 -1.166 1.00 67.31 339 TYR A CA 1
ATOM 2784 C C . TYR A 1 339 ? -2.875 -3.879 -2.060 1.00 67.31 339 TYR A C 1
ATOM 2786 O O . TYR A 1 339 ? -2.175 -4.303 -2.975 1.00 67.31 339 TYR A O 1
ATOM 2794 N N . PHE A 1 340 ? -3.084 -2.589 -1.838 1.00 70.44 340 PHE A N 1
ATOM 2795 C CA . PHE A 1 340 ? -2.460 -1.577 -2.660 1.00 70.44 340 PHE A CA 1
ATOM 2796 C C . PHE A 1 340 ? -0.942 -1.615 -2.466 1.00 70.44 340 PHE A C 1
ATOM 2798 O O . PHE A 1 340 ? -0.224 -1.527 -3.453 1.00 70.44 340 PHE A O 1
ATOM 2805 N N . ASP A 1 341 ? -0.458 -1.938 -1.264 1.00 71.81 341 ASP A N 1
ATOM 2806 C CA . ASP A 1 341 ? 0.944 -2.276 -1.009 1.00 71.81 341 ASP A CA 1
ATOM 2807 C C . ASP A 1 341 ? 1.413 -3.480 -1.841 1.00 71.81 341 ASP A C 1
ATOM 2809 O O . ASP A 1 341 ? 2.512 -3.468 -2.394 1.00 71.81 341 ASP A O 1
ATOM 2813 N N . ARG A 1 342 ? 0.587 -4.529 -1.959 1.00 76.31 342 ARG A N 1
ATOM 2814 C CA . ARG A 1 342 ? 0.889 -5.704 -2.798 1.00 76.31 342 ARG A CA 1
ATOM 2815 C C . ARG A 1 342 ? 0.900 -5.355 -4.289 1.00 76.31 342 ARG A C 1
ATOM 2817 O O . ARG A 1 342 ? 1.789 -5.808 -5.003 1.00 76.31 342 ARG A O 1
ATOM 2824 N N . GLU A 1 343 ? -0.022 -4.523 -4.770 1.00 77.19 343 GLU A N 1
ATOM 2825 C CA . GLU A 1 343 ? 0.021 -3.996 -6.144 1.00 77.19 343 GLU A CA 1
ATOM 2826 C C . GLU A 1 343 ? 1.240 -3.101 -6.369 1.00 77.19 343 GLU A C 1
ATOM 2828 O O . GLU A 1 343 ? 1.850 -3.151 -7.432 1.00 77.19 343 GLU A O 1
ATOM 2833 N N . MET A 1 344 ? 1.639 -2.324 -5.364 1.00 78.81 344 MET A N 1
ATOM 2834 C CA . MET A 1 344 ? 2.865 -1.532 -5.396 1.00 78.81 344 MET A CA 1
ATOM 2835 C C . MET A 1 344 ? 4.126 -2.397 -5.352 1.00 78.81 344 MET A C 1
ATOM 2837 O O . MET A 1 344 ? 5.191 -1.890 -5.681 1.00 78.81 344 MET A O 1
ATOM 2841 N N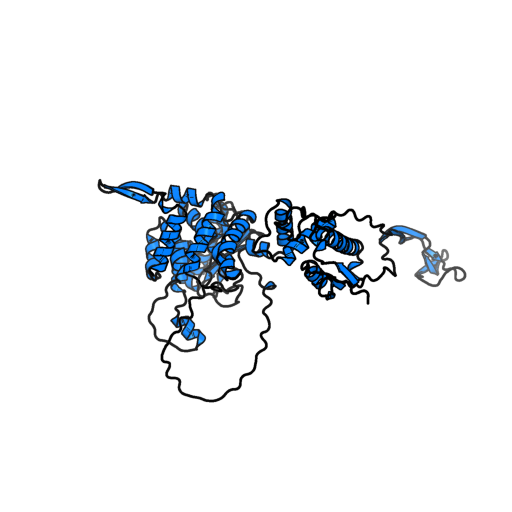 . LYS A 1 345 ? 4.036 -3.684 -5.000 1.00 78.88 345 LYS A N 1
ATOM 2842 C CA . LYS A 1 345 ? 5.134 -4.653 -5.136 1.00 78.88 345 LYS A CA 1
ATOM 2843 C C . LYS A 1 345 ? 5.178 -5.319 -6.507 1.00 78.88 345 LYS A C 1
ATOM 2845 O O . LYS A 1 345 ? 6.252 -5.751 -6.914 1.00 78.88 345 LYS A O 1
ATOM 2850 N N . ASP A 1 346 ? 4.062 -5.381 -7.237 1.00 84.31 346 ASP A N 1
ATOM 2851 C CA . ASP A 1 346 ? 4.030 -5.960 -8.583 1.00 84.31 346 ASP A CA 1
ATOM 2852 C C . ASP A 1 346 ? 4.948 -5.144 -9.523 1.00 84.31 346 ASP A C 1
ATOM 2854 O O . ASP A 1 346 ? 4.675 -3.964 -9.788 1.00 84.31 346 ASP A O 1
ATOM 2858 N N . PRO A 1 347 ? 6.038 -5.741 -10.051 1.00 86.50 347 PRO A N 1
ATOM 2859 C CA . PRO A 1 347 ? 6.976 -5.037 -10.919 1.00 86.50 347 PRO A CA 1
ATOM 2860 C C . PRO A 1 347 ? 6.304 -4.439 -12.158 1.00 86.50 347 PRO A C 1
ATOM 2862 O O . PRO A 1 347 ? 6.663 -3.346 -12.588 1.00 86.50 347 PRO A O 1
ATOM 2865 N N . GLU A 1 348 ? 5.298 -5.100 -12.736 1.00 88.12 348 GLU A N 1
ATOM 2866 C CA . GLU A 1 348 ? 4.609 -4.580 -13.920 1.00 88.12 348 GLU A CA 1
ATOM 2867 C C . GLU A 1 348 ? 3.725 -3.378 -13.577 1.00 88.12 348 GLU A C 1
ATOM 2869 O O . GLU A 1 348 ? 3.662 -2.424 -14.358 1.00 88.12 348 GLU A O 1
ATOM 2874 N N . LYS A 1 349 ? 3.095 -3.368 -12.396 1.00 87.38 349 LYS A N 1
ATOM 2875 C CA . LYS A 1 349 ? 2.316 -2.217 -11.912 1.00 87.38 349 LYS A CA 1
ATOM 2876 C C . LYS A 1 349 ? 3.197 -1.037 -11.550 1.00 87.38 349 LYS A C 1
ATOM 2878 O O . LYS A 1 349 ? 2.875 0.087 -11.933 1.00 87.38 349 LYS A O 1
ATOM 2883 N N . ARG A 1 350 ? 4.343 -1.280 -10.915 1.00 89.38 350 ARG A N 1
ATOM 2884 C CA . ARG A 1 350 ? 5.370 -0.256 -10.685 1.00 89.38 350 ARG A CA 1
ATOM 2885 C C . ARG A 1 350 ? 5.869 0.347 -11.991 1.00 89.38 350 ARG A C 1
ATOM 2887 O O . ARG A 1 350 ? 5.897 1.569 -12.125 1.00 89.38 350 ARG A O 1
ATOM 2894 N N . LYS A 1 351 ? 6.166 -0.491 -12.991 1.00 92.06 351 LYS A N 1
ATOM 2895 C CA . LYS A 1 351 ? 6.526 -0.042 -14.345 1.00 92.06 351 LYS A CA 1
ATOM 2896 C C . LYS A 1 351 ? 5.402 0.761 -15.011 1.00 92.06 351 LYS A C 1
ATOM 2898 O O . LYS A 1 351 ? 5.667 1.763 -15.674 1.00 92.06 351 LYS A O 1
ATOM 2903 N N . GLU A 1 352 ? 4.147 0.334 -14.857 1.00 91.88 352 GLU A N 1
ATOM 2904 C CA . GLU A 1 352 ? 2.967 1.034 -15.382 1.00 91.88 352 GLU A CA 1
ATOM 2905 C C . GLU A 1 352 ? 2.802 2.417 -14.738 1.00 91.88 352 GLU A C 1
ATOM 2907 O O . GLU A 1 352 ? 2.583 3.404 -15.443 1.00 91.88 352 GLU A O 1
ATOM 2912 N N . GLN A 1 353 ? 2.939 2.497 -13.414 1.00 91.06 353 GLN A N 1
ATOM 2913 C CA . GLN A 1 353 ? 2.854 3.740 -12.658 1.00 91.06 353 GLN A CA 1
ATOM 2914 C C . GLN A 1 353 ? 4.002 4.689 -13.019 1.00 91.06 353 GLN A C 1
ATOM 2916 O O . GLN A 1 353 ? 3.746 5.845 -13.351 1.00 91.06 353 GLN A O 1
ATOM 2921 N N . ALA A 1 354 ? 5.237 4.182 -13.089 1.00 94.56 354 ALA A N 1
ATOM 2922 C CA . ALA A 1 354 ? 6.404 4.944 -13.528 1.00 94.56 354 ALA A CA 1
ATOM 2923 C C . ALA A 1 354 ? 6.172 5.614 -14.888 1.00 94.56 354 ALA A C 1
ATOM 2925 O O . ALA A 1 354 ? 6.385 6.812 -15.076 1.00 94.56 354 ALA A O 1
ATOM 2926 N N . TRP A 1 355 ? 5.647 4.831 -15.830 1.00 95.69 355 TRP A N 1
ATOM 2927 C CA . TRP A 1 355 ? 5.296 5.297 -17.159 1.00 95.69 355 TRP A CA 1
ATOM 2928 C C . TRP A 1 355 ? 4.160 6.333 -17.151 1.00 95.69 355 TRP A C 1
ATOM 2930 O O . TRP A 1 355 ? 4.211 7.315 -17.896 1.00 95.69 355 TRP A O 1
ATOM 2940 N N . LYS A 1 356 ? 3.126 6.141 -16.322 1.00 93.56 356 LYS A N 1
ATOM 2941 C CA . LYS A 1 356 ? 2.022 7.104 -16.163 1.00 93.56 356 LYS A CA 1
ATOM 2942 C C . LYS A 1 356 ? 2.521 8.449 -15.638 1.00 93.56 356 LYS A C 1
ATOM 2944 O O . LYS A 1 356 ? 2.107 9.475 -16.173 1.00 93.56 356 LYS A O 1
ATOM 2949 N N . ASP A 1 357 ? 3.387 8.444 -14.631 1.00 92.81 357 ASP A N 1
ATOM 2950 C CA . ASP A 1 357 ? 3.917 9.667 -14.025 1.00 92.81 357 ASP A CA 1
ATOM 2951 C C . ASP A 1 357 ? 4.838 10.418 -14.986 1.00 92.81 357 ASP A C 1
ATOM 2953 O O . ASP A 1 357 ? 4.654 11.622 -15.178 1.00 92.81 357 ASP A O 1
ATOM 2957 N N . PHE A 1 358 ? 5.713 9.697 -15.695 1.00 95.88 358 PHE A N 1
ATOM 2958 C CA . PHE A 1 358 ? 6.556 10.264 -16.749 1.00 95.88 358 PHE A CA 1
ATOM 2959 C C . PHE A 1 358 ? 5.733 10.978 -17.838 1.00 95.88 358 PHE A C 1
ATOM 2961 O O . PHE A 1 358 ? 5.989 12.137 -18.146 1.00 95.88 358 PHE A O 1
ATOM 2968 N N . ASN A 1 359 ? 4.684 10.343 -18.384 1.00 94.81 359 ASN A N 1
ATOM 2969 C CA . ASN A 1 359 ? 3.854 10.981 -19.424 1.00 94.81 359 ASN A CA 1
ATOM 2970 C C . ASN A 1 359 ? 3.045 12.183 -18.920 1.00 94.81 359 ASN A C 1
ATOM 2972 O O . ASN A 1 359 ? 2.614 13.006 -19.724 1.00 94.81 359 ASN A O 1
ATOM 2976 N N . LYS A 1 360 ? 2.789 12.264 -17.611 1.00 94.50 360 LYS A N 1
ATOM 2977 C CA . LYS A 1 360 ? 2.082 13.391 -16.992 1.00 94.50 360 LYS A CA 1
ATOM 2978 C C . LYS A 1 360 ? 3.024 14.536 -16.599 1.00 94.50 360 LYS A C 1
ATOM 2980 O O . LYS A 1 360 ? 2.531 15.525 -16.065 1.00 94.50 360 LYS A O 1
ATOM 2985 N N . GLY A 1 361 ? 4.338 14.404 -16.813 1.00 93.00 361 GLY A N 1
ATOM 2986 C CA . GLY A 1 361 ? 5.334 15.379 -16.347 1.00 93.00 361 GLY A CA 1
ATOM 2987 C C . GLY A 1 361 ? 5.395 15.480 -14.820 1.00 93.00 361 GLY A C 1
ATOM 2988 O O . GLY A 1 361 ? 5.699 16.537 -14.270 1.00 93.00 361 GLY A O 1
ATOM 2989 N N . LYS A 1 362 ? 5.015 14.409 -14.113 1.00 90.94 362 LYS A N 1
ATOM 2990 C CA . LYS A 1 362 ? 5.138 14.338 -12.656 1.00 90.94 362 LYS A CA 1
ATOM 2991 C C . LYS A 1 362 ? 6.553 13.909 -12.288 1.00 90.94 362 LYS A C 1
ATOM 2993 O O . LYS A 1 362 ? 7.197 13.197 -13.047 1.00 90.94 362 LYS A O 1
ATOM 2998 N N . LYS A 1 363 ? 7.012 14.288 -11.094 1.00 91.88 363 LYS A N 1
ATOM 2999 C CA . LYS A 1 363 ? 8.265 13.768 -10.528 1.00 91.88 363 LYS A CA 1
ATOM 3000 C C . LYS A 1 363 ? 8.151 12.271 -10.239 1.00 91.88 363 LYS A C 1
ATOM 3002 O O . LYS A 1 363 ? 7.056 11.758 -10.014 1.00 91.88 363 LYS A O 1
ATOM 3007 N N . ARG A 1 364 ? 9.296 11.584 -10.197 1.00 91.31 364 ARG A N 1
ATOM 3008 C CA . ARG A 1 364 ? 9.365 10.188 -9.743 1.00 91.31 364 ARG A CA 1
ATOM 3009 C C . ARG A 1 364 ? 8.847 10.077 -8.298 1.00 91.31 364 ARG A C 1
ATOM 3011 O O . ARG A 1 364 ? 9.310 10.845 -7.452 1.00 91.31 364 ARG A O 1
ATOM 3018 N N . PRO A 1 365 ? 7.974 9.104 -7.988 1.00 84.00 365 PRO A N 1
ATOM 3019 C CA . PRO A 1 365 ? 7.552 8.865 -6.614 1.00 84.00 365 PRO A CA 1
ATOM 3020 C C . PRO A 1 365 ? 8.720 8.467 -5.699 1.00 84.00 365 PRO A C 1
ATOM 3022 O O . PRO A 1 365 ? 9.572 7.665 -6.088 1.00 84.00 365 PRO A O 1
ATOM 3025 N N . ASN A 1 366 ? 8.744 8.982 -4.464 1.00 80.50 366 ASN A N 1
ATOM 3026 C CA . ASN A 1 366 ? 9.816 8.701 -3.491 1.00 80.50 366 ASN A CA 1
ATOM 3027 C C . ASN A 1 366 ? 9.906 7.217 -3.106 1.00 80.50 366 ASN A C 1
ATOM 3029 O O . ASN A 1 366 ? 10.986 6.720 -2.800 1.00 80.50 366 ASN A O 1
ATOM 3033 N N . TRP A 1 367 ? 8.775 6.515 -3.142 1.00 80.31 367 TRP A N 1
ATOM 3034 C CA . TRP A 1 367 ? 8.662 5.109 -2.767 1.00 80.31 367 TRP A CA 1
ATOM 3035 C C . TRP A 1 367 ? 9.139 4.140 -3.851 1.00 80.31 367 TRP A C 1
ATOM 3037 O O . TRP A 1 367 ? 9.423 2.981 -3.559 1.00 80.31 367 TRP A O 1
ATOM 3047 N N . LEU A 1 368 ? 9.223 4.590 -5.106 1.00 86.62 368 LEU A N 1
ATOM 3048 C CA . LEU A 1 368 ? 9.617 3.746 -6.224 1.00 86.62 368 LEU A CA 1
ATOM 3049 C C . LEU A 1 368 ? 11.135 3.786 -6.393 1.00 86.62 368 LEU A C 1
ATOM 3051 O O . LEU A 1 368 ? 11.718 4.867 -6.497 1.00 86.62 368 LEU A O 1
ATOM 3055 N N . ASN A 1 369 ? 11.784 2.622 -6.478 1.00 90.38 369 ASN A N 1
ATOM 3056 C CA . ASN A 1 369 ? 13.231 2.548 -6.669 1.00 90.38 369 ASN A CA 1
ATOM 3057 C C . ASN A 1 369 ? 13.668 3.327 -7.925 1.00 90.38 369 ASN A C 1
ATOM 3059 O O . ASN A 1 369 ? 13.066 3.209 -8.992 1.00 90.38 369 ASN A O 1
ATOM 3063 N N . TYR A 1 370 ? 14.732 4.123 -7.796 1.00 91.19 370 TYR A N 1
ATOM 3064 C CA . TYR A 1 370 ? 15.240 4.976 -8.873 1.00 91.19 370 TYR A CA 1
ATOM 3065 C C . TYR A 1 370 ? 15.569 4.190 -10.151 1.00 91.19 370 TYR A C 1
ATOM 3067 O O . TYR A 1 370 ? 15.173 4.600 -11.242 1.00 91.19 370 TYR A O 1
ATOM 3075 N N . TYR A 1 371 ? 16.250 3.046 -10.018 1.00 93.25 371 TYR A N 1
ATOM 3076 C CA . TYR A 1 371 ? 16.629 2.214 -11.162 1.00 93.25 371 TYR A CA 1
ATOM 3077 C C . TYR A 1 371 ? 15.416 1.602 -11.828 1.00 93.25 371 TYR A C 1
ATOM 3079 O O . TYR A 1 371 ? 15.314 1.631 -13.048 1.00 93.25 371 TYR A O 1
ATOM 3087 N N . GLU A 1 372 ? 14.493 1.080 -11.029 1.00 93.38 372 GLU A N 1
ATOM 3088 C CA . GLU A 1 372 ? 13.285 0.449 -11.540 1.00 93.38 372 GLU A CA 1
ATOM 3089 C C . GLU A 1 372 ? 12.406 1.441 -12.305 1.00 93.38 372 GLU A C 1
ATOM 3091 O O . GLU A 1 372 ? 11.947 1.134 -13.403 1.00 93.38 372 GLU A O 1
ATOM 3096 N N . ALA A 1 373 ? 12.231 2.650 -11.767 1.00 95.00 373 ALA A N 1
ATOM 3097 C CA . ALA A 1 373 ? 11.483 3.719 -12.418 1.00 95.00 373 ALA A CA 1
ATOM 3098 C C . ALA A 1 373 ? 12.068 4.075 -13.793 1.00 95.00 373 ALA A C 1
ATOM 3100 O O . ALA A 1 373 ? 11.341 4.158 -14.783 1.00 95.00 373 ALA A O 1
ATOM 3101 N N . LEU A 1 374 ? 13.387 4.274 -13.869 1.00 96.50 374 LEU A N 1
ATOM 3102 C CA . LEU A 1 374 ? 14.041 4.636 -15.124 1.00 96.50 374 LEU A CA 1
ATOM 3103 C C . LEU A 1 374 ? 14.099 3.469 -16.114 1.00 96.50 374 LEU A C 1
ATOM 3105 O O . LEU A 1 374 ? 13.814 3.682 -17.291 1.00 96.50 374 LEU A O 1
ATOM 3109 N N . ASP A 1 375 ? 14.408 2.251 -15.660 1.00 96.44 375 ASP A N 1
ATOM 3110 C CA . ASP A 1 375 ? 14.385 1.043 -16.497 1.00 96.44 375 ASP A CA 1
ATOM 3111 C C . ASP A 1 375 ? 12.999 0.865 -17.131 1.00 96.44 375 ASP A C 1
ATOM 3113 O O . ASP A 1 375 ? 12.890 0.687 -18.343 1.00 96.44 375 ASP A O 1
ATOM 3117 N N . ALA A 1 376 ? 11.927 1.040 -16.349 1.00 95.69 376 ALA A N 1
ATOM 3118 C CA . ALA A 1 376 ? 10.550 1.002 -16.836 1.00 95.69 376 ALA A CA 1
ATOM 3119 C C . ALA A 1 376 ? 10.283 2.011 -17.961 1.00 95.69 376 ALA A C 1
ATOM 3121 O O . ALA A 1 376 ? 9.685 1.673 -18.990 1.00 95.69 376 ALA A O 1
ATOM 3122 N N . VAL A 1 377 ? 10.710 3.260 -17.756 1.00 96.94 377 VAL A N 1
ATOM 3123 C CA . VAL A 1 377 ? 10.508 4.348 -18.716 1.00 96.94 377 VAL A CA 1
ATOM 3124 C C . VAL A 1 377 ? 11.283 4.072 -20.002 1.00 96.94 377 VAL A C 1
ATOM 3126 O O . VAL A 1 377 ? 10.688 4.116 -21.079 1.00 96.94 377 VAL A O 1
ATOM 3129 N N . TYR A 1 378 ? 12.566 3.712 -19.918 1.00 97.38 378 TYR A N 1
ATOM 3130 C CA . TYR A 1 378 ? 13.376 3.424 -21.104 1.00 97.38 378 TYR A CA 1
ATOM 3131 C C . TYR A 1 378 ? 12.930 2.157 -21.840 1.00 97.38 378 TYR A C 1
ATOM 3133 O O . TYR A 1 378 ? 12.887 2.172 -23.069 1.00 97.38 378 TYR A O 1
ATOM 3141 N N . GLU A 1 379 ? 12.501 1.098 -21.144 1.00 94.94 379 GLU A N 1
ATOM 3142 C CA . GLU A 1 379 ? 11.895 -0.079 -21.786 1.00 94.94 379 GLU A CA 1
ATOM 3143 C C . GLU A 1 379 ? 10.656 0.300 -22.610 1.00 94.94 379 GLU A C 1
ATOM 3145 O O . GLU A 1 379 ? 10.461 -0.192 -23.724 1.00 94.94 379 GLU A O 1
ATOM 3150 N N . ARG A 1 380 ? 9.800 1.185 -22.083 1.00 95.31 380 ARG A N 1
ATOM 3151 C CA . ARG A 1 380 ? 8.584 1.641 -22.773 1.00 95.31 380 ARG A CA 1
ATOM 3152 C C . ARG A 1 380 ? 8.893 2.594 -23.927 1.00 95.31 380 ARG A C 1
ATOM 3154 O O . ARG A 1 380 ? 8.253 2.473 -24.973 1.00 95.31 380 ARG A O 1
ATOM 3161 N N . LEU A 1 381 ? 9.862 3.497 -23.769 1.00 95.38 381 LEU A N 1
ATOM 3162 C CA . LEU A 1 381 ? 10.330 4.378 -24.844 1.00 95.38 381 LEU A CA 1
ATOM 3163 C C . LEU A 1 381 ? 10.957 3.572 -25.985 1.00 95.38 381 LEU A C 1
ATOM 3165 O O . LEU A 1 381 ? 10.600 3.775 -27.143 1.00 95.38 381 LEU A O 1
ATOM 3169 N N . ALA A 1 382 ? 11.812 2.600 -25.667 1.00 93.81 382 ALA A N 1
ATOM 3170 C CA .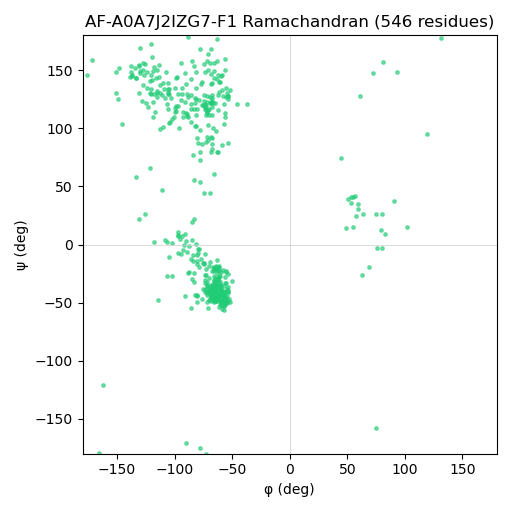 ALA A 1 382 ? 12.458 1.746 -26.656 1.00 93.81 382 ALA A CA 1
ATOM 3171 C C . ALA A 1 382 ? 11.459 0.911 -27.466 1.00 93.81 382 ALA A C 1
ATOM 3173 O O . ALA A 1 382 ? 11.607 0.792 -28.678 1.00 93.81 382 ALA A O 1
ATOM 3174 N N . ARG A 1 383 ? 10.382 0.408 -26.844 1.00 90.31 383 ARG A N 1
ATOM 3175 C CA . ARG A 1 383 ? 9.290 -0.287 -27.560 1.00 90.31 383 ARG A CA 1
ATOM 3176 C C . ARG A 1 383 ? 8.562 0.590 -28.581 1.00 90.31 383 ARG A C 1
ATOM 3178 O O . ARG A 1 383 ? 7.909 0.054 -29.469 1.00 90.31 383 ARG A O 1
ATOM 3185 N N . ARG A 1 384 ? 8.619 1.917 -28.434 1.00 88.06 384 ARG A N 1
ATOM 3186 C CA . ARG A 1 384 ? 8.027 2.870 -29.387 1.00 88.06 384 ARG A CA 1
ATOM 3187 C C . ARG A 1 384 ? 8.961 3.203 -30.546 1.00 88.06 384 ARG A C 1
ATOM 3189 O O . ARG A 1 384 ? 8.502 3.795 -31.521 1.00 88.06 384 ARG A O 1
ATOM 3196 N N . LEU A 1 385 ? 10.240 2.837 -30.463 1.00 87.44 385 LEU A N 1
ATOM 3197 C CA . LEU A 1 385 ? 11.156 2.977 -31.585 1.00 87.44 385 LEU A CA 1
ATOM 3198 C C . LEU A 1 385 ? 10.722 2.013 -32.687 1.00 87.44 385 LEU A C 1
ATOM 3200 O O . LEU A 1 385 ? 10.578 0.811 -32.465 1.00 87.44 385 LEU A O 1
ATOM 3204 N N . ASN A 1 386 ? 10.513 2.544 -33.889 1.00 78.38 386 ASN A N 1
ATOM 3205 C CA . ASN A 1 386 ? 10.192 1.728 -35.049 1.00 78.38 386 ASN A CA 1
ATOM 3206 C C . ASN A 1 386 ? 11.470 1.063 -35.573 1.00 78.38 386 ASN A C 1
ATOM 3208 O O . ASN A 1 386 ? 12.105 1.550 -36.510 1.00 78.38 386 ASN A O 1
ATOM 3212 N N . ILE A 1 387 ? 11.880 -0.023 -34.923 1.00 73.88 387 ILE A N 1
ATOM 3213 C CA . ILE A 1 387 ? 13.042 -0.796 -35.345 1.00 73.88 387 ILE A CA 1
ATOM 3214 C C . ILE A 1 387 ? 12.588 -1.724 -36.467 1.00 73.88 387 ILE A C 1
ATOM 3216 O O . ILE A 1 387 ? 11.946 -2.747 -36.230 1.00 73.88 387 ILE A O 1
ATOM 3220 N N . LYS A 1 388 ? 12.912 -1.355 -37.709 1.00 70.12 388 LYS A N 1
ATOM 3221 C CA . LYS A 1 388 ? 12.711 -2.225 -38.870 1.00 70.12 388 LYS A CA 1
ATOM 3222 C C . LYS A 1 388 ? 13.659 -3.419 -38.758 1.00 70.12 388 LYS A C 1
ATOM 3224 O O . LYS A 1 388 ? 14.804 -3.352 -39.187 1.00 70.12 388 LYS A O 1
ATOM 3229 N N . ALA A 1 389 ? 13.185 -4.494 -38.143 1.00 63.50 389 ALA A N 1
ATOM 3230 C CA . ALA A 1 389 ? 13.860 -5.778 -38.152 1.00 63.50 389 ALA A CA 1
ATOM 3231 C C . ALA A 1 389 ? 13.383 -6.563 -39.377 1.00 63.50 389 ALA A C 1
ATOM 3233 O O . ALA A 1 389 ? 12.225 -6.986 -39.430 1.00 63.50 389 ALA A O 1
ATOM 3234 N N . GLU A 1 390 ? 14.255 -6.764 -40.362 1.00 62.78 390 GLU A N 1
ATOM 3235 C CA . GLU A 1 390 ? 14.001 -7.752 -41.408 1.00 62.78 390 GLU A CA 1
ATOM 3236 C C . GLU A 1 390 ? 14.078 -9.144 -40.774 1.00 62.78 390 GLU A C 1
ATOM 3238 O O . GLU A 1 390 ? 15.140 -9.735 -40.602 1.00 62.78 390 GLU A O 1
ATOM 3243 N N . VAL A 1 391 ? 12.931 -9.663 -40.338 1.00 60.97 391 VAL A N 1
ATOM 3244 C CA . VAL A 1 391 ? 12.840 -11.042 -39.862 1.00 60.97 391 VAL A CA 1
ATOM 3245 C C . VAL A 1 391 ? 12.928 -11.972 -41.064 1.00 60.97 391 VAL A C 1
ATOM 3247 O O . VAL A 1 391 ? 11.998 -12.049 -41.870 1.00 60.97 391 VAL A O 1
ATOM 3250 N N . PHE A 1 392 ? 14.027 -12.723 -41.157 1.00 64.56 392 PHE A N 1
ATOM 3251 C CA . PHE A 1 392 ? 14.201 -13.792 -42.139 1.00 64.56 392 PHE A CA 1
ATOM 3252 C C . PHE A 1 392 ? 13.239 -14.948 -41.835 1.00 64.56 392 PHE A C 1
ATOM 3254 O O . PHE A 1 392 ? 13.567 -15.947 -41.186 1.00 64.56 392 PHE A O 1
ATOM 3261 N N . THR A 1 393 ? 12.001 -14.790 -42.285 1.00 65.56 393 THR A N 1
ATOM 3262 C CA . THR A 1 393 ? 10.984 -15.834 -42.218 1.00 65.56 393 THR A CA 1
ATOM 3263 C C . THR A 1 393 ? 11.239 -16.769 -43.391 1.00 65.56 393 THR A C 1
ATOM 3265 O O . THR A 1 393 ? 11.193 -16.345 -44.545 1.00 65.56 393 THR A O 1
ATOM 3268 N N . ARG A 1 394 ? 11.563 -18.037 -43.118 1.00 76.62 394 ARG A N 1
ATOM 3269 C CA . ARG A 1 394 ? 11.636 -19.049 -44.177 1.00 76.62 394 ARG A CA 1
ATOM 3270 C C . ARG A 1 394 ? 10.348 -19.850 -44.159 1.00 76.62 394 ARG A C 1
ATOM 3272 O O . ARG A 1 394 ? 9.882 -20.278 -43.106 1.00 76.62 394 ARG A O 1
ATOM 3279 N N . THR A 1 395 ? 9.797 -20.065 -45.345 1.00 79.81 395 THR A N 1
ATOM 3280 C CA . THR A 1 395 ? 8.703 -21.014 -45.533 1.00 79.81 395 THR A CA 1
ATOM 3281 C C . THR A 1 395 ? 9.318 -22.362 -45.875 1.00 79.81 395 THR A C 1
ATOM 3283 O O . THR A 1 395 ? 10.070 -22.467 -46.843 1.00 79.81 395 THR A O 1
ATOM 3286 N N . THR A 1 396 ? 9.020 -23.394 -45.091 1.00 86.44 396 THR A N 1
ATOM 3287 C CA . THR A 1 396 ? 9.303 -24.784 -45.472 1.00 86.44 396 THR A CA 1
ATOM 3288 C C . THR A 1 396 ? 8.000 -25.538 -45.666 1.00 86.44 396 THR A C 1
ATOM 3290 O O . THR A 1 396 ? 6.974 -25.185 -45.091 1.00 86.44 396 THR A O 1
ATOM 3293 N N . LYS A 1 397 ? 8.034 -26.591 -46.476 1.00 87.56 397 LYS A N 1
ATOM 3294 C CA . LYS A 1 397 ? 6.909 -27.508 -46.631 1.00 87.56 397 LYS A CA 1
ATOM 3295 C C . LYS A 1 397 ? 7.102 -28.679 -45.686 1.00 87.56 397 LYS A C 1
ATOM 3297 O O . LYS A 1 397 ? 8.138 -29.341 -45.729 1.00 87.56 397 LYS A O 1
ATOM 3302 N N . MET A 1 398 ? 6.117 -28.922 -44.831 1.00 84.81 398 MET A N 1
ATOM 3303 C CA . MET A 1 398 ? 6.102 -30.090 -43.959 1.00 84.81 398 MET A CA 1
ATOM 3304 C C . MET A 1 398 ? 4.932 -31.001 -44.336 1.00 84.81 398 MET A C 1
ATOM 3306 O O . MET A 1 398 ? 3.790 -30.532 -44.373 1.00 84.81 398 MET A O 1
ATOM 3310 N N . PRO A 1 399 ? 5.184 -32.298 -44.581 1.00 85.56 399 PRO A N 1
ATOM 3311 C CA . PRO A 1 399 ? 4.121 -33.239 -44.890 1.00 85.56 399 PRO A CA 1
ATOM 3312 C C . PRO A 1 399 ? 3.303 -33.523 -43.626 1.00 85.56 399 PRO A C 1
ATOM 3314 O O . PRO A 1 399 ? 3.813 -34.129 -42.682 1.00 85.56 399 PRO A O 1
ATOM 3317 N N . ILE A 1 400 ? 2.032 -33.111 -43.604 1.00 86.75 400 ILE A N 1
ATOM 3318 C CA . ILE A 1 400 ? 1.127 -33.374 -42.468 1.00 86.75 400 ILE A CA 1
ATOM 3319 C C . ILE A 1 400 ? 0.578 -34.792 -42.550 1.00 86.75 400 ILE A C 1
ATOM 3321 O O . ILE A 1 400 ? 0.518 -35.513 -41.556 1.00 86.75 400 ILE A O 1
ATOM 3325 N N . THR A 1 401 ? 0.158 -35.195 -43.748 1.00 85.94 401 THR A N 1
ATOM 3326 C CA . THR A 1 401 ? -0.456 -36.499 -43.958 1.00 85.94 401 THR A CA 1
ATOM 3327 C C . THR A 1 401 ? 0.064 -37.149 -45.221 1.00 85.94 401 THR A C 1
ATOM 3329 O O . THR A 1 401 ? 0.368 -36.491 -46.216 1.00 85.94 401 THR A O 1
ATOM 3332 N N . TRP A 1 402 ? 0.159 -38.469 -45.160 1.00 83.06 402 TRP A N 1
ATOM 3333 C CA . TRP A 1 402 ? 0.613 -39.307 -46.255 1.00 83.06 402 TRP A CA 1
ATOM 3334 C C . TRP A 1 402 ? -0.548 -40.186 -46.694 1.00 83.06 402 TRP A C 1
ATOM 3336 O O . TRP A 1 402 ? -1.155 -40.846 -45.851 1.00 83.06 402 TRP A O 1
ATOM 3346 N N . TYR A 1 403 ? -0.828 -40.235 -47.992 1.00 84.75 403 TYR A N 1
ATOM 3347 C CA . TYR A 1 403 ? -1.917 -41.033 -48.546 1.00 84.75 403 TYR A CA 1
ATOM 3348 C C . TYR A 1 403 ? -1.435 -41.893 -49.712 1.00 84.75 403 TYR A C 1
ATOM 3350 O O . TYR A 1 403 ? -0.513 -41.552 -50.458 1.00 84.75 403 TYR A O 1
ATOM 3358 N N . GLY A 1 404 ? -2.060 -43.060 -49.839 1.00 86.62 404 GLY A N 1
ATOM 3359 C CA . GLY A 1 404 ? -1.639 -44.089 -50.779 1.00 86.62 404 GLY A CA 1
ATOM 3360 C C . GLY A 1 404 ? -0.342 -44.793 -50.365 1.00 86.62 404 GLY A C 1
ATOM 3361 O O . GLY A 1 404 ? 0.573 -44.228 -49.759 1.00 86.62 404 GLY A O 1
ATOM 3362 N N . LYS A 1 405 ? -0.259 -46.071 -50.724 1.00 90.38 405 LYS A N 1
ATOM 3363 C CA . LYS A 1 405 ? 0.933 -46.900 -50.565 1.00 90.38 405 LYS A CA 1
ATOM 3364 C C . LYS A 1 405 ? 1.254 -47.533 -51.912 1.00 90.38 405 LYS A C 1
ATOM 3366 O O . LYS A 1 405 ? 0.341 -47.990 -52.593 1.00 90.38 405 LYS A O 1
ATOM 3371 N N . ARG A 1 406 ? 2.528 -47.555 -52.286 1.00 92.94 406 ARG A N 1
ATOM 3372 C CA . ARG A 1 406 ? 3.030 -48.327 -53.427 1.00 92.94 406 ARG A CA 1
ATOM 3373 C C . ARG A 1 406 ? 4.060 -49.332 -52.952 1.00 92.94 406 ARG A C 1
ATOM 3375 O O . ARG A 1 406 ? 4.615 -49.164 -51.866 1.00 92.94 406 ARG A O 1
ATOM 3382 N N . ASP A 1 407 ? 4.311 -50.337 -53.766 1.00 95.00 407 ASP A N 1
ATOM 3383 C CA . ASP A 1 407 ? 5.320 -51.340 -53.464 1.00 95.00 407 ASP A CA 1
ATOM 3384 C C . ASP A 1 407 ? 6.712 -50.681 -53.480 1.00 95.00 407 ASP A C 1
ATOM 3386 O O . ASP A 1 407 ? 6.957 -49.698 -54.195 1.00 95.00 407 ASP A O 1
ATOM 3390 N N . PHE A 1 408 ? 7.573 -51.141 -52.576 1.00 95.44 408 PHE A N 1
ATOM 3391 C CA . PHE A 1 408 ? 8.933 -50.650 -52.402 1.00 95.44 408 PHE A CA 1
ATOM 3392 C C . PHE A 1 408 ? 9.784 -51.064 -53.598 1.00 95.44 408 PHE A C 1
ATOM 3394 O O . PHE A 1 408 ? 9.846 -52.242 -53.939 1.00 95.44 408 PHE A O 1
ATOM 3401 N N . ASP A 1 409 ? 10.446 -50.087 -54.204 1.00 93.62 409 ASP A N 1
ATOM 3402 C CA . ASP A 1 409 ? 11.340 -50.298 -55.334 1.00 93.62 409 ASP A CA 1
ATOM 3403 C C . ASP A 1 409 ? 12.789 -50.198 -54.830 1.00 93.62 409 ASP A C 1
ATOM 3405 O O . ASP A 1 409 ? 13.235 -49.090 -54.528 1.00 93.62 409 ASP A O 1
ATOM 3409 N N . PRO A 1 410 ? 13.531 -51.311 -54.696 1.00 93.81 410 PRO A N 1
ATOM 3410 C CA . PRO A 1 410 ? 14.867 -51.303 -54.103 1.00 93.81 410 PRO A CA 1
ATOM 3411 C C . PRO A 1 410 ? 15.895 -50.487 -54.899 1.00 93.81 410 PRO A C 1
ATOM 3413 O O . PRO A 1 410 ? 16.894 -50.065 -54.319 1.00 93.81 410 PRO A O 1
ATOM 3416 N N . GLU A 1 411 ? 15.660 -50.227 -56.188 1.00 94.56 411 GLU A N 1
ATOM 3417 C CA . GLU A 1 411 ? 16.567 -49.429 -57.020 1.00 94.56 411 GLU A CA 1
ATOM 3418 C C . GLU A 1 411 ? 16.327 -47.926 -56.841 1.00 94.56 411 GLU A C 1
ATOM 3420 O O . GLU A 1 411 ? 17.255 -47.119 -56.917 1.00 94.56 411 GLU A O 1
ATOM 3425 N N . ARG A 1 412 ? 15.075 -47.531 -56.573 1.00 91.50 412 ARG A N 1
ATOM 3426 C CA . ARG A 1 412 ? 14.674 -46.118 -56.455 1.00 91.50 412 ARG A CA 1
ATOM 3427 C C . ARG A 1 412 ? 14.506 -45.639 -55.020 1.00 91.50 412 ARG A C 1
ATOM 3429 O O . ARG A 1 412 ? 14.625 -44.444 -54.738 1.00 91.50 412 ARG A O 1
ATOM 3436 N N . ASP A 1 413 ? 14.189 -46.539 -54.097 1.00 90.62 413 ASP A N 1
ATOM 3437 C CA . ASP A 1 413 ? 13.758 -46.193 -52.756 1.00 90.62 413 ASP A CA 1
ATOM 3438 C C . ASP A 1 413 ? 14.818 -46.418 -51.688 1.00 90.62 413 ASP A C 1
ATOM 3440 O O . ASP A 1 413 ? 15.325 -47.508 -51.462 1.00 90.62 413 ASP A O 1
ATOM 3444 N N . LYS A 1 414 ? 15.030 -45.379 -50.877 1.00 90.12 414 LYS A N 1
ATOM 3445 C CA . LYS A 1 414 ? 15.737 -45.533 -49.603 1.00 90.12 414 LYS A CA 1
ATOM 3446 C C . LYS A 1 414 ? 14.900 -46.377 -48.625 1.00 90.12 414 LYS A C 1
ATOM 3448 O O . LYS A 1 414 ? 13.695 -46.105 -48.516 1.00 90.12 414 LYS A O 1
ATOM 3453 N N . PRO A 1 415 ? 15.514 -47.299 -47.856 1.00 88.06 415 PRO A N 1
ATOM 3454 C CA . PRO A 1 415 ? 14.835 -48.178 -46.899 1.00 88.06 415 PRO A CA 1
ATOM 3455 C C . PRO A 1 415 ? 14.476 -47.449 -45.590 1.00 88.06 415 PRO A C 1
ATOM 3457 O O . PRO A 1 415 ? 14.844 -47.859 -44.494 1.00 88.06 415 PRO A O 1
ATOM 3460 N N . LYS A 1 416 ? 13.773 -46.316 -45.691 1.00 86.06 416 LYS A N 1
ATOM 3461 C CA . LYS A 1 416 ? 13.256 -45.548 -44.549 1.00 86.06 416 LYS A CA 1
ATOM 3462 C C . LYS A 1 416 ? 11.740 -45.432 -44.647 1.00 86.06 416 LYS A C 1
ATOM 3464 O O . LYS A 1 416 ? 11.206 -45.205 -45.731 1.00 86.06 416 LYS A O 1
ATOM 3469 N N . HIS A 1 417 ? 11.068 -45.542 -43.499 1.00 82.56 417 HIS A N 1
ATOM 3470 C CA . HIS A 1 417 ? 9.608 -45.443 -43.364 1.00 82.56 417 HIS A CA 1
ATOM 3471 C C . HIS A 1 417 ? 8.827 -46.452 -44.227 1.00 82.56 417 HIS A C 1
ATOM 3473 O O . HIS A 1 417 ? 7.810 -46.110 -44.836 1.00 82.56 417 HIS A O 1
ATOM 3479 N N . LEU A 1 418 ? 9.311 -47.695 -44.277 1.00 90.81 418 LEU A N 1
ATOM 3480 C CA . LEU A 1 418 ? 8.619 -48.807 -44.925 1.00 90.81 418 LEU A CA 1
ATOM 3481 C C . LEU A 1 418 ? 7.554 -49.392 -43.993 1.00 90.81 418 LEU A C 1
ATOM 3483 O O . LEU A 1 418 ? 7.713 -49.398 -42.775 1.00 90.81 418 LEU A O 1
ATOM 3487 N N . THR A 1 419 ? 6.469 -49.895 -44.571 1.00 90.75 419 THR A N 1
ATOM 3488 C CA . THR A 1 419 ? 5.422 -50.629 -43.846 1.00 90.75 419 THR A CA 1
ATOM 3489 C C . THR A 1 419 ? 5.069 -51.887 -44.616 1.00 90.75 419 THR A C 1
ATOM 3491 O O . THR A 1 419 ? 5.020 -51.832 -45.840 1.00 90.75 419 THR A O 1
ATOM 3494 N N . PHE A 1 420 ? 4.774 -52.992 -43.939 1.00 94.00 420 PHE A N 1
ATOM 3495 C CA . PHE A 1 420 ? 4.268 -54.187 -44.615 1.00 94.00 420 PHE A CA 1
ATOM 3496 C C . PHE A 1 420 ? 2.857 -53.949 -45.173 1.00 94.00 420 PHE A C 1
ATOM 3498 O O . PHE A 1 420 ? 2.063 -53.187 -44.610 1.00 94.00 420 PHE A O 1
ATOM 3505 N N . GLY A 1 421 ? 2.554 -54.582 -46.302 1.00 91.88 421 GLY A N 1
ATOM 3506 C CA . GLY A 1 421 ? 1.225 -54.606 -46.902 1.00 91.88 421 GLY A CA 1
ATOM 3507 C C . GLY A 1 421 ? 1.130 -55.680 -47.977 1.00 91.88 421 GLY A C 1
ATOM 3508 O O . GLY A 1 421 ? 2.103 -56.374 -48.240 1.00 91.88 421 GLY A O 1
ATOM 3509 N N . PHE A 1 422 ? -0.032 -55.799 -48.610 1.00 94.00 422 PHE A N 1
ATOM 3510 C CA . PHE A 1 422 ? -0.257 -56.781 -49.671 1.00 94.00 422 PHE A CA 1
ATOM 3511 C C . PHE A 1 422 ? -0.262 -56.109 -51.042 1.00 94.00 422 PHE A C 1
ATOM 3513 O O . PHE A 1 422 ? -0.871 -55.042 -51.189 1.00 94.00 422 PHE A O 1
ATOM 3520 N N . ASN A 1 423 ? 0.434 -56.675 -52.027 1.00 92.31 423 ASN A N 1
ATOM 3521 C CA . ASN A 1 423 ? 0.351 -56.214 -53.417 1.00 92.31 423 ASN A CA 1
ATOM 3522 C C . ASN A 1 423 ? -0.999 -56.619 -54.050 1.00 92.31 423 ASN A C 1
ATOM 3524 O O . ASN A 1 423 ? -1.842 -57.234 -53.398 1.00 92.31 423 ASN A O 1
ATOM 3528 N N . GLU A 1 424 ? -1.226 -56.270 -55.319 1.00 90.69 424 GLU A N 1
ATOM 3529 C CA . GLU A 1 424 ? -2.473 -56.613 -56.034 1.00 90.69 424 GLU A CA 1
ATOM 3530 C C . GLU A 1 424 ? -2.702 -58.130 -56.167 1.00 90.69 424 GLU A C 1
ATOM 3532 O O . GLU A 1 424 ? -3.832 -58.565 -56.366 1.00 90.69 424 GLU A O 1
ATOM 3537 N N . LYS A 1 425 ? -1.648 -58.940 -56.001 1.00 93.44 425 LYS A N 1
ATOM 3538 C CA . LYS A 1 425 ? -1.697 -60.408 -56.020 1.00 93.44 425 LYS A CA 1
ATOM 3539 C C . LYS A 1 425 ? -1.908 -61.029 -54.633 1.00 93.44 425 LYS A C 1
ATOM 3541 O O . LYS A 1 425 ? -1.971 -62.248 -54.522 1.00 93.44 425 LYS A O 1
ATOM 3546 N N . GLY A 1 426 ? -2.013 -60.217 -53.577 1.00 91.19 426 GLY A N 1
ATOM 3547 C CA . GLY A 1 426 ? -2.170 -60.695 -52.201 1.00 91.19 426 GLY A CA 1
ATOM 3548 C C . GLY A 1 426 ? -0.872 -61.166 -51.535 1.00 91.19 426 GLY A C 1
ATOM 3549 O O . GLY A 1 426 ? -0.926 -61.774 -50.470 1.00 91.19 426 GLY A O 1
ATOM 3550 N N . GLU A 1 427 ? 0.295 -60.883 -52.116 1.00 94.38 427 GLU A N 1
ATOM 3551 C CA . GLU A 1 427 ? 1.595 -61.246 -51.543 1.00 94.38 427 GLU A CA 1
ATOM 3552 C C . GLU A 1 427 ? 2.063 -60.173 -50.557 1.00 94.38 427 GLU A C 1
ATOM 3554 O O . GLU A 1 427 ? 1.875 -58.974 -50.788 1.00 94.38 427 GLU A O 1
ATOM 3559 N N . VAL A 1 428 ? 2.701 -60.592 -49.461 1.00 94.50 428 VAL A N 1
ATOM 3560 C CA . VAL A 1 428 ? 3.282 -59.661 -48.487 1.00 94.50 428 VAL A CA 1
ATOM 3561 C C . VAL A 1 428 ? 4.489 -58.971 -49.112 1.00 94.50 428 VAL A C 1
ATOM 3563 O O . VAL A 1 428 ? 5.503 -59.598 -49.402 1.00 94.50 428 VAL A O 1
ATOM 3566 N N . VAL A 1 429 ? 4.392 -57.656 -49.264 1.00 96.56 429 VAL A N 1
ATOM 3567 C CA . VAL A 1 429 ? 5.448 -56.797 -49.797 1.00 96.56 429 VAL A CA 1
ATOM 3568 C C . VAL A 1 429 ? 5.733 -55.639 -48.847 1.00 96.56 429 VAL A C 1
ATOM 3570 O O . VAL A 1 429 ? 4.890 -55.209 -48.048 1.00 96.56 429 VAL A O 1
ATOM 3573 N N . LEU A 1 430 ? 6.939 -55.085 -48.948 1.00 96.25 430 LEU A N 1
ATOM 3574 C CA . LEU A 1 430 ? 7.248 -53.804 -48.327 1.00 96.25 430 LEU A CA 1
ATOM 3575 C C . LEU A 1 430 ? 6.582 -52.699 -49.143 1.00 96.25 430 LEU A C 1
ATOM 3577 O O . LEU A 1 430 ? 6.745 -52.623 -50.356 1.00 96.25 430 LEU A O 1
ATOM 3581 N N . LYS A 1 431 ? 5.835 -51.825 -48.473 1.00 94.06 431 LYS A N 1
ATOM 3582 C CA . LYS A 1 431 ? 5.191 -50.664 -49.080 1.00 94.06 431 LYS A CA 1
ATOM 3583 C C . LYS A 1 431 ? 5.773 -49.360 -48.570 1.00 94.06 431 LYS A C 1
ATOM 3585 O O . LYS A 1 431 ? 6.057 -49.203 -47.379 1.00 94.06 431 LYS A O 1
ATOM 3590 N N . LYS A 1 432 ? 5.847 -48.388 -49.473 1.00 92.88 432 LYS A N 1
ATOM 3591 C CA . LYS A 1 432 ? 6.256 -47.012 -49.212 1.00 92.88 432 LYS A CA 1
ATOM 3592 C C . LYS A 1 432 ? 5.096 -46.057 -49.482 1.00 92.88 432 LYS A C 1
ATOM 3594 O O . LYS A 1 432 ? 4.289 -46.266 -50.389 1.00 92.88 432 LYS A O 1
ATOM 3599 N N . LYS A 1 433 ? 4.987 -45.011 -48.664 1.00 90.56 433 LYS A N 1
ATOM 3600 C C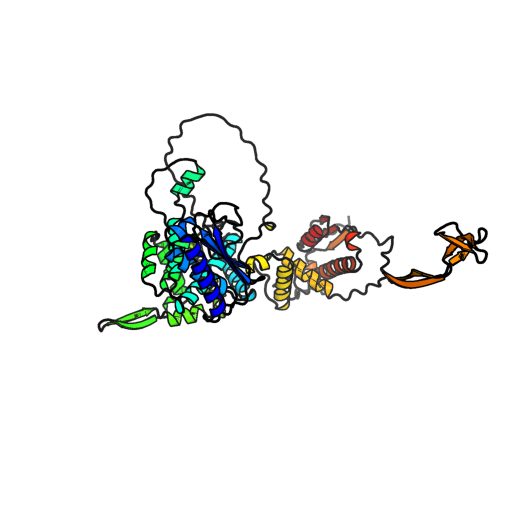A . LYS A 1 433 ? 3.973 -43.961 -48.834 1.00 90.56 433 LYS A CA 1
ATOM 3601 C C . LYS A 1 433 ? 4.185 -43.260 -50.182 1.00 90.56 433 LYS A C 1
ATOM 3603 O O . LYS A 1 433 ? 5.319 -42.919 -50.513 1.00 90.56 433 LYS A O 1
ATOM 3608 N N . ARG A 1 434 ? 3.114 -43.107 -50.968 1.00 85.75 434 ARG A N 1
ATOM 3609 C CA . ARG A 1 434 ? 3.195 -42.642 -52.365 1.00 85.75 434 ARG A CA 1
ATOM 3610 C C . ARG A 1 434 ? 3.076 -41.128 -52.484 1.00 85.75 434 ARG A C 1
ATOM 3612 O O . ARG A 1 434 ? 3.848 -40.522 -53.217 1.00 85.75 434 ARG A O 1
ATOM 3619 N N . TRP A 1 435 ? 2.132 -40.543 -51.757 1.00 85.06 435 TRP A N 1
ATOM 3620 C CA . TRP A 1 435 ? 1.822 -39.122 -51.828 1.00 85.06 435 TRP A CA 1
ATOM 3621 C C . TRP A 1 435 ? 1.771 -38.521 -50.428 1.00 85.06 435 TRP A C 1
ATOM 3623 O O . TRP A 1 435 ? 1.480 -39.215 -49.448 1.00 85.06 435 TRP A O 1
ATOM 3633 N N . HIS A 1 436 ? 2.037 -37.225 -50.334 1.00 84.44 436 HIS A N 1
ATOM 3634 C CA . HIS A 1 436 ? 1.834 -36.449 -49.121 1.00 84.44 436 HIS A CA 1
ATOM 3635 C C . HIS A 1 436 ? 1.136 -35.138 -49.447 1.00 84.44 436 HIS A C 1
ATOM 3637 O O . HIS A 1 436 ? 1.231 -34.621 -50.560 1.00 84.44 436 HIS A O 1
ATOM 3643 N N . HIS A 1 437 ? 0.399 -34.630 -48.466 1.00 86.19 437 HIS A N 1
ATOM 3644 C CA . HIS A 1 437 ? -0.080 -33.262 -48.482 1.00 86.19 437 HIS A CA 1
ATOM 3645 C C . HIS A 1 437 ? 0.847 -32.422 -47.609 1.00 86.19 437 HIS A C 1
ATOM 3647 O O . HIS A 1 437 ? 0.999 -32.690 -46.411 1.00 86.19 437 HIS A O 1
ATOM 3653 N N . ASP A 1 438 ? 1.476 -31.434 -48.235 1.00 89.19 438 ASP A N 1
ATOM 3654 C CA . ASP A 1 438 ? 2.356 -30.490 -47.564 1.00 89.19 438 ASP A CA 1
ATOM 3655 C C . ASP A 1 438 ? 1.572 -29.283 -47.075 1.00 89.19 438 ASP A C 1
ATOM 3657 O O . ASP A 1 438 ? 0.763 -28.721 -47.810 1.00 89.19 438 ASP A O 1
ATOM 3661 N N . MET A 1 439 ? 1.885 -28.838 -45.865 1.00 88.12 439 MET A N 1
ATOM 3662 C CA . MET A 1 439 ? 1.522 -27.510 -45.393 1.00 88.12 439 MET A CA 1
ATOM 3663 C C . MET A 1 439 ? 2.761 -26.627 -45.379 1.00 88.12 439 MET A C 1
ATOM 3665 O O . MET A 1 439 ? 3.848 -27.060 -44.987 1.00 88.12 439 MET A O 1
ATOM 3669 N N . ASN A 1 440 ? 2.581 -25.379 -45.799 1.00 88.94 440 ASN A N 1
ATOM 3670 C CA . ASN A 1 440 ? 3.593 -24.350 -45.639 1.00 88.94 440 ASN A CA 1
ATOM 3671 C C . ASN A 1 440 ? 3.685 -23.992 -44.152 1.00 88.94 440 ASN A C 1
ATOM 3673 O O . ASN A 1 440 ? 2.728 -23.492 -43.566 1.00 88.94 440 ASN A O 1
ATOM 3677 N N . LEU A 1 441 ? 4.833 -24.269 -43.547 1.00 84.00 441 LEU A N 1
ATOM 3678 C CA . LEU A 1 441 ? 5.197 -23.778 -42.230 1.00 84.00 441 LEU A CA 1
ATOM 3679 C C . LEU A 1 441 ? 6.095 -22.565 -42.405 1.00 84.00 441 LEU A C 1
ATOM 3681 O O . LEU A 1 441 ? 7.223 -22.673 -42.894 1.00 84.00 441 LEU A O 1
ATOM 3685 N N . GLU A 1 442 ? 5.596 -21.418 -41.970 1.00 81.12 442 GLU A N 1
ATOM 3686 C CA . GLU A 1 442 ? 6.419 -20.242 -41.747 1.00 81.12 442 GLU A CA 1
ATOM 3687 C C . GLU A 1 442 ? 7.076 -20.367 -40.378 1.00 81.12 442 GLU A C 1
ATOM 3689 O O . GLU A 1 442 ? 6.409 -20.501 -39.351 1.00 81.12 442 GLU A O 1
ATOM 3694 N N . TYR A 1 443 ? 8.402 -20.341 -40.355 1.00 77.38 443 TYR A N 1
ATOM 3695 C CA . TYR A 1 443 ? 9.147 -20.290 -39.109 1.00 77.38 443 TYR A CA 1
ATOM 3696 C C . TYR A 1 443 ? 10.244 -19.239 -39.210 1.00 77.38 443 TYR A C 1
ATOM 3698 O O . TYR A 1 443 ? 10.868 -19.027 -40.255 1.00 77.38 443 TYR A O 1
ATOM 3706 N N . LYS A 1 444 ? 10.476 -18.554 -38.090 1.00 70.56 444 LYS A N 1
ATOM 3707 C CA . LYS A 1 444 ? 11.576 -17.602 -37.963 1.00 70.56 444 LYS A CA 1
ATOM 3708 C C . LYS A 1 444 ? 12.870 -18.396 -37.867 1.00 70.56 444 LYS A C 1
ATOM 3710 O O . LYS A 1 444 ? 13.065 -19.159 -36.918 1.00 70.56 444 LYS A O 1
ATOM 3715 N N . VAL A 1 445 ? 13.750 -18.241 -38.850 1.00 66.88 445 VAL A N 1
ATOM 3716 C CA . VAL A 1 445 ? 15.074 -18.856 -38.784 1.00 66.88 445 VAL A CA 1
ATOM 3717 C C . VAL A 1 445 ? 15.945 -17.954 -37.934 1.00 66.88 445 VAL A C 1
ATOM 3719 O O . VAL A 1 445 ? 16.273 -16.846 -38.337 1.00 66.88 445 VAL A O 1
ATOM 3722 N N . ALA A 1 446 ? 16.330 -18.426 -36.750 1.00 62.19 446 ALA A N 1
ATOM 3723 C CA . ALA A 1 446 ? 17.427 -17.793 -36.038 1.00 62.19 446 ALA A CA 1
ATOM 3724 C C . ALA A 1 446 ? 18.700 -18.049 -36.852 1.00 62.19 446 ALA A C 1
ATOM 3726 O O . ALA A 1 446 ? 19.123 -19.204 -36.963 1.00 62.19 446 ALA A O 1
ATOM 3727 N N . GLU A 1 447 ? 19.278 -17.008 -37.447 1.00 61.84 447 GLU A N 1
ATOM 3728 C CA . GLU A 1 447 ? 20.539 -17.142 -38.168 1.00 61.84 447 GLU A CA 1
ATOM 3729 C C . GLU A 1 447 ? 21.589 -17.785 -37.255 1.00 61.84 447 GLU A C 1
ATOM 3731 O O . GLU A 1 447 ? 21.840 -17.345 -36.128 1.00 61.84 447 GLU A O 1
ATOM 3736 N N . LYS A 1 448 ? 22.188 -18.882 -37.728 1.00 58.16 448 LYS A N 1
ATOM 3737 C CA . LYS A 1 448 ? 23.429 -19.380 -37.138 1.00 58.16 448 LYS A CA 1
ATOM 3738 C C . LYS A 1 448 ? 24.508 -18.353 -37.471 1.00 58.16 448 LYS A C 1
ATOM 3740 O O . LYS A 1 448 ? 24.740 -18.105 -38.647 1.00 58.16 448 LYS A O 1
ATOM 3745 N N . GLY A 1 449 ? 25.152 -17.796 -36.448 1.00 61.72 449 GLY A N 1
ATOM 3746 C CA . GLY A 1 449 ? 26.225 -16.813 -36.621 1.00 61.72 449 GLY A CA 1
ATOM 3747 C C . GLY A 1 449 ? 25.824 -15.356 -36.396 1.00 61.72 449 GLY A C 1
ATOM 3748 O O . GLY A 1 449 ? 26.600 -14.485 -36.772 1.00 61.72 449 GLY A O 1
ATOM 3749 N N . PHE A 1 450 ? 24.667 -15.071 -35.774 1.00 66.62 450 PHE A N 1
ATOM 3750 C CA . PHE A 1 450 ? 24.401 -13.709 -35.299 1.00 66.62 450 PHE A CA 1
ATOM 3751 C C . PHE A 1 450 ? 25.573 -13.249 -34.411 1.00 66.62 450 PHE A C 1
ATOM 3753 O O . PHE A 1 450 ? 25.952 -14.004 -33.506 1.00 66.62 450 PHE A O 1
ATOM 3760 N N . PRO A 1 451 ? 26.171 -12.073 -34.674 1.00 67.00 451 PRO A N 1
ATOM 3761 C CA . PRO A 1 451 ? 27.346 -11.626 -33.946 1.00 67.00 451 PRO A CA 1
ATOM 3762 C C . PRO A 1 451 ? 27.031 -11.549 -32.453 1.00 67.00 451 PRO A C 1
ATOM 3764 O O . PRO A 1 451 ? 26.038 -10.949 -32.032 1.00 67.00 451 PRO A O 1
ATOM 3767 N N . GLU A 1 452 ? 27.874 -12.182 -31.639 1.00 66.88 452 GLU A N 1
ATOM 3768 C CA . GLU A 1 452 ? 27.757 -12.080 -30.193 1.00 66.88 452 GLU A CA 1
ATOM 3769 C C . GLU A 1 452 ? 28.171 -10.662 -29.787 1.00 66.88 452 GLU A C 1
ATOM 3771 O O . GLU A 1 452 ? 29.354 -10.321 -29.769 1.00 66.88 452 GLU A O 1
ATOM 3776 N N . VAL A 1 453 ? 27.192 -9.810 -29.488 1.00 69.12 453 VAL A N 1
ATOM 3777 C CA . VAL A 1 453 ? 27.462 -8.477 -28.943 1.00 69.12 453 VAL A CA 1
ATOM 3778 C C . VAL A 1 453 ? 27.830 -8.627 -27.478 1.00 69.12 453 VAL A C 1
ATOM 3780 O O . VAL A 1 453 ? 26.972 -8.559 -26.608 1.00 69.12 453 VAL A O 1
ATOM 3783 N N . ARG A 1 454 ? 29.120 -8.859 -27.231 1.00 69.19 454 ARG A N 1
ATOM 3784 C CA . ARG A 1 454 ? 29.674 -9.066 -25.887 1.00 69.19 454 ARG A CA 1
ATOM 3785 C C . ARG A 1 454 ? 29.755 -7.787 -25.063 1.00 69.19 454 ARG A C 1
ATOM 3787 O O . ARG A 1 454 ? 29.776 -7.859 -23.836 1.00 69.19 454 ARG A O 1
ATOM 3794 N N . PHE A 1 455 ? 29.852 -6.634 -25.725 1.00 72.38 455 PHE A N 1
ATOM 3795 C CA . PHE A 1 455 ? 30.303 -5.399 -25.096 1.00 72.38 455 PHE A CA 1
ATOM 3796 C C . PHE A 1 455 ? 29.688 -4.160 -25.748 1.00 72.38 455 PHE A C 1
ATOM 3798 O O . PHE A 1 455 ? 29.732 -4.013 -26.968 1.00 72.38 455 PHE A O 1
ATOM 3805 N N . VAL A 1 456 ? 29.144 -3.265 -24.929 1.00 83.88 456 VAL A N 1
ATOM 3806 C CA . VAL A 1 456 ? 28.689 -1.929 -25.326 1.00 83.88 456 VAL A CA 1
ATOM 3807 C C . VAL A 1 456 ? 29.472 -0.904 -24.515 1.00 83.88 456 VAL A C 1
ATOM 3809 O O . VAL A 1 456 ? 29.532 -1.016 -23.294 1.00 83.88 456 VAL A O 1
ATOM 3812 N N . MET A 1 457 ? 30.051 0.092 -25.180 1.00 90.88 457 MET A N 1
ATOM 3813 C CA . MET A 1 457 ? 30.688 1.235 -24.524 1.00 90.88 457 MET A CA 1
ATOM 3814 C C . MET A 1 457 ? 29.761 2.439 -24.613 1.00 90.88 457 MET A C 1
ATOM 3816 O O . MET A 1 457 ? 29.325 2.785 -25.710 1.00 90.88 457 MET A O 1
ATOM 3820 N N . ILE A 1 458 ? 29.454 3.058 -23.477 1.00 94.00 458 ILE A N 1
ATOM 3821 C CA . ILE A 1 458 ? 28.658 4.284 -23.422 1.00 94.00 458 ILE A CA 1
ATOM 3822 C C . ILE A 1 458 ? 29.506 5.390 -22.800 1.00 94.00 458 ILE A C 1
ATOM 3824 O O . ILE A 1 458 ? 29.982 5.247 -21.672 1.00 94.00 458 ILE A O 1
ATOM 3828 N N . ASP A 1 459 ? 29.661 6.479 -23.552 1.00 94.50 459 ASP A N 1
ATOM 3829 C CA . ASP A 1 459 ? 30.257 7.725 -23.076 1.00 94.50 459 ASP A CA 1
ATOM 3830 C C . ASP A 1 459 ? 29.335 8.361 -22.030 1.00 94.50 459 ASP A C 1
ATOM 3832 O O . ASP A 1 459 ? 28.131 8.530 -22.253 1.00 94.50 459 ASP A O 1
ATOM 3836 N N . THR A 1 460 ? 29.902 8.695 -20.877 1.00 95.56 460 THR A N 1
ATOM 3837 C CA . THR A 1 460 ? 29.218 9.410 -19.801 1.00 95.56 460 THR A CA 1
ATOM 3838 C C . THR A 1 460 ? 29.961 10.667 -19.381 1.00 95.56 460 THR A C 1
ATOM 3840 O O . THR A 1 460 ? 29.797 11.094 -18.247 1.00 95.56 460 THR A O 1
ATOM 3843 N N . SER A 1 461 ? 30.748 11.270 -20.272 1.00 94.94 461 SER A N 1
ATOM 3844 C CA . SER A 1 461 ? 31.393 12.568 -20.064 1.00 94.94 461 SER A CA 1
ATOM 3845 C C . SER A 1 461 ? 30.384 13.677 -19.738 1.00 94.94 461 SER A C 1
ATOM 3847 O O . SER A 1 461 ? 29.191 13.585 -20.048 1.00 94.94 461 SER A O 1
ATOM 3849 N N . GLY A 1 462 ? 30.848 14.768 -19.129 1.00 93.88 462 GLY A N 1
ATOM 3850 C CA . GLY A 1 462 ? 30.021 15.925 -18.778 1.00 93.88 462 GLY A CA 1
ATOM 3851 C C . GLY A 1 462 ? 29.236 16.479 -19.971 1.00 93.88 462 GLY A C 1
ATOM 3852 O O . GLY A 1 462 ? 28.052 16.790 -19.834 1.00 93.88 462 GLY A O 1
ATOM 3853 N N . SER A 1 463 ? 29.839 16.466 -21.165 1.00 94.44 463 SER A N 1
ATOM 3854 C CA . SER A 1 463 ? 29.207 16.910 -22.416 1.00 94.44 463 SER A CA 1
ATOM 3855 C C . SER A 1 463 ? 27.965 16.093 -22.804 1.00 94.44 463 SER A C 1
ATOM 3857 O O . SER A 1 463 ? 27.123 16.564 -23.572 1.00 94.44 463 SER A O 1
ATOM 3859 N N . MET A 1 464 ? 27.813 14.877 -22.265 1.00 96.81 464 MET A N 1
ATOM 3860 C CA . MET A 1 464 ? 26.651 14.022 -22.503 1.00 96.81 464 MET A CA 1
ATOM 3861 C C . MET A 1 464 ? 25.402 14.500 -21.752 1.00 96.81 464 MET A C 1
ATOM 3863 O O . MET A 1 464 ? 24.291 14.106 -22.120 1.00 96.81 464 MET A O 1
ATOM 3867 N N . LYS A 1 465 ? 25.554 15.372 -20.741 1.00 96.12 465 LYS A N 1
ATOM 3868 C CA . LYS A 1 465 ? 24.426 16.052 -20.082 1.00 96.12 465 LYS A CA 1
ATOM 3869 C C . LYS A 1 465 ? 23.764 17.079 -20.989 1.00 96.12 465 LYS A C 1
ATOM 3871 O O . LYS A 1 465 ? 22.580 17.324 -20.822 1.00 96.12 465 LYS A O 1
ATOM 3876 N N . GLU A 1 466 ? 24.501 17.670 -21.920 1.00 96.81 466 GLU A N 1
ATOM 3877 C CA . GLU A 1 466 ? 24.004 18.725 -22.801 1.00 96.81 466 GLU A CA 1
ATOM 3878 C C . GLU A 1 466 ? 23.012 18.179 -23.829 1.00 96.81 466 GLU A C 1
ATOM 3880 O O . GLU A 1 466 ? 22.959 16.979 -24.114 1.00 96.81 466 GLU A O 1
ATOM 3885 N N . ASN A 1 467 ? 22.251 19.072 -24.454 1.00 97.06 467 ASN A N 1
ATOM 3886 C CA . ASN A 1 467 ? 21.446 18.727 -25.618 1.00 97.06 467 ASN A CA 1
ATOM 3887 C C . ASN A 1 467 ? 22.320 18.411 -26.856 1.00 97.06 467 ASN A C 1
ATOM 3889 O O . ASN A 1 467 ? 23.519 18.697 -26.851 1.00 97.06 467 ASN A O 1
ATOM 3893 N N . PRO A 1 468 ? 21.762 17.852 -27.949 1.00 96.00 468 PRO A N 1
ATOM 3894 C CA . PRO A 1 468 ? 22.537 17.506 -29.146 1.00 96.00 468 PRO A CA 1
ATOM 3895 C C . PRO A 1 468 ? 23.339 18.655 -29.771 1.00 96.00 468 PRO A C 1
ATOM 3897 O O . PRO A 1 468 ? 24.323 18.397 -30.455 1.00 96.00 468 PRO A O 1
ATOM 3900 N N . ASN A 1 469 ? 22.946 19.905 -29.514 1.00 95.38 469 ASN A N 1
ATOM 3901 C CA . ASN A 1 469 ? 23.608 21.105 -30.024 1.00 95.38 469 ASN A CA 1
ATOM 3902 C C . ASN A 1 469 ? 24.631 21.699 -29.035 1.00 95.38 469 ASN A C 1
ATOM 3904 O O . ASN A 1 469 ? 25.167 22.770 -29.304 1.00 95.38 469 ASN A O 1
ATOM 3908 N N . GLY A 1 470 ? 24.880 21.044 -27.896 1.00 92.50 470 GLY A N 1
ATOM 3909 C CA . GLY A 1 470 ? 25.834 21.494 -26.878 1.00 92.50 470 GLY A CA 1
ATOM 3910 C C . GLY A 1 470 ? 25.315 22.580 -25.929 1.00 92.50 470 GLY A C 1
ATOM 3911 O O . GLY A 1 470 ? 26.098 23.376 -25.430 1.00 92.50 470 GLY A O 1
ATOM 3912 N N . GLY A 1 471 ? 23.998 22.664 -25.712 1.00 93.44 471 GLY A N 1
ATOM 3913 C CA . GLY A 1 471 ? 23.386 23.639 -24.799 1.00 93.44 471 GLY A CA 1
ATOM 3914 C C . GLY A 1 471 ? 22.583 23.018 -23.653 1.00 93.44 471 GLY A C 1
ATOM 3915 O O . GLY A 1 471 ? 22.275 21.826 -23.658 1.00 93.44 471 GLY A O 1
ATOM 3916 N N . ASP A 1 472 ? 22.150 23.863 -22.715 1.00 93.12 472 ASP A N 1
ATOM 3917 C CA . ASP A 1 472 ? 21.484 23.453 -21.464 1.00 93.12 472 ASP A CA 1
ATOM 3918 C C . ASP A 1 472 ? 19.991 23.110 -21.608 1.00 93.12 472 ASP A C 1
ATOM 3920 O O . ASP A 1 472 ? 19.342 22.685 -20.652 1.00 93.12 472 ASP A O 1
ATOM 3924 N N . ASN A 1 473 ? 19.406 23.279 -22.800 1.00 95.50 473 ASN A N 1
ATOM 3925 C CA . ASN A 1 473 ? 18.000 22.945 -23.042 1.00 95.50 473 ASN A CA 1
ATOM 3926 C C . ASN A 1 473 ? 17.803 21.428 -23.211 1.00 95.50 473 ASN A C 1
ATOM 3928 O O . ASN A 1 473 ? 17.577 20.922 -24.317 1.00 95.50 473 ASN A O 1
ATOM 3932 N N . VAL A 1 474 ? 17.914 20.714 -22.096 1.00 95.81 474 VAL A N 1
ATOM 3933 C CA . VAL A 1 474 ? 17.837 19.249 -21.990 1.00 95.81 474 VAL A CA 1
ATOM 3934 C C . VAL A 1 474 ? 16.410 18.747 -21.756 1.00 95.81 474 VAL A C 1
ATOM 3936 O O . VAL A 1 474 ? 16.184 17.545 -21.639 1.00 95.81 474 VAL A O 1
ATOM 3939 N N . GLY A 1 475 ? 15.426 19.648 -21.738 1.00 94.81 475 GLY A N 1
ATOM 3940 C CA . GLY A 1 475 ? 14.025 19.326 -21.479 1.00 94.81 475 GLY A CA 1
ATOM 3941 C C . GLY A 1 475 ? 13.735 19.037 -20.003 1.00 94.81 475 GLY A C 1
ATOM 3942 O O . GLY A 1 475 ? 14.456 19.483 -19.114 1.00 94.81 475 GLY A O 1
ATOM 3943 N N . ASP A 1 476 ? 12.645 18.312 -19.742 1.00 93.75 476 ASP A N 1
ATOM 3944 C CA . ASP A 1 476 ? 12.191 18.011 -18.382 1.00 93.75 476 ASP A CA 1
ATOM 3945 C C . ASP A 1 476 ? 13.148 17.059 -17.645 1.00 93.75 476 ASP A C 1
ATOM 3947 O O . ASP A 1 476 ? 13.396 15.937 -18.094 1.00 93.75 476 ASP A O 1
ATOM 3951 N N . THR A 1 477 ? 13.648 17.509 -16.493 1.00 94.62 477 THR A N 1
ATOM 3952 C CA . THR A 1 477 ? 14.531 16.754 -15.592 1.00 94.62 477 THR A CA 1
ATOM 3953 C C . THR A 1 477 ? 13.810 16.197 -14.362 1.00 94.62 477 THR A C 1
ATOM 3955 O O . THR A 1 477 ? 14.428 15.554 -13.514 1.00 94.62 477 THR A O 1
ATOM 3958 N N . SER A 1 478 ? 12.494 16.418 -14.249 1.00 90.69 478 SER A N 1
ATOM 3959 C CA . SER A 1 478 ? 11.686 16.022 -13.090 1.00 90.69 478 SER A CA 1
ATOM 3960 C C . SER A 1 478 ? 11.671 14.507 -12.853 1.00 90.69 478 SER A C 1
ATOM 3962 O O . SER A 1 478 ? 11.595 14.057 -11.704 1.00 90.69 478 SER A O 1
ATOM 3964 N N . TYR A 1 479 ? 11.763 13.729 -13.936 1.00 94.31 479 TYR A N 1
ATOM 3965 C CA . TYR A 1 479 ? 11.745 12.267 -13.917 1.00 94.31 479 TYR A CA 1
ATOM 3966 C C . TYR A 1 479 ? 13.076 11.653 -14.371 1.00 94.31 479 TYR A C 1
ATOM 3968 O O . TYR A 1 479 ? 13.597 10.760 -13.706 1.00 94.31 479 TYR A O 1
ATOM 3976 N N . ILE A 1 480 ? 13.633 12.127 -15.493 1.00 96.00 480 ILE A N 1
ATOM 3977 C CA . ILE A 1 480 ? 14.929 11.691 -16.033 1.00 96.00 480 ILE A CA 1
ATOM 3978 C C . ILE A 1 480 ? 15.972 12.748 -15.649 1.00 96.00 480 ILE A C 1
ATOM 3980 O O . ILE A 1 480 ? 15.926 13.836 -16.214 1.00 96.00 480 ILE A O 1
ATOM 3984 N N . PRO A 1 481 ? 16.926 12.477 -14.739 1.00 95.44 481 PRO A N 1
ATOM 3985 C CA . PRO A 1 481 ? 17.770 13.537 -14.168 1.00 95.44 481 PRO A CA 1
ATOM 3986 C C . PRO A 1 481 ? 18.639 14.300 -15.171 1.00 95.44 481 PRO A C 1
ATOM 3988 O O . PRO A 1 481 ? 18.956 15.463 -14.951 1.00 95.44 481 PRO A O 1
ATOM 3991 N N . TRP A 1 482 ? 19.018 13.657 -16.274 1.00 95.94 482 TRP A N 1
ATOM 3992 C CA . TRP A 1 482 ? 19.775 14.271 -17.369 1.00 95.94 482 TRP A CA 1
ATOM 3993 C C . TRP A 1 482 ? 18.886 14.864 -18.468 1.00 95.94 482 TRP A C 1
ATOM 3995 O O . TRP A 1 482 ? 19.389 15.238 -19.519 1.00 95.94 482 TRP A O 1
ATOM 4005 N N . GLY A 1 483 ? 17.572 14.936 -18.264 1.00 96.62 483 GLY A N 1
ATOM 4006 C CA . GLY A 1 483 ? 16.629 15.511 -19.216 1.00 96.62 483 GLY A CA 1
ATOM 4007 C C . GLY A 1 483 ? 16.232 14.569 -20.356 1.00 96.62 483 GLY A C 1
ATOM 4008 O O . GLY A 1 483 ? 16.945 13.627 -20.701 1.00 96.62 483 GLY A O 1
ATOM 4009 N N . ILE A 1 484 ? 15.065 14.828 -20.950 1.00 96.88 484 ILE A N 1
ATOM 4010 C CA . ILE A 1 484 ? 14.513 14.077 -22.095 1.00 96.88 484 ILE A CA 1
ATOM 4011 C C . ILE A 1 484 ? 15.140 14.452 -23.450 1.00 96.88 484 ILE A C 1
ATOM 4013 O O . ILE A 1 484 ? 14.784 13.879 -24.473 1.00 96.88 484 ILE A O 1
ATOM 4017 N N . ASN A 1 485 ? 16.030 15.441 -23.481 1.00 97.38 485 ASN A N 1
ATOM 4018 C CA . ASN A 1 485 ? 16.665 15.954 -24.693 1.00 97.38 485 ASN A CA 1
ATOM 4019 C C . ASN A 1 485 ? 18.190 16.071 -24.551 1.00 97.38 485 ASN A C 1
ATOM 4021 O O . ASN A 1 485 ? 18.802 16.853 -25.269 1.00 97.38 485 ASN A O 1
ATOM 4025 N N . SER A 1 486 ? 18.828 15.344 -23.634 1.00 98.00 486 SER A N 1
ATOM 4026 C CA . SER A 1 486 ? 20.296 15.288 -23.592 1.00 98.00 486 SER A CA 1
ATOM 4027 C C . SER A 1 486 ? 20.873 14.244 -24.545 1.00 98.00 486 SER A C 1
ATOM 4029 O O . SER A 1 486 ? 20.206 13.270 -24.906 1.00 98.00 486 SER A O 1
ATOM 4031 N N . LYS A 1 487 ? 22.146 14.401 -24.924 1.00 98.12 487 LYS A N 1
ATOM 4032 C CA . LYS A 1 487 ? 22.896 13.398 -25.701 1.00 98.12 487 LYS A CA 1
ATOM 4033 C C . LYS A 1 487 ? 22.847 12.033 -25.006 1.00 98.12 487 LYS A C 1
ATOM 4035 O O . LYS A 1 487 ? 22.619 11.016 -25.661 1.00 98.12 487 LYS A O 1
ATOM 4040 N N . TYR A 1 488 ? 22.963 12.017 -23.675 1.00 97.69 488 TYR A N 1
ATOM 4041 C CA . TYR A 1 488 ? 22.877 10.791 -22.886 1.00 97.69 488 TYR A CA 1
ATOM 4042 C C . TYR A 1 488 ? 21.508 10.110 -22.961 1.00 97.69 488 TYR A C 1
ATOM 4044 O O . TYR A 1 488 ? 21.437 8.885 -23.079 1.00 97.69 488 TYR A O 1
ATOM 4052 N N . HIS A 1 489 ? 20.414 10.880 -22.957 1.00 97.38 489 HIS A N 1
ATOM 4053 C CA . HIS A 1 489 ? 19.073 10.327 -23.155 1.00 97.38 489 HIS A CA 1
ATOM 4054 C C . HIS A 1 489 ? 18.969 9.556 -24.474 1.00 97.38 489 HIS A C 1
ATOM 4056 O O . HIS A 1 489 ? 18.499 8.417 -24.488 1.00 97.38 489 HIS A O 1
ATOM 4062 N N . TYR A 1 490 ? 19.456 10.142 -25.569 1.00 96.94 490 TYR A N 1
ATOM 4063 C CA . TYR A 1 490 ? 19.435 9.498 -26.881 1.00 96.94 490 TYR A CA 1
ATOM 4064 C C . TYR A 1 490 ? 20.362 8.277 -26.954 1.00 96.94 490 TYR A C 1
ATOM 4066 O O . TYR A 1 490 ? 19.971 7.261 -27.530 1.00 96.94 490 TYR A O 1
ATOM 4074 N N . ALA A 1 491 ? 21.543 8.330 -26.328 1.00 96.44 491 ALA A N 1
ATOM 4075 C CA . ALA A 1 491 ? 22.456 7.188 -26.242 1.00 96.44 491 ALA A CA 1
ATOM 4076 C C . ALA A 1 491 ? 21.816 6.001 -25.500 1.00 96.44 491 ALA A C 1
ATOM 4078 O O . ALA A 1 491 ? 21.834 4.869 -25.991 1.00 96.44 491 ALA A O 1
ATOM 4079 N N . LEU A 1 492 ? 21.171 6.260 -24.358 1.00 96.38 492 LEU A N 1
ATOM 4080 C CA . LEU A 1 492 ? 20.422 5.236 -23.632 1.00 96.38 492 LEU A CA 1
ATOM 4081 C C . LEU A 1 492 ? 19.229 4.722 -24.425 1.00 96.38 492 LEU A C 1
ATOM 4083 O O . LEU A 1 492 ? 18.991 3.517 -24.447 1.00 96.38 492 LEU A O 1
ATOM 4087 N N . LEU A 1 493 ? 18.488 5.600 -25.098 1.00 96.00 493 LEU A N 1
ATOM 4088 C CA . LEU A 1 493 ? 17.350 5.196 -25.912 1.00 96.00 493 LEU A CA 1
ATOM 4089 C C . LEU A 1 493 ? 17.783 4.281 -27.067 1.00 96.00 493 LEU A C 1
ATOM 4091 O O . LEU A 1 493 ? 17.128 3.271 -27.319 1.00 96.00 493 LEU A O 1
ATOM 4095 N N . ALA A 1 494 ? 18.912 4.579 -27.715 1.00 94.25 494 ALA A N 1
ATOM 4096 C CA . ALA A 1 494 ? 19.509 3.715 -28.729 1.00 94.25 494 ALA A CA 1
ATOM 4097 C C . ALA A 1 494 ? 19.928 2.358 -28.141 1.00 94.25 494 ALA A C 1
ATOM 4099 O O . ALA A 1 494 ? 19.631 1.314 -28.724 1.00 94.25 494 ALA A O 1
ATOM 4100 N N . TRP A 1 495 ? 20.552 2.353 -26.961 1.00 95.06 495 TRP A N 1
ATOM 4101 C CA . TRP A 1 495 ? 20.969 1.122 -26.295 1.00 95.06 495 TRP A CA 1
ATOM 4102 C C . TRP A 1 495 ? 19.783 0.248 -25.852 1.00 95.06 495 TRP A C 1
ATOM 4104 O O . TRP A 1 495 ? 19.748 -0.945 -26.154 1.00 95.06 495 TRP A O 1
ATOM 4114 N N . TYR A 1 496 ? 18.761 0.825 -25.216 1.00 95.62 496 TYR A N 1
ATOM 4115 C CA . TYR A 1 496 ? 17.529 0.106 -24.876 1.00 95.62 496 TYR A CA 1
ATOM 4116 C C . TYR A 1 496 ? 16.762 -0.336 -26.126 1.00 95.62 496 TYR A C 1
ATOM 4118 O O . TYR A 1 496 ? 16.200 -1.430 -26.137 1.00 95.62 496 TYR A O 1
ATOM 4126 N N . GLY A 1 497 ? 16.771 0.467 -27.194 1.00 94.06 497 GLY A N 1
ATOM 4127 C CA . GLY A 1 497 ? 16.258 0.081 -28.508 1.00 94.06 497 GLY A CA 1
ATOM 4128 C C . GLY A 1 497 ? 16.963 -1.161 -29.045 1.00 94.06 497 GLY A C 1
ATOM 4129 O O . GLY A 1 497 ? 16.313 -2.116 -29.462 1.00 94.06 497 GLY A O 1
ATOM 4130 N N . PHE A 1 498 ? 18.290 -1.208 -28.950 1.00 91.62 498 PHE A N 1
ATOM 4131 C CA . PHE A 1 498 ? 19.073 -2.382 -29.319 1.00 91.62 498 PHE A CA 1
ATOM 4132 C C . PHE A 1 498 ? 18.729 -3.613 -28.460 1.00 91.62 498 PHE A C 1
ATOM 4134 O O . PHE A 1 498 ? 18.519 -4.702 -28.998 1.00 91.62 498 PHE A O 1
ATOM 4141 N N . VAL A 1 499 ? 18.582 -3.459 -27.140 1.00 92.38 499 VAL A N 1
ATOM 4142 C CA . VAL A 1 499 ? 18.129 -4.548 -26.251 1.00 92.38 499 VAL A CA 1
ATOM 4143 C C . VAL A 1 499 ? 16.732 -5.041 -26.645 1.00 92.38 499 VAL A C 1
ATOM 4145 O O . VAL A 1 499 ? 16.487 -6.248 -26.702 1.00 92.38 499 VAL A O 1
ATOM 4148 N N . GLU A 1 500 ? 15.818 -4.125 -26.960 1.00 91.44 500 GLU A N 1
ATOM 4149 C CA . GLU A 1 500 ? 14.463 -4.444 -27.404 1.00 91.44 500 GLU A CA 1
ATOM 4150 C C . GLU A 1 500 ? 14.465 -5.181 -28.749 1.00 91.44 500 GLU A C 1
ATOM 4152 O O . GLU A 1 500 ? 13.768 -6.185 -28.898 1.00 91.44 500 GLU A O 1
ATOM 4157 N N . TYR A 1 501 ? 15.307 -4.761 -29.693 1.00 88.88 501 TYR A N 1
ATOM 4158 C CA . TYR A 1 501 ? 15.532 -5.463 -30.954 1.00 88.88 501 TYR A CA 1
ATOM 4159 C C . TYR A 1 501 ? 16.007 -6.902 -30.726 1.00 88.88 501 TYR A C 1
ATOM 4161 O O . TYR A 1 501 ? 15.440 -7.845 -31.287 1.00 88.88 501 TYR A O 1
ATOM 4169 N N . LEU A 1 502 ? 17.008 -7.101 -29.861 1.00 87.81 502 LEU A N 1
ATOM 4170 C CA . LEU A 1 502 ? 17.489 -8.439 -29.513 1.00 87.81 502 LEU A CA 1
ATOM 4171 C C . LEU A 1 502 ? 16.384 -9.283 -28.866 1.00 87.81 502 LEU A C 1
ATOM 4173 O O . LEU A 1 502 ? 16.290 -10.487 -29.125 1.00 87.81 502 LEU A O 1
ATOM 4177 N N . ARG A 1 503 ? 15.530 -8.669 -28.039 1.00 88.50 503 ARG A N 1
ATOM 4178 C CA . ARG A 1 503 ? 14.388 -9.331 -27.398 1.00 88.50 503 ARG A CA 1
ATOM 4179 C C . ARG A 1 503 ? 13.343 -9.779 -28.423 1.00 88.50 503 ARG A C 1
ATOM 4181 O O . ARG A 1 503 ? 12.950 -10.944 -28.401 1.00 88.50 503 ARG A O 1
ATOM 4188 N N . GLN A 1 504 ? 12.934 -8.895 -29.334 1.00 84.94 504 GLN A N 1
ATOM 4189 C CA . GLN A 1 504 ? 11.923 -9.165 -30.370 1.00 84.94 504 GLN A CA 1
ATOM 4190 C C . GLN A 1 504 ? 12.354 -10.253 -31.364 1.00 84.94 504 GLN A C 1
ATOM 4192 O O . GLN A 1 504 ? 11.517 -10.999 -31.877 1.00 84.94 504 GLN A O 1
ATOM 4197 N N . ASN A 1 505 ? 13.663 -10.382 -31.592 1.00 82.94 505 ASN A N 1
ATOM 4198 C CA . ASN A 1 505 ? 14.250 -11.390 -32.475 1.00 82.94 505 ASN A CA 1
ATOM 4199 C C . ASN A 1 505 ? 14.688 -12.675 -31.748 1.00 82.94 505 ASN A C 1
ATOM 4201 O O . ASN A 1 505 ? 15.303 -13.546 -32.359 1.00 82.94 505 ASN A O 1
ATOM 4205 N N . TYR A 1 506 ? 14.370 -12.830 -30.455 1.00 84.38 506 TYR A N 1
ATOM 4206 C CA . TYR A 1 506 ? 14.774 -13.977 -29.623 1.00 84.38 506 TYR A CA 1
ATOM 4207 C C . TYR A 1 506 ? 16.298 -14.201 -29.548 1.00 84.38 506 TYR A C 1
ATOM 4209 O O . TYR A 1 506 ? 16.766 -15.308 -29.268 1.00 84.38 506 TYR A O 1
ATOM 4217 N N . LEU A 1 507 ? 17.079 -13.143 -29.775 1.00 84.50 507 LEU A N 1
ATOM 4218 C CA . LEU A 1 507 ? 18.541 -13.150 -29.730 1.00 84.50 507 LEU A CA 1
ATOM 4219 C C . LEU A 1 507 ? 19.067 -12.859 -28.324 1.00 84.50 507 LEU A C 1
ATOM 4221 O O . LEU A 1 507 ? 20.139 -13.331 -27.967 1.00 84.50 507 LEU A O 1
ATOM 4225 N N . LEU A 1 508 ? 18.285 -12.170 -27.486 1.00 86.88 508 LEU A N 1
ATOM 4226 C CA . LEU A 1 508 ? 18.698 -11.779 -26.134 1.00 86.88 508 LEU A CA 1
ATOM 4227 C C . LEU A 1 508 ? 19.125 -12.967 -25.252 1.00 86.88 508 LEU A C 1
ATOM 4229 O O . LEU A 1 508 ? 20.033 -12.833 -24.447 1.00 86.88 508 LEU A O 1
ATOM 4233 N N . LYS A 1 509 ? 18.513 -14.148 -25.432 1.00 84.31 509 LYS A N 1
ATOM 4234 C CA . LYS A 1 509 ? 18.886 -15.376 -24.698 1.00 84.31 509 LYS A CA 1
ATOM 4235 C C . LYS A 1 509 ? 20.198 -16.012 -25.180 1.00 84.31 509 LYS A C 1
ATOM 4237 O O . LYS A 1 509 ? 20.711 -16.901 -24.513 1.00 84.31 509 LYS A O 1
ATOM 4242 N N . LYS A 1 510 ? 20.687 -15.621 -26.360 1.00 82.38 510 LYS A N 1
ATOM 4243 C CA . LYS A 1 510 ? 21.891 -16.170 -27.004 1.00 82.38 510 LYS A CA 1
ATOM 4244 C C . LYS A 1 510 ? 23.092 -15.229 -26.919 1.00 82.38 510 LYS A C 1
ATOM 4246 O O . LYS A 1 510 ? 24.193 -15.650 -27.252 1.00 82.38 510 LYS A O 1
ATOM 4251 N N . THR A 1 511 ? 22.875 -13.987 -26.499 1.00 83.12 511 THR A N 1
ATOM 4252 C CA . THR A 1 511 ? 23.902 -12.948 -26.453 1.00 83.12 511 THR A CA 1
ATOM 4253 C C . THR A 1 511 ? 24.205 -12.591 -25.007 1.00 83.12 511 THR A C 1
ATOM 4255 O O . THR A 1 511 ? 23.296 -12.314 -24.225 1.00 83.12 511 THR A O 1
ATOM 4258 N N . THR A 1 512 ? 25.486 -12.564 -24.649 1.00 84.00 512 THR A N 1
ATOM 4259 C CA . THR A 1 512 ? 25.937 -12.030 -23.364 1.00 84.00 512 THR A CA 1
ATOM 4260 C C . THR A 1 512 ? 26.121 -10.521 -23.484 1.00 84.00 512 THR A C 1
ATOM 4262 O O . THR A 1 512 ? 26.946 -10.064 -24.257 1.00 84.00 512 THR A O 1
ATOM 4265 N N . ILE A 1 513 ? 25.347 -9.724 -22.743 1.00 89.19 513 ILE A N 1
ATOM 4266 C CA . ILE A 1 513 ? 25.477 -8.260 -22.780 1.00 89.19 513 ILE A CA 1
ATOM 4267 C C . ILE A 1 513 ? 26.352 -7.818 -21.611 1.00 89.19 513 ILE A C 1
ATOM 4269 O O . ILE A 1 513 ? 25.997 -8.031 -20.451 1.00 89.19 513 ILE A O 1
ATOM 4273 N N . SER A 1 514 ? 27.481 -7.188 -21.927 1.00 90.94 514 SER A N 1
ATOM 4274 C CA . SER A 1 514 ? 28.288 -6.423 -20.975 1.00 90.94 514 SER A CA 1
ATOM 4275 C C . SER A 1 514 ? 28.287 -4.956 -21.380 1.00 90.94 514 SER A C 1
ATOM 4277 O O . SER A 1 514 ? 28.180 -4.634 -22.566 1.00 90.94 514 SER A O 1
ATOM 4279 N N . LEU A 1 515 ? 28.409 -4.069 -20.400 1.00 94.19 515 LEU A N 1
ATOM 4280 C CA . LEU A 1 515 ? 28.432 -2.631 -20.622 1.00 94.19 515 LEU A CA 1
ATOM 4281 C C . LEU A 1 515 ? 29.611 -2.008 -19.888 1.00 94.19 515 LEU A C 1
ATOM 4283 O O . LEU A 1 515 ? 29.802 -2.262 -18.699 1.00 94.19 515 LEU A O 1
ATOM 4287 N N . ALA A 1 516 ? 30.375 -1.191 -20.605 1.00 93.88 516 ALA A N 1
ATOM 4288 C CA . ALA A 1 516 ? 31.357 -0.287 -20.041 1.00 93.88 516 ALA A CA 1
ATOM 4289 C C . ALA A 1 516 ? 30.832 1.143 -20.128 1.00 93.88 516 ALA A C 1
ATOM 4291 O O . ALA A 1 516 ? 30.518 1.653 -21.202 1.00 93.88 516 ALA A O 1
ATOM 4292 N N . ASN A 1 517 ? 30.724 1.766 -18.969 1.00 92.06 517 ASN A N 1
ATOM 4293 C CA . ASN A 1 517 ? 30.394 3.169 -18.807 1.00 92.06 517 ASN A CA 1
ATOM 4294 C C . ASN A 1 517 ? 31.729 3.891 -18.571 1.00 92.06 517 ASN A C 1
ATOM 4296 O O . ASN A 1 517 ? 32.423 3.558 -17.608 1.00 92.06 517 ASN A O 1
ATOM 4300 N N . PHE A 1 518 ? 32.115 4.800 -19.470 1.00 93.12 518 PHE A N 1
ATOM 4301 C CA . PHE A 1 518 ? 33.402 5.497 -19.397 1.00 93.12 518 PHE A CA 1
ATOM 4302 C C . PHE A 1 518 ? 33.222 7.015 -19.273 1.00 93.12 518 PHE A C 1
ATOM 4304 O O . PHE A 1 518 ? 32.300 7.594 -19.845 1.00 93.12 518 PHE A O 1
ATOM 4311 N N . SER A 1 519 ? 34.080 7.624 -18.458 1.00 92.19 519 SER A N 1
ATOM 4312 C CA . SER A 1 519 ? 34.267 9.065 -18.241 1.00 92.19 519 SER A CA 1
ATOM 4313 C C . SER A 1 519 ? 35.647 9.202 -17.577 1.00 92.19 519 SER A C 1
ATOM 4315 O O . SER A 1 519 ? 36.608 8.664 -18.122 1.00 92.19 519 SER A O 1
ATOM 4317 N N . ASP A 1 520 ? 35.742 9.776 -16.372 1.00 87.38 520 ASP A N 1
ATOM 4318 C CA . ASP A 1 520 ? 36.973 9.797 -15.566 1.00 87.38 520 ASP A CA 1
ATOM 4319 C C . ASP A 1 520 ? 37.457 8.382 -15.215 1.00 87.38 520 ASP A C 1
ATOM 4321 O O . ASP A 1 520 ? 38.653 8.098 -15.171 1.00 87.38 520 ASP A O 1
ATOM 4325 N N . VAL A 1 521 ? 36.513 7.470 -14.964 1.00 89.31 521 VAL A N 1
ATOM 4326 C CA . VAL A 1 521 ? 36.785 6.063 -14.664 1.00 89.31 521 VAL A CA 1
ATOM 4327 C C . VAL A 1 521 ? 35.977 5.189 -15.618 1.00 89.31 521 VAL A C 1
ATOM 4329 O O . VAL A 1 521 ? 34.859 5.526 -16.011 1.00 89.31 521 VAL A O 1
ATOM 4332 N N . THR A 1 522 ? 36.523 4.037 -16.006 1.00 92.00 522 THR A N 1
ATOM 4333 C CA . THR A 1 522 ? 35.755 3.025 -16.745 1.00 92.00 522 THR A CA 1
ATOM 4334 C C . THR A 1 522 ? 35.154 2.026 -15.766 1.00 92.00 522 THR A C 1
ATOM 4336 O O . THR A 1 522 ? 35.862 1.207 -15.182 1.00 92.00 522 THR A O 1
ATOM 4339 N N . ALA A 1 523 ? 33.834 2.068 -15.602 1.00 92.94 523 ALA A N 1
ATOM 4340 C CA . ALA A 1 523 ? 33.088 1.081 -14.836 1.00 92.94 523 ALA A CA 1
ATOM 4341 C C . ALA A 1 523 ? 32.576 -0.023 -15.768 1.00 92.94 523 ALA A C 1
ATOM 4343 O O . ALA A 1 523 ? 32.032 0.257 -16.836 1.00 92.94 523 ALA A O 1
ATOM 4344 N N . LEU A 1 524 ? 32.730 -1.284 -15.358 1.00 94.38 524 LEU A N 1
ATOM 4345 C CA . LEU A 1 524 ? 32.318 -2.452 -16.135 1.00 94.38 524 LEU A CA 1
ATOM 4346 C C . LEU A 1 524 ? 31.199 -3.215 -15.424 1.00 94.38 524 LEU A C 1
ATOM 4348 O O . LEU A 1 524 ? 31.324 -3.566 -14.254 1.00 94.38 524 LEU A O 1
ATOM 4352 N N . ALA A 1 525 ? 30.148 -3.559 -16.163 1.00 93.38 525 ALA A N 1
ATOM 4353 C CA . ALA A 1 525 ? 29.099 -4.464 -15.717 1.00 93.38 525 ALA A CA 1
ATOM 4354 C C . ALA A 1 525 ? 28.945 -5.640 -16.686 1.00 93.38 525 ALA A C 1
ATOM 4356 O O . ALA A 1 525 ? 28.900 -5.462 -17.904 1.00 93.38 525 ALA A O 1
ATOM 4357 N N . ARG A 1 526 ? 28.839 -6.851 -16.133 1.00 91.56 526 ARG A N 1
ATOM 4358 C CA . ARG A 1 526 ? 28.590 -8.088 -16.885 1.00 91.56 526 ARG A CA 1
ATOM 4359 C C . ARG A 1 526 ? 27.182 -8.583 -16.592 1.00 91.56 526 ARG A C 1
ATOM 4361 O O . ARG A 1 526 ? 26.808 -8.659 -15.428 1.00 91.56 526 ARG A O 1
ATOM 4368 N N . GLY A 1 527 ? 26.451 -8.961 -17.636 1.00 91.38 527 GLY A N 1
ATOM 4369 C CA . GLY A 1 527 ? 25.052 -9.366 -17.533 1.00 91.38 527 GLY A CA 1
ATOM 4370 C C . GLY A 1 527 ? 24.100 -8.196 -17.777 1.00 91.38 527 GLY A C 1
ATOM 4371 O O . GLY A 1 527 ? 24.407 -7.044 -17.476 1.00 91.38 527 GLY A O 1
ATOM 4372 N N . LEU A 1 528 ? 22.929 -8.495 -18.348 1.00 92.19 528 LEU A N 1
ATOM 4373 C CA . LEU A 1 528 ? 21.960 -7.480 -18.774 1.00 92.19 528 LEU A CA 1
ATOM 4374 C C . LEU A 1 528 ? 21.467 -6.612 -17.609 1.00 92.19 528 LEU A C 1
ATOM 4376 O O . LEU A 1 528 ? 21.332 -5.402 -17.763 1.00 92.19 528 LEU A O 1
ATOM 4380 N N . GLU A 1 529 ? 21.191 -7.213 -16.454 1.00 93.12 529 GLU A N 1
ATOM 4381 C CA . GLU A 1 529 ? 20.649 -6.481 -15.309 1.00 93.12 529 GLU A CA 1
ATOM 4382 C C . GLU A 1 529 ? 21.684 -5.515 -14.719 1.00 93.12 529 GLU A C 1
ATOM 4384 O O . GLU A 1 529 ? 21.393 -4.337 -14.509 1.00 93.12 529 GLU A O 1
ATOM 4389 N N . GLN A 1 530 ? 22.919 -5.982 -14.517 1.00 93.81 530 GLN A N 1
ATOM 4390 C CA . GLN A 1 530 ? 24.023 -5.147 -14.050 1.00 93.81 530 GLN A CA 1
ATOM 4391 C C . GLN A 1 530 ? 24.348 -4.057 -15.076 1.00 93.81 530 GLN A C 1
ATOM 4393 O O . GLN A 1 530 ? 24.565 -2.909 -14.694 1.00 93.81 530 GLN A O 1
ATOM 4398 N N . ALA A 1 531 ? 24.328 -4.389 -16.373 1.00 94.75 531 ALA A N 1
ATOM 4399 C CA . ALA A 1 531 ? 24.522 -3.426 -17.452 1.00 94.75 531 ALA A CA 1
ATOM 4400 C C . ALA A 1 531 ? 23.457 -2.321 -17.422 1.00 94.75 531 ALA A C 1
ATOM 4402 O O . ALA A 1 531 ? 23.801 -1.147 -17.525 1.00 94.75 531 ALA A O 1
ATOM 4403 N N . LYS A 1 532 ? 22.179 -2.668 -17.208 1.00 95.38 532 LYS A N 1
ATOM 4404 C CA . LYS A 1 532 ? 21.080 -1.694 -17.070 1.00 95.38 532 LYS A CA 1
ATOM 4405 C C . LYS A 1 532 ? 21.271 -0.800 -15.856 1.00 95.38 532 LYS A C 1
ATOM 4407 O O . LYS A 1 532 ? 21.188 0.420 -15.984 1.00 95.38 532 LYS A O 1
ATOM 4412 N N . LYS A 1 533 ? 21.592 -1.385 -14.698 1.00 95.44 533 LYS A N 1
ATOM 4413 C CA . LYS A 1 533 ? 21.884 -0.620 -13.476 1.00 95.44 533 LYS A CA 1
ATOM 4414 C C . LYS A 1 533 ? 23.051 0.346 -13.691 1.00 95.44 533 LYS A C 1
ATOM 4416 O O . LYS A 1 533 ? 22.950 1.491 -13.268 1.00 95.44 533 LYS A O 1
ATOM 4421 N N . LEU A 1 534 ? 24.119 -0.085 -14.367 1.00 95.69 534 LEU A N 1
ATOM 4422 C CA . LEU A 1 534 ? 25.286 0.753 -14.649 1.00 95.69 534 LEU A CA 1
ATOM 4423 C C . LEU A 1 534 ? 24.981 1.874 -15.656 1.00 95.69 534 LEU A C 1
ATOM 4425 O O . LEU A 1 534 ? 25.390 3.013 -15.450 1.00 95.69 534 LEU A O 1
ATOM 4429 N N . ALA A 1 535 ? 24.221 1.584 -16.711 1.00 95.94 535 ALA A N 1
ATOM 4430 C CA . ALA A 1 535 ? 23.804 2.580 -17.695 1.00 95.94 535 ALA A CA 1
ATOM 4431 C C . ALA A 1 535 ? 22.874 3.653 -17.094 1.00 95.94 535 ALA A C 1
ATOM 4433 O O . ALA A 1 535 ? 22.866 4.801 -17.523 1.00 95.94 535 ALA A O 1
ATOM 4434 N N . LEU A 1 536 ? 22.101 3.325 -16.060 1.00 96.69 536 LEU A N 1
ATOM 4435 C CA . LEU A 1 536 ? 21.246 4.293 -15.362 1.00 96.69 536 LEU A CA 1
ATOM 4436 C C . LEU A 1 536 ? 21.984 5.088 -14.261 1.00 96.69 536 LEU A C 1
ATOM 4438 O O . LEU A 1 536 ? 21.357 5.895 -13.570 1.00 96.69 536 LEU A O 1
ATOM 4442 N N . LYS A 1 537 ? 23.303 4.886 -14.106 1.00 95.44 537 LYS A N 1
ATOM 4443 C CA . LYS A 1 537 ? 24.210 5.649 -13.225 1.00 95.44 537 LYS A CA 1
ATOM 4444 C C . LYS A 1 537 ? 25.352 6.303 -14.029 1.00 95.44 537 LYS A C 1
ATOM 4446 O O . LYS A 1 537 ? 26.505 5.895 -13.881 1.00 95.44 537 LYS A O 1
ATOM 4451 N N . PRO A 1 538 ? 25.069 7.273 -14.913 1.00 95.38 538 PRO A N 1
ATOM 4452 C CA . PRO A 1 538 ? 26.132 8.019 -15.588 1.00 95.38 538 PRO A CA 1
ATOM 4453 C C . PRO A 1 538 ? 27.030 8.759 -14.589 1.00 95.38 538 PRO A C 1
ATOM 4455 O O . PRO A 1 538 ? 26.543 9.244 -13.567 1.00 95.38 538 PRO A O 1
ATOM 4458 N N . GLN A 1 539 ? 28.325 8.852 -14.901 1.00 94.12 539 GLN A N 1
ATOM 4459 C CA . GLN A 1 539 ? 29.310 9.544 -14.063 1.00 94.12 539 GLN A CA 1
ATOM 4460 C C . GLN A 1 539 ? 29.260 11.057 -14.287 1.00 94.12 539 GLN A C 1
ATOM 4462 O O . GLN A 1 539 ? 29.228 11.824 -13.328 1.00 94.12 539 GLN A O 1
ATOM 4467 N N . PHE A 1 540 ? 29.168 11.476 -15.552 1.00 94.19 540 PHE A N 1
ATOM 4468 C CA . PHE A 1 540 ? 29.180 12.879 -15.963 1.00 94.19 540 PHE A CA 1
ATOM 4469 C C . PHE A 1 540 ? 30.382 13.656 -15.430 1.00 94.19 540 PHE A C 1
ATOM 4471 O O . PHE A 1 540 ? 30.219 14.799 -14.989 1.00 94.19 540 PHE A O 1
ATOM 4478 N N . GLY A 1 541 ? 31.540 13.000 -15.457 1.00 88.50 541 GLY A N 1
ATOM 4479 C CA . GLY A 1 541 ? 32.833 13.568 -15.113 1.00 88.50 541 GLY A CA 1
ATOM 4480 C C . GLY A 1 541 ? 33.528 14.179 -16.323 1.00 88.50 541 GLY A C 1
ATOM 4481 O O . GLY A 1 541 ? 32.943 14.283 -17.408 1.00 88.50 541 GLY A O 1
ATOM 4482 N N . ASP A 1 542 ? 34.785 14.556 -16.149 1.00 80.19 542 ASP A N 1
ATOM 4483 C CA . ASP A 1 542 ? 35.593 15.011 -17.270 1.00 80.19 542 ASP A CA 1
ATOM 4484 C C . ASP A 1 542 ? 36.073 13.794 -18.079 1.00 80.19 542 ASP A C 1
ATOM 4486 O O . ASP A 1 542 ? 35.835 12.626 -17.751 1.00 80.19 542 ASP A O 1
ATOM 4490 N N . THR A 1 543 ? 36.620 14.025 -19.265 1.00 67.12 543 THR A N 1
ATOM 4491 C CA . THR A 1 543 ? 37.217 12.949 -20.062 1.00 67.12 543 THR A CA 1
ATOM 4492 C C . THR A 1 543 ? 38.389 13.538 -20.810 1.00 67.12 543 THR A C 1
ATOM 4494 O O . THR A 1 543 ? 38.219 14.263 -21.788 1.00 67.12 543 THR A O 1
ATOM 4497 N N . TYR A 1 544 ? 39.584 13.238 -20.316 1.00 67.44 544 TYR A N 1
ATOM 4498 C CA . TYR A 1 544 ? 40.837 13.597 -20.958 1.00 67.44 544 TYR A CA 1
ATOM 4499 C C . TYR A 1 544 ? 41.336 12.357 -21.697 1.00 67.44 544 TYR A C 1
ATOM 4501 O O . TYR A 1 544 ? 41.622 11.333 -21.079 1.00 67.44 544 TYR A O 1
ATOM 4509 N N . ILE A 1 545 ? 41.381 12.424 -23.028 1.00 63.12 545 ILE A N 1
ATOM 4510 C CA . ILE A 1 545 ? 42.078 11.416 -23.826 1.00 63.12 545 ILE A CA 1
ATOM 4511 C C . ILE A 1 545 ? 43.530 11.870 -23.870 1.00 63.12 545 ILE A C 1
ATOM 4513 O O . ILE A 1 545 ? 43.841 12.852 -24.542 1.00 63.12 545 ILE A O 1
ATOM 4517 N N . ASP A 1 546 ? 44.383 11.193 -23.111 1.00 58.50 546 ASP A N 1
ATOM 4518 C CA . ASP A 1 546 ? 45.825 11.372 -23.217 1.00 58.50 546 ASP A CA 1
ATOM 4519 C C . ASP A 1 546 ? 46.287 10.716 -24.530 1.00 58.50 546 ASP A C 1
ATOM 4521 O O . ASP A 1 546 ? 45.995 9.540 -24.764 1.00 58.50 546 ASP A O 1
ATOM 4525 N N . ILE A 1 547 ? 46.876 11.500 -25.438 1.00 60.59 547 ILE A N 1
ATOM 4526 C CA . ILE A 1 547 ? 47.268 11.056 -26.795 1.00 60.59 547 ILE A CA 1
ATOM 4527 C C . ILE A 1 547 ? 48.761 10.659 -26.831 1.00 60.59 547 ILE A C 1
ATOM 4529 O O . ILE A 1 547 ? 49.292 10.380 -27.905 1.00 60.59 547 ILE A O 1
ATOM 4533 N N . ASP A 1 548 ? 49.432 10.617 -25.677 1.00 48.94 548 ASP A N 1
ATOM 4534 C CA . ASP A 1 548 ? 50.859 10.287 -25.566 1.00 48.94 548 ASP A CA 1
ATOM 4535 C C . ASP A 1 548 ? 51.238 8.872 -26.050 1.00 48.94 548 ASP A C 1
ATOM 4537 O O . ASP A 1 548 ? 50.538 7.880 -25.720 1.00 48.94 548 ASP A O 1
#

Secondary structure (DSSP, 8-state):
---HHHHHHHHHHHHHHHHHHHHT--SEEEEEEESS-B-TTT-PBPSSSEEEEEETTTTEEEEEEEHHHHHHSHHHHHHHHHHHHHHHHHTTT--TTSS--SS-SHHHHHHHHHHHHHHHHTTT--HHHHHHHHHHHHHHHH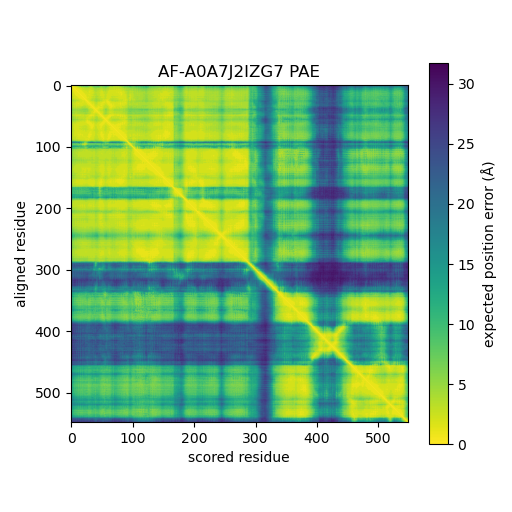HHHHHHHS--HHHHHHHHHHHHSPPPHHHHHHHHHT------PPP---HHHHHHHHHHHHT---GGGGGGGGG----HHHHHHHHHHHHHTSGGG-EEEEEETTEEEEEE-HHHHHHHHT-GGGHHHHHHHHHHHHGGG--TT-B------BSS---B------------PPP---------------GGG---SSHHHHHHH-HHHHHHHHHHHHHTTPPPPTTS-HHHHHHHHHHHHHHTS-------EEEEEEEEEEEEEEE--TTT--SSS-EEEE-TTS-EEEEEEEEEEEEEEEEE---TT-----EEEEE--GGGGS-TTSSS-----SSSTT-TTSHHHHHHHHHHHHHHHHHHTT-TTT---EEEEESSSEEEEESHHHHHHHHTS-----------

Mean predicted aligned error: 11.18 Å

pLDDT: mean 85.1, std 16.49, range [30.02, 98.62]

Solvent-accessible surface area (backbone atoms only — not comparable to full-atom values): 31182 Å² total; per-residue (Å²): 133,87,50,77,63,58,51,51,54,52,48,41,52,53,51,43,54,48,48,38,61,71,26,62,41,87,50,45,80,47,80,44,78,28,90,67,47,58,37,81,52,79,67,41,75,48,74,45,54,59,43,40,30,48,42,68,90,74,30,35,31,44,35,40,35,27,44,70,51,36,72,77,36,46,74,57,44,40,40,23,54,44,40,45,51,52,52,42,41,25,39,57,60,29,32,72,81,43,96,72,28,40,58,45,43,65,72,49,41,49,45,27,43,49,32,27,37,62,58,37,49,77,70,64,29,47,71,42,38,39,53,49,52,43,51,53,51,34,50,47,53,39,56,47,50,45,34,76,77,43,87,56,58,13,49,48,49,46,53,41,39,48,24,73,46,30,74,37,74,62,57,55,48,24,65,75,67,76,43,90,74,97,66,88,73,74,35,38,48,53,62,40,56,40,38,54,51,50,57,50,53,74,62,44,89,54,80,70,57,63,69,49,58,77,22,56,78,80,53,67,68,43,54,50,34,52,51,50,40,31,53,76,67,47,52,67,73,37,54,41,78,43,77,58,94,90,39,82,41,81,40,75,28,62,67,58,39,52,57,57,70,65,36,70,90,46,41,32,61,48,33,29,47,46,43,63,36,50,48,72,55,52,52,68,62,18,34,59,92,57,26,59,54,33,91,55,68,84,66,65,53,70,79,84,65,85,74,83,65,87,71,84,76,80,93,78,83,89,85,83,90,76,87,74,80,80,78,76,77,68,71,88,76,60,90,34,39,43,54,60,51,45,47,64,62,36,66,68,50,42,28,50,49,36,40,53,32,52,78,67,73,36,56,65,58,89,86,53,57,70,63,57,40,50,52,33,37,45,56,55,53,18,70,67,53,86,75,87,72,87,72,59,64,45,76,45,75,44,71,78,48,71,48,66,72,38,76,60,46,83,92,82,46,74,98,64,80,68,41,82,42,63,50,100,86,68,46,85,37,55,24,29,72,67,43,63,48,64,42,81,43,76,44,78,58,77,68,88,79,68,78,70,56,54,69,43,81,44,81,20,27,45,75,28,47,19,13,87,87,72,41,85,73,11,65,63,43,64,62,44,80,54,13,77,38,8,41,42,43,54,54,50,43,53,51,39,28,49,53,48,52,29,51,78,68,67,41,49,89,77,38,58,37,23,29,36,43,34,34,76,56,78,48,79,27,71,39,62,68,47,22,50,57,51,68,74,55,67,75,49,34,60,70,82,82,82,85,126

Sequence (548 aa):
MVTKVDQIRKEIKKKAEKEKREARFDGRVSIEEREVIVDPSTRLPQKNSFAGGIDPKTKEVEIQYKREYAEKKPKKAENTVIDIGRHEITHVKGDRRVKQGCPGTLEKHIAIYEAVSEVLMSKGYNQFDVQYIVNAFEDFIDNINLSDRFDIKGLIWFYEDVGENSESLVEKFERMFNVKVKTKKKPKYSEFYEAFVKLQAMFWNNPKKRILNKYYTHKPEIKETLENFLERSGLNQLKTKINVNGKEVEVRDRKAMLNYLNNEERWPELAKIFAEEFSKLMQPGYALPIPGLGGAGTRGRENEVEVRIKVKKKKSGDEDEEESEEEGIDWDSFEGGNYFDREMKDPEKRKEQAWKDFNKGKKRPNWLNYYEALDAVYERLARRLNIKAEVFTRTTKMPITWYGKRDFDPERDKPKHLTFGFNEKGEVVLKKKRWHHDMNLEYKVAEKGFPEVRFVMIDTSGSMKENPNGGDNVGDTSYIPWGINSKYHYALLAWYGFVEYLRQNYLLKKTTISLANFSDVTALARGLEQAKKLALKPQFGDTYIDID

Nearest PDB structures (foldseek):
  1q9c-assembly5_E  TM=2.077E-01  e=4.169E+00  Homo sapiens

Foldseek 3Di:
DQDPLNVLVVVLVVLLVVQCVQQVAPAAEAEEEDQFDAQPFVSHTDQFQKAWAADLVRRYIYIYGYSVCCVVPVVLRSLLSNLSSQLRCLCQQGRPQFPHRVPNDLVLLLLLLLLLCVQQVVVVADSLLSLVLSLLLRSLLSLLRCLVRDQSSSVLSSLVRCQQRAQDPQNVVCVVVVHDDPDPDRGADQLLVLLSLVLSVVSHPDPSNVSNVSRYPPDPLSVVLNVQLCVQLVQVVQWDWDQDPNDTDTDHPSVVSSVSSPPSVCSSVSSNSSSNSSCVSADHCQADLRADDDPNDGGGPDDPPVPPDPPPDDDDDDDDDDDDDPPPPPSLPRCGGHNSVNCCSPLVSLLVVLCVCVVVLHFDRPPRDLLSSVVSNLLVLLVPPPPPDPQPWDKDWDFPDFDDKDFDDPVPDDPPPWDWDADPVRDIGIIDGDDTDIDTDTDGDPDDCDDQQQEDEDEQALQQLAAPVSHNPQDRCRYPVSHCGGNLNVSSSVVSNVCVVCVVSVNNVVHWYKYWYDAPDTDIDTGDVRNSVVSSDRPNHHHDDDPD

Radius of gyration: 33.58 Å; Cα contacts (8 Å, |Δi|>4): 824; chains: 1; bounding box: 80×90×98 Å